Protein AF-0000000079915430 (afdb_homodimer)

Foldseek 3Di:
DKDFPDKFWFWDDADQLFDDDPPFDRKDKAWPDDCVRHVDTDIDIDGGLLPTWKKFFLCLQDVPTDALLRDDQLLFKAWEQEQEPLVDDFQAECDCVSRVVSLVVDAASYAYEYENVLLVQGPHPSLLRTYAYDQNNLVSSVVRHRQEYEYLGSANDRRDDPVRHDPSRNSSNVSSVSRGMYIYNTDPPVVPPDHGWIKGFRFDNDPPHRMHHGRIMTTDIDD/DKDFPDKFWFWDDADQLFDDDPPFDRKDKAWPDDCVRHVDTDIDIDGGLLPTWKKFFLCLQDVPTDALLRDDQLLFKAWEQEQEPLVDDFQAECDCVSRVVSLVVDAASYAYEYENVLLVQGPHPSLLRTYAYDQVNLVSSVVRHRQEYEYLGSANDRRDDPVRHDPSRNSSNVSSVSRGMYIYNTDPPVVPPDHGWIKGFRFDNDPPHRMHHGRIMTTDIDD

Secondary structure (DSSP, 8-state):
--EEEEEEE--PPBSTTS---TTSPPPEEEEEE-HHHHSS-EEEEEEETT-SSEEE-GGGT-TTSPPGGGS-GGGGEEEEEEEE-TT--TT-EE-HHHHHHHHTT--TTPEEEEE-SGGGGTTSGGGGG--EE-HHHHHHHHHTT--EEEESSS-SSPPP-SSS-----HHHHHHHHTT-EEEES---GGG--SSS-EEE--B--BTT-SEEEB--EEEEEE-/--EEEEEEE--PPBSTTS---TTSPPPEEEEEE-HHHHSS-EEEEEEETT-SSEEE-GGGT-TTSPPGGGS-GGGGEEEEEEEE-TT--TT-EE-HHHHHHHHTT--TTPEEEEE-SGGGGTTSGGGGG--EE-HHHHHHHHHTT--EEEESSS-SSPPP-SSS-----HHHHHHHHTT-EEEES---GGG--SSS-EEE--B--BTT-SEEEB--EEEEEE-

Solvent-accessible surface area (backbone atoms only — not comparable to full-atom values): 22643 Å² total; per-residue (Å²): 121,77,39,77,72,41,77,43,69,22,45,48,64,41,39,66,84,49,71,60,65,91,88,52,57,71,32,43,78,39,84,70,37,35,48,91,83,66,61,28,38,37,35,34,39,36,32,25,23,72,40,50,13,17,34,38,24,15,22,20,69,28,94,83,34,53,23,44,57,71,51,64,71,64,70,31,44,29,45,37,45,70,39,76,44,57,84,55,51,76,61,32,69,43,40,49,80,74,41,45,79,59,56,74,73,54,32,70,57,27,28,42,33,40,38,46,67,40,41,80,33,65,79,46,76,66,30,59,36,38,49,19,51,28,56,68,30,50,49,55,44,43,75,43,40,36,42,25,42,31,30,23,31,82,41,61,32,73,60,62,45,98,88,35,71,77,78,75,46,59,42,58,49,54,37,28,74,71,71,13,37,37,35,25,31,27,33,63,64,85,68,65,81,63,79,72,23,43,27,36,45,45,38,42,35,34,61,80,20,25,25,17,37,19,37,25,34,38,28,39,73,40,128,120,77,39,77,74,41,77,42,68,21,44,48,64,41,41,66,85,49,67,62,64,90,89,52,58,71,32,43,78,40,86,69,38,36,49,91,82,64,60,29,38,37,35,34,39,34,33,24,23,71,40,49,13,18,35,38,23,16,22,21,70,29,94,84,36,55,24,43,56,72,51,65,70,64,70,30,43,28,44,37,46,72,40,76,42,55,85,53,51,76,62,32,68,43,39,50,79,73,39,44,79,57,57,72,72,55,30,69,57,27,28,42,34,40,38,47,67,40,41,80,33,64,81,46,77,67,28,58,37,38,50,20,53,28,57,69,29,51,48,54,44,43,73,43,39,36,42,25,41,30,31,23,31,80,43,60,31,74,60,63,44,97,88,35,70,78,78,76,46,59,41,59,50,54,37,28,74,72,72,14,38,36,36,26,30,27,33,64,66,84,68,65,82,62,79,72,22,43,27,36,45,45,38,41,34,34,63,80,21,25,26,17,37,19,37,25,33,36,29,39,75,38,124

Radius of gyration: 21.58 Å; Cα contacts (8 Å, |Δi|>4): 1222; chains: 2; bounding box: 46×65×46 Å

Organism: NCBI:txid1990687

Sequence (446 aa):
MPHVRRIVDLSHTIGPGMPVYPGDPVPMLTPHRTIERDGYNVLGVRFGSQSGTHVDAPAHMDATGATVDALPPELFVGRGVLFDVRDLGARERITVDAIRAAAERVGPGDIALFHTGWSRYYGSDAYYMHPYLDPDACELLLDRGVRTFCVDAPSVDETPSDEQADNGYPVHHLIAAAGGVIGENLCHVDLIDFPDPLVSLLPISIEGSDGAPTRAVALDLGYMPHVRRIVDLSHTIGPGMPVYPGDPVPMLTPHRTIERDGYNVLGVRFGSQSGTHVDAPAHMDATGATVDALPPELFVGRGVLFDVRDLGARERITVDAIRAAAERVGPGDIALFHTGWSRYYGSDAYYMHPYLDPDACELLLDRGVRTFCVDAPSVDETPSDEQADNGYPVHHLIAAAGGVIGENLCHVDLIDFPDPLVSLLPISIEGSDGAPTRAVALDLGY

InterPro domains:
  IPR007325 Kynurenine formamidase/cyclase-like [PF04199] (8-157)
  IPR007325 Kynurenine formamidase/cyclase-like [PTHR31118] (5-218)
  IPR037175 Kynurenine formamidase superfamily [G3DSA:3.50.30.50] (2-219)
  IPR037175 Kynurenine formamidase superfamily [SSF102198] (5-219)

Nearest PDB structures (foldseek):
  8f9x-assembly2_D  TM=8.995E-01  e=5.144E-20  Ruegeria pomeroyi DSS-3
  5nna-assembly1_B  TM=8.817E-01  e=2.024E-18  Roseibium aggregatum
  4m8d-assembly2_C  TM=8.892E-01  e=4.485E-18  Roseibium aggregatum IAM 12614
  5nmp-assembly5_J  TM=8.846E-01  e=2.749E-18  Ralstonia pseudosolanacearum GMI1000
  4cog-assembly2_D  TM=8.696E-01  e=5.070E-18  Burkholderia cenocepacia J2315

pLDDT: mean 96.51, std 4.86, range [68.75, 98.94]

Structure (mmCIF, N/CA/C/O backbone):
data_AF-0000000079915430-model_v1
#
loop_
_entity.id
_entity.type
_entity.pdbx_description
1 polymer Cyclase
#
loop_
_atom_site.group_PDB
_atom_site.id
_atom_site.type_symbol
_atom_site.label_atom_id
_atom_site.label_alt_id
_atom_site.label_comp_id
_atom_site.label_asym_id
_atom_site.label_entity_id
_atom_site.label_seq_id
_atom_site.pdbx_PDB_ins_code
_atom_site.Cartn_x
_atom_site.Cartn_y
_atom_site.Cartn_z
_atom_site.occupancy
_atom_site.B_iso_or_equiv
_atom_site.auth_seq_id
_atom_site.auth_comp_id
_atom_site.auth_asym_id
_atom_site.auth_atom_id
_atom_site.pdbx_PDB_model_num
ATOM 1 N N . MET A 1 1 ? -23.906 -6.328 -5.809 1 70.56 1 MET A N 1
ATOM 2 C CA . MET A 1 1 ? -22.672 -6.309 -5.02 1 70.56 1 MET A CA 1
ATOM 3 C C . MET A 1 1 ? -21.906 -5.016 -5.254 1 70.56 1 MET A C 1
ATOM 5 O O . MET A 1 1 ? -21.891 -4.492 -6.367 1 70.56 1 MET A O 1
ATOM 9 N N . PRO A 1 2 ? -21.5 -4.441 -4.141 1 74.69 2 PRO A N 1
ATOM 10 C CA . PRO A 1 2 ? -20.734 -3.215 -4.367 1 74.69 2 PRO A CA 1
ATOM 11 C C . PRO A 1 2 ? -19.578 -3.42 -5.336 1 74.69 2 PRO A C 1
ATOM 13 O O . PRO A 1 2 ? -18.953 -4.492 -5.355 1 74.69 2 PRO A O 1
ATOM 16 N N . HIS A 1 3 ? -19.484 -2.508 -6.191 1 83.81 3 HIS A N 1
ATOM 17 C CA . HIS A 1 3 ? -18.375 -2.527 -7.121 1 83.81 3 HIS A CA 1
ATOM 18 C C . HIS A 1 3 ? -17.672 -1.17 -7.176 1 83.81 3 HIS A C 1
ATOM 20 O O . HIS A 1 3 ? -18.266 -0.152 -6.809 1 83.81 3 HIS A O 1
ATOM 26 N N . VAL A 1 4 ? -16.453 -1.208 -7.512 1 93 4 VAL A N 1
ATOM 27 C CA . VAL A 1 4 ? -15.688 0.024 -7.637 1 93 4 VAL A CA 1
ATOM 28 C C . VAL A 1 4 ? -15.984 0.687 -8.977 1 93 4 VAL A C 1
ATOM 30 O O . VAL A 1 4 ? -15.672 0.132 -10.031 1 93 4 VAL A O 1
ATOM 33 N N . ARG A 1 5 ? -16.547 1.818 -8.945 1 94.62 5 ARG A N 1
ATOM 34 C CA . ARG A 1 5 ? -16.875 2.545 -10.164 1 94.62 5 ARG A CA 1
ATOM 35 C C . ARG A 1 5 ? -15.695 3.359 -10.664 1 94.62 5 ARG A C 1
ATOM 37 O O . ARG A 1 5 ? -15.492 3.494 -11.875 1 94.62 5 ARG A O 1
ATOM 44 N N . ARG A 1 6 ? -15.023 3.846 -9.672 1 96.44 6 ARG A N 1
ATOM 45 C CA . ARG A 1 6 ? -13.898 4.711 -9.992 1 96.44 6 ARG A CA 1
ATOM 46 C C . ARG A 1 6 ? -12.844 4.672 -8.891 1 96.44 6 ARG A C 1
ATOM 48 O O . ARG A 1 6 ? -13.18 4.535 -7.711 1 96.44 6 ARG A O 1
ATOM 55 N N . ILE A 1 7 ? -11.633 4.738 -9.328 1 98.31 7 ILE A N 1
ATOM 56 C CA . ILE A 1 7 ? -10.523 4.836 -8.391 1 98.31 7 ILE A CA 1
ATOM 57 C C . ILE A 1 7 ? -9.688 6.078 -8.703 1 98.31 7 ILE A C 1
ATOM 59 O O . ILE A 1 7 ? -9.32 6.309 -9.852 1 98.31 7 ILE A O 1
ATOM 63 N N . VAL A 1 8 ? -9.453 6.918 -7.719 1 98.75 8 VAL A N 1
ATOM 64 C CA . VAL A 1 8 ? -8.539 8.047 -7.824 1 98.75 8 VAL A CA 1
ATOM 65 C C . VAL A 1 8 ? -7.246 7.734 -7.066 1 98.75 8 VAL A C 1
ATOM 67 O O . VAL A 1 8 ? -7.277 7.469 -5.863 1 98.75 8 VAL A O 1
ATOM 70 N N . ASP A 1 9 ? -6.168 7.703 -7.785 1 98.81 9 ASP A N 1
ATOM 71 C CA . ASP A 1 9 ? -4.855 7.516 -7.176 1 98.81 9 ASP A CA 1
ATOM 72 C C . ASP A 1 9 ? -4.375 8.797 -6.5 1 98.81 9 ASP A C 1
ATOM 74 O O . ASP A 1 9 ? -4.227 9.836 -7.152 1 98.81 9 ASP A O 1
ATOM 78 N N . LEU A 1 10 ? -4.062 8.703 -5.219 1 98.94 10 LEU A N 1
ATOM 79 C CA . LEU A 1 10 ? -3.732 9.875 -4.418 1 98.94 10 LEU A CA 1
ATOM 80 C C . LEU A 1 10 ? -2.254 9.883 -4.047 1 98.94 10 LEU A C 1
ATOM 82 O O . LEU A 1 10 ? -1.858 10.5 -3.059 1 98.94 10 LEU A O 1
ATOM 86 N N . SER A 1 11 ? -1.432 9.156 -4.793 1 98.81 11 SER A N 1
ATOM 87 C CA . SER A 1 11 ? -0.051 8.945 -4.371 1 98.81 11 SER A CA 1
ATOM 88 C C . SER A 1 11 ? 0.932 9.492 -5.398 1 98.81 11 SER A C 1
ATOM 90 O O . SER A 1 11 ? 0.651 9.477 -6.602 1 98.81 11 SER A O 1
ATOM 92 N N . HIS A 1 12 ? 1.987 9.953 -4.887 1 98.5 12 HIS A N 1
ATOM 93 C CA . HIS A 1 12 ? 3.152 10.25 -5.715 1 98.5 12 HIS A CA 1
ATOM 94 C C . HIS A 1 12 ? 4 9.008 -5.941 1 98.5 12 HIS A C 1
ATOM 96 O O . HIS A 1 12 ? 4.094 8.141 -5.062 1 98.5 12 HIS A O 1
ATOM 102 N N . THR A 1 13 ? 4.625 8.969 -7.086 1 98.44 13 THR A N 1
ATOM 103 C CA . THR A 1 13 ? 5.559 7.887 -7.383 1 98.44 13 THR A CA 1
ATOM 104 C C . THR A 1 13 ? 6.887 8.102 -6.664 1 98.44 13 THR A C 1
ATOM 106 O O . THR A 1 13 ? 7.387 9.227 -6.602 1 98.44 13 THR A O 1
ATOM 109 N N . ILE A 1 14 ? 7.445 7.012 -6.117 1 98.5 14 ILE A N 1
ATOM 110 C CA . ILE A 1 14 ? 8.719 7.055 -5.414 1 98.5 14 ILE A CA 1
ATOM 111 C C . ILE A 1 14 ? 9.859 6.77 -6.391 1 98.5 14 ILE A C 1
ATOM 113 O O . ILE A 1 14 ? 9.836 5.766 -7.109 1 98.5 14 ILE A O 1
ATOM 117 N N . GLY A 1 15 ? 10.781 7.605 -6.441 1 98.12 15 GLY A N 1
ATOM 118 C CA . GLY A 1 15 ? 11.969 7.445 -7.266 1 98.12 15 GLY A CA 1
ATOM 119 C C . GLY A 1 15 ? 13.039 8.477 -6.977 1 98.12 15 GLY A C 1
ATOM 120 O O . GLY A 1 15 ? 12.828 9.391 -6.176 1 98.12 15 GLY A O 1
ATOM 121 N N . PRO A 1 16 ? 14.219 8.312 -7.523 1 96.5 16 PRO A N 1
ATOM 122 C CA . PRO A 1 16 ? 15.375 9.148 -7.199 1 96.5 16 PRO A CA 1
ATOM 123 C C . PRO A 1 16 ? 15.117 10.633 -7.457 1 96.5 16 PRO A C 1
ATOM 125 O O . PRO A 1 16 ? 15.734 11.492 -6.82 1 96.5 16 PRO A O 1
ATOM 128 N N . GLY A 1 17 ? 14.273 11.031 -8.273 1 94.19 17 GLY A N 1
ATOM 129 C CA . GLY A 1 17 ? 14.055 12.43 -8.617 1 94.19 17 GLY A CA 1
ATOM 130 C C . GLY A 1 17 ? 12.961 13.086 -7.797 1 94.19 17 GLY A C 1
ATOM 131 O O . GLY A 1 17 ? 12.68 14.273 -7.965 1 94.19 17 GLY A O 1
ATOM 132 N N . MET A 1 18 ? 12.453 12.367 -6.82 1 96.19 18 MET A N 1
ATOM 133 C CA . MET A 1 18 ? 11.336 12.922 -6.051 1 96.19 18 MET A CA 1
ATOM 134 C C . MET A 1 18 ? 11.836 13.898 -4.988 1 96.19 18 MET A C 1
ATOM 136 O O . MET A 1 18 ? 12.992 13.82 -4.566 1 96.19 18 MET A O 1
ATOM 140 N N . PRO A 1 19 ? 10.977 14.844 -4.566 1 91.94 19 PRO A N 1
ATOM 141 C CA . PRO A 1 19 ? 11.344 15.68 -3.418 1 91.94 19 PRO A CA 1
ATOM 142 C C . PRO A 1 19 ? 11.445 14.883 -2.121 1 91.94 19 PRO A C 1
ATOM 144 O O . PRO A 1 19 ? 10.672 13.945 -1.904 1 91.94 19 PRO A O 1
ATOM 147 N N . VAL A 1 20 ? 12.453 15.203 -1.379 1 89.25 20 VAL A N 1
ATOM 148 C CA . VAL A 1 20 ? 12.586 14.656 -0.034 1 89.25 20 VAL A CA 1
ATOM 149 C C . VAL A 1 20 ? 12.789 15.781 0.971 1 89.25 20 VAL A C 1
ATOM 151 O O . VAL A 1 20 ? 13.344 16.828 0.631 1 89.25 20 VAL A O 1
ATOM 154 N N . TYR A 1 21 ? 12.156 15.641 2.139 1 82.75 21 TYR A N 1
ATOM 155 C CA . TYR A 1 21 ? 12.5 16.578 3.205 1 82.75 21 TYR A CA 1
ATOM 156 C C . TYR A 1 21 ? 14.008 16.641 3.396 1 82.75 21 TYR A C 1
ATOM 158 O O . TYR A 1 21 ? 14.695 15.625 3.359 1 82.75 21 TYR A O 1
ATOM 166 N N . PRO A 1 22 ? 14.484 17.844 3.574 1 78.94 22 PRO A N 1
ATOM 167 C CA . PRO A 1 22 ? 15.938 17.984 3.699 1 78.94 22 PRO A CA 1
ATOM 168 C C . PRO A 1 22 ? 16.531 17.062 4.77 1 78.94 22 PRO A C 1
ATOM 170 O O . PRO A 1 22 ? 16.062 17.062 5.91 1 78.94 22 PRO A O 1
ATOM 173 N N . GLY A 1 23 ? 17.531 16.25 4.375 1 85.81 23 GLY A N 1
ATOM 174 C CA . GLY A 1 23 ? 18.219 15.352 5.289 1 85.81 23 GLY A CA 1
ATOM 175 C C . GLY A 1 23 ? 17.641 13.938 5.262 1 85.81 23 GLY A C 1
ATOM 176 O O . GLY A 1 23 ? 18.266 13.008 5.773 1 85.81 23 GLY A O 1
ATOM 177 N N . ASP A 1 24 ? 16.516 13.781 4.738 1 92.06 24 ASP A N 1
ATOM 178 C CA . ASP A 1 24 ? 15.914 12.453 4.68 1 92.06 24 ASP A CA 1
ATOM 179 C C . ASP A 1 24 ? 16.578 11.586 3.619 1 92.06 24 ASP A C 1
ATOM 181 O O . ASP A 1 24 ? 17.25 12.102 2.715 1 92.06 24 ASP A O 1
ATOM 185 N N . PRO A 1 25 ? 16.453 10.273 3.758 1 95.19 25 PRO A N 1
ATOM 186 C CA . PRO A 1 25 ? 17.016 9.398 2.734 1 95.19 25 PRO A CA 1
ATOM 187 C C . PRO A 1 25 ? 16.453 9.664 1.343 1 95.19 25 PRO A C 1
ATOM 189 O O . PRO A 1 25 ? 15.234 9.797 1.182 1 95.19 25 PRO A O 1
ATOM 192 N N . VAL A 1 26 ? 17.328 9.781 0.385 1 96.12 26 VAL A N 1
ATOM 193 C CA . VAL A 1 26 ? 16.938 9.906 -1.013 1 96.12 26 VAL A CA 1
ATOM 194 C C . VAL A 1 26 ? 16.672 8.516 -1.601 1 96.12 26 VAL A C 1
ATOM 196 O O . VAL A 1 26 ? 17.5 7.617 -1.482 1 96.12 26 VAL A O 1
ATOM 199 N N . PRO A 1 27 ? 15.523 8.32 -2.221 1 98.25 27 PRO A N 1
ATOM 200 C CA . PRO A 1 27 ? 15.25 7.008 -2.814 1 98.25 27 PRO A CA 1
ATOM 201 C C . PRO A 1 27 ? 16.281 6.613 -3.877 1 98.25 27 PRO A C 1
ATOM 203 O O . PRO A 1 27 ? 16.719 7.461 -4.66 1 98.25 27 PRO A O 1
ATOM 206 N N . MET A 1 28 ? 16.656 5.398 -3.834 1 98.44 28 MET A N 1
ATOM 207 C CA . MET A 1 28 ? 17.578 4.809 -4.801 1 98.44 28 MET A CA 1
ATOM 208 C C . MET A 1 28 ? 17.047 3.479 -5.32 1 98.44 28 MET A C 1
ATOM 210 O O . MET A 1 28 ? 16.547 2.656 -4.547 1 98.44 28 MET A O 1
ATOM 214 N N . LEU A 1 29 ? 17.078 3.332 -6.598 1 98.56 29 LEU A N 1
ATOM 215 C CA . LEU A 1 29 ? 16.656 2.117 -7.285 1 98.56 29 LEU A CA 1
ATOM 216 C C . LEU A 1 29 ? 17.812 1.495 -8.062 1 98.56 29 LEU A C 1
ATOM 218 O O . LEU A 1 29 ? 18.469 2.168 -8.859 1 98.56 29 LEU A O 1
ATOM 222 N N . THR A 1 30 ? 18.062 0.248 -7.805 1 98.38 30 THR A N 1
ATOM 223 C CA . THR A 1 30 ? 19.188 -0.428 -8.445 1 98.38 30 THR A CA 1
ATOM 224 C C . THR A 1 30 ? 18.75 -1.771 -9.023 1 98.38 30 THR A C 1
ATOM 226 O O . THR A 1 30 ? 18.172 -2.604 -8.312 1 98.38 30 THR A O 1
ATOM 229 N N . PRO A 1 31 ? 19.078 -1.976 -10.359 1 98 31 PRO A N 1
ATOM 230 C CA . PRO A 1 31 ? 18.781 -3.309 -10.891 1 98 31 PRO A CA 1
ATOM 231 C C . PRO A 1 31 ? 19.5 -4.418 -10.141 1 98 31 PRO A C 1
ATOM 233 O O . PRO A 1 31 ? 20.719 -4.352 -9.961 1 98 31 PRO A O 1
ATOM 236 N N . HIS A 1 32 ? 18.766 -5.359 -9.656 1 98.25 32 HIS A N 1
ATOM 237 C CA . HIS A 1 32 ? 19.344 -6.527 -9 1 98.25 32 HIS A CA 1
ATOM 238 C C . HIS A 1 32 ? 19.391 -7.727 -9.945 1 98.25 32 HIS A C 1
ATOM 240 O O . HIS A 1 32 ? 20.391 -8.438 -10.008 1 98.25 32 HIS A O 1
ATOM 246 N N . ARG A 1 33 ? 18.281 -8.062 -10.609 1 97.25 33 ARG A N 1
ATOM 247 C CA . ARG A 1 33 ? 18.172 -9.008 -11.719 1 97.25 33 ARG A CA 1
ATOM 248 C C . ARG A 1 33 ? 17.625 -8.32 -12.969 1 97.25 33 ARG A C 1
ATOM 250 O O . ARG A 1 33 ? 16.859 -7.367 -12.875 1 97.25 33 ARG A O 1
ATOM 257 N N . THR A 1 34 ? 18.078 -8.812 -14.117 1 97.44 34 THR A N 1
ATOM 258 C CA . THR A 1 34 ? 17.578 -8.297 -15.383 1 97.44 34 THR A CA 1
ATOM 259 C C . THR A 1 34 ? 17.156 -9.445 -16.297 1 97.44 34 THR A C 1
ATOM 261 O O . THR A 1 34 ? 17.672 -10.562 -16.188 1 97.44 34 THR A O 1
ATOM 264 N N . ILE A 1 35 ? 16.266 -9.102 -17.156 1 96.31 35 ILE A N 1
ATOM 265 C CA . ILE A 1 35 ? 15.797 -10.094 -18.125 1 96.31 35 ILE A CA 1
ATOM 266 C C . ILE A 1 35 ? 16.984 -10.625 -18.922 1 96.31 35 ILE A C 1
ATOM 268 O O . ILE A 1 35 ? 17.109 -11.836 -19.125 1 96.31 35 ILE A O 1
ATOM 272 N N . GLU A 1 36 ? 17.828 -9.789 -19.438 1 96.12 36 GLU A N 1
ATOM 273 C CA . GLU A 1 36 ? 18.969 -10.18 -20.25 1 96.12 36 GLU A CA 1
ATOM 274 C C . GLU A 1 36 ? 19.875 -11.148 -19.5 1 96.12 36 GLU A C 1
ATOM 276 O O . GLU A 1 36 ? 20.312 -12.156 -20.062 1 96.12 36 GLU A O 1
ATOM 281 N N . ARG A 1 37 ? 20.109 -10.906 -18.266 1 95.38 37 ARG A N 1
ATOM 282 C CA . ARG A 1 37 ? 21.094 -11.664 -17.5 1 95.38 37 ARG A CA 1
ATOM 283 C C . ARG A 1 37 ? 20.453 -12.836 -16.781 1 95.38 37 ARG A C 1
ATOM 285 O O . ARG A 1 37 ? 21.031 -13.922 -16.688 1 95.38 37 ARG A O 1
ATOM 292 N N . ASP A 1 38 ? 19.188 -12.656 -16.297 1 93.19 38 ASP A N 1
ATOM 293 C CA . ASP A 1 38 ? 18.641 -13.594 -15.32 1 93.19 38 ASP A CA 1
ATOM 294 C C . ASP A 1 38 ? 17.312 -14.18 -15.805 1 93.19 38 ASP A C 1
ATOM 296 O O . ASP A 1 38 ? 16.828 -15.156 -15.234 1 93.19 38 ASP A O 1
ATOM 300 N N . GLY A 1 39 ? 16.719 -13.57 -16.781 1 93.75 39 GLY A N 1
ATOM 301 C CA . GLY A 1 39 ? 15.445 -14.039 -17.297 1 93.75 39 GLY A CA 1
ATOM 302 C C . GLY A 1 39 ? 14.258 -13.328 -16.672 1 93.75 39 GLY A C 1
ATOM 303 O O . GLY A 1 39 ? 13.117 -13.531 -17.094 1 93.75 39 GLY A O 1
ATOM 304 N N . TYR A 1 40 ? 14.477 -12.539 -15.656 1 95.81 40 TYR A N 1
ATOM 305 C CA . TYR A 1 40 ? 13.438 -11.734 -15.008 1 95.81 40 TYR A CA 1
ATOM 306 C C . TYR A 1 40 ? 14.047 -10.508 -14.336 1 95.81 40 TYR A C 1
ATOM 308 O O . TYR A 1 40 ? 15.25 -10.461 -14.086 1 95.81 40 TYR A O 1
ATOM 316 N N . ASN A 1 41 ? 13.227 -9.5 -14.109 1 97.75 41 ASN A N 1
ATOM 317 C CA . ASN A 1 41 ? 13.672 -8.273 -13.453 1 97.75 41 ASN A CA 1
ATOM 318 C C . ASN A 1 41 ? 13.375 -8.305 -11.953 1 97.75 41 ASN A C 1
ATOM 320 O O . ASN A 1 41 ? 12.312 -8.766 -11.531 1 97.75 41 ASN A O 1
ATOM 324 N N . VAL A 1 42 ? 14.289 -7.871 -11.172 1 98 42 VAL A N 1
ATOM 325 C CA . VAL A 1 42 ? 14.141 -7.535 -9.766 1 98 42 VAL A CA 1
ATOM 326 C C . VAL A 1 42 ? 14.922 -6.258 -9.445 1 98 42 VAL A C 1
ATOM 328 O O . VAL A 1 42 ? 16.062 -6.105 -9.875 1 98 42 VAL A O 1
ATOM 331 N N . LEU A 1 43 ? 14.344 -5.375 -8.727 1 98.25 43 LEU A N 1
ATOM 332 C CA . LEU A 1 43 ? 14.992 -4.129 -8.336 1 98.25 43 LEU A CA 1
ATOM 333 C C . LEU A 1 43 ? 15.375 -4.152 -6.859 1 98.25 43 LEU A C 1
ATOM 335 O O . LEU A 1 43 ? 14.617 -4.66 -6.027 1 98.25 43 LEU A O 1
ATOM 339 N N . GLY A 1 44 ? 16.547 -3.633 -6.527 1 98.44 44 GLY A N 1
ATOM 340 C CA . GLY A 1 44 ? 16.844 -3.16 -5.184 1 98.44 44 GLY A CA 1
ATOM 341 C C . GLY A 1 44 ? 16.312 -1.765 -4.918 1 98.44 44 GLY A C 1
ATOM 342 O O . GLY A 1 44 ? 16.5 -0.855 -5.727 1 98.44 44 GLY A O 1
ATOM 343 N N . VAL A 1 45 ? 15.633 -1.61 -3.793 1 98.69 45 VAL A N 1
ATOM 344 C CA . VAL A 1 45 ? 14.945 -0.36 -3.492 1 98.69 45 VAL A CA 1
ATOM 345 C C . VAL A 1 45 ? 15.398 0.167 -2.133 1 98.69 45 VAL A C 1
ATOM 347 O O . VAL A 1 45 ? 15.453 -0.583 -1.155 1 98.69 45 VAL A O 1
ATOM 350 N N . ARG A 1 46 ? 15.734 1.396 -2.045 1 98.44 46 ARG A N 1
ATOM 351 C CA . ARG A 1 46 ? 16.047 2.1 -0.807 1 98.44 46 ARG A CA 1
ATOM 352 C C . ARG A 1 46 ? 15.266 3.404 -0.705 1 98.44 46 ARG A C 1
ATOM 354 O O . ARG A 1 46 ? 15.117 4.125 -1.694 1 98.44 46 ARG A O 1
ATOM 361 N N . PHE A 1 47 ? 14.711 3.717 0.456 1 98.5 47 PHE A N 1
ATOM 362 C CA . PHE A 1 47 ? 14.047 4.988 0.712 1 98.5 47 PHE A CA 1
ATOM 363 C C . PHE A 1 47 ? 13.883 5.219 2.209 1 98.5 47 PHE A C 1
ATOM 365 O O . PHE A 1 47 ? 14.383 4.445 3.023 1 98.5 47 PHE A O 1
ATOM 372 N N . GLY A 1 48 ? 13.32 6.34 2.58 1 98.44 48 GLY A N 1
ATOM 373 C CA . GLY A 1 48 ? 12.953 6.613 3.961 1 98.44 48 GLY A CA 1
ATOM 374 C C . GLY A 1 48 ? 11.531 6.211 4.293 1 98.44 48 GLY A C 1
ATOM 375 O O . GLY A 1 48 ? 10.656 6.23 3.424 1 98.44 48 GLY A O 1
ATOM 376 N N . SER A 1 49 ? 11.289 5.926 5.57 1 98.38 49 SER A N 1
ATOM 377 C CA . SER A 1 49 ? 9.961 5.516 6.027 1 98.38 49 SER A CA 1
ATOM 378 C C . SER A 1 49 ? 8.922 6.598 5.754 1 98.38 49 SER A C 1
ATOM 380 O O . SER A 1 49 ? 7.723 6.316 5.715 1 98.38 49 SER A O 1
ATOM 382 N N . GLN A 1 50 ? 9.406 7.844 5.523 1 97.44 50 GLN A N 1
ATOM 383 C CA . GLN A 1 50 ? 8.516 8.977 5.301 1 97.44 50 GLN A CA 1
ATOM 384 C C . GLN A 1 50 ? 8.625 9.492 3.869 1 97.44 50 GLN A C 1
ATOM 386 O O . GLN A 1 50 ? 8.438 10.688 3.613 1 97.44 50 GLN A O 1
ATOM 391 N N . SER A 1 51 ? 9.016 8.656 2.93 1 97.44 51 SER A N 1
ATOM 392 C CA . SER A 1 51 ? 9.164 9.055 1.534 1 97.44 51 SER A CA 1
ATOM 393 C C . SER A 1 51 ? 7.824 9.055 0.811 1 97.44 51 SER A C 1
ATOM 395 O O . SER A 1 51 ? 7.027 8.125 0.973 1 97.44 51 SER A O 1
ATOM 397 N N . GLY A 1 52 ? 7.617 10.172 -0.03 1 97.25 52 GLY A N 1
ATOM 398 C CA . GLY A 1 52 ? 6.426 10.234 -0.861 1 97.25 52 GLY A CA 1
ATOM 399 C C . GLY A 1 52 ? 5.137 10.258 -0.058 1 97.25 52 GLY A C 1
ATOM 400 O O . GLY A 1 52 ? 5.098 10.812 1.044 1 97.25 52 GLY A O 1
ATOM 401 N N . THR A 1 53 ? 4.09 9.883 -0.709 1 98.69 53 THR A N 1
ATOM 402 C CA . THR A 1 53 ? 2.852 9.656 0.031 1 98.69 53 THR A CA 1
ATOM 403 C C . THR A 1 53 ? 3.035 8.562 1.076 1 98.69 53 THR A C 1
ATOM 405 O O . THR A 1 53 ? 3.449 7.449 0.748 1 98.69 53 THR A O 1
ATOM 408 N N . HIS A 1 54 ? 2.809 8.922 2.334 1 98.81 54 HIS A N 1
ATOM 409 C CA . HIS A 1 54 ? 3.098 7.992 3.42 1 98.81 54 HIS A CA 1
ATOM 410 C C . HIS A 1 54 ? 2.18 8.234 4.613 1 98.81 54 HIS A C 1
ATOM 412 O O . HIS A 1 54 ? 1.39 9.18 4.609 1 98.81 54 HIS A O 1
ATOM 418 N N . VAL A 1 55 ? 2.324 7.305 5.578 1 98.88 55 VAL A N 1
ATOM 419 C CA . VAL A 1 55 ? 1.603 7.484 6.832 1 98.88 55 VAL A CA 1
ATOM 420 C C . VAL A 1 55 ? 2.596 7.617 7.984 1 98.88 55 VAL A C 1
ATOM 422 O O . VAL A 1 55 ? 3.682 7.035 7.949 1 98.88 55 VAL A O 1
ATOM 425 N N . ASP A 1 56 ? 2.229 8.422 8.938 1 98.75 56 ASP A N 1
ATOM 426 C CA . ASP A 1 56 ? 2.91 8.484 10.227 1 98.75 56 ASP A CA 1
ATOM 427 C C . ASP A 1 56 ? 2.17 7.656 11.273 1 98.75 56 ASP A C 1
ATOM 429 O O . ASP A 1 56 ? 0.98 7.875 11.516 1 98.75 56 ASP A O 1
ATOM 433 N N . ALA A 1 57 ? 2.865 6.723 11.859 1 98.88 57 ALA A N 1
ATOM 434 C CA . ALA A 1 57 ? 2.369 6.066 13.062 1 98.88 57 ALA A CA 1
ATOM 435 C C . ALA A 1 57 ? 2.686 6.891 14.305 1 98.88 57 ALA A C 1
ATOM 437 O O . ALA A 1 57 ? 3.533 7.785 14.266 1 98.88 57 ALA A O 1
ATOM 438 N N . PRO A 1 58 ? 2.033 6.594 15.414 1 98.88 58 PRO A N 1
ATOM 439 C CA . PRO A 1 58 ? 2.355 7.301 16.656 1 98.88 58 PRO A CA 1
ATOM 440 C C . PRO A 1 58 ? 3.842 7.23 17 1 98.88 58 PRO A C 1
ATOM 442 O O . PRO A 1 58 ? 4.398 8.188 17.547 1 98.88 58 PRO A O 1
ATOM 445 N N . ALA A 1 59 ? 4.516 6.215 16.656 1 98.81 59 ALA A N 1
ATOM 446 C CA . ALA A 1 59 ? 5.934 6.016 16.953 1 98.81 59 ALA A CA 1
ATOM 447 C C . ALA A 1 59 ? 6.789 7.062 16.25 1 98.81 59 ALA A C 1
ATOM 449 O O . ALA A 1 59 ? 7.969 7.23 16.578 1 98.81 59 ALA A O 1
ATOM 450 N N . HIS A 1 60 ? 6.246 7.703 15.25 1 98.5 60 HIS A N 1
ATOM 451 C CA . HIS A 1 60 ? 6.957 8.781 14.578 1 98.5 60 HIS A CA 1
ATOM 452 C C . HIS A 1 60 ? 7.316 9.898 15.555 1 98.5 60 HIS A C 1
ATOM 454 O O . HIS A 1 60 ? 8.383 10.508 15.445 1 98.5 60 HIS A O 1
ATOM 460 N N . MET A 1 61 ? 6.434 10.148 16.578 1 97.56 61 MET A N 1
ATOM 461 C CA . MET A 1 61 ? 6.582 11.289 17.484 1 97.56 61 MET A CA 1
ATOM 462 C C . MET A 1 61 ? 6.746 10.836 18.922 1 97.56 61 MET A C 1
ATOM 464 O O . MET A 1 61 ? 7.098 11.633 19.797 1 97.56 61 MET A O 1
ATOM 468 N N . ASP A 1 62 ? 6.434 9.617 19.141 1 96.44 62 ASP A N 1
ATOM 469 C CA . ASP A 1 62 ? 6.367 9.078 20.5 1 96.44 62 ASP A CA 1
ATOM 4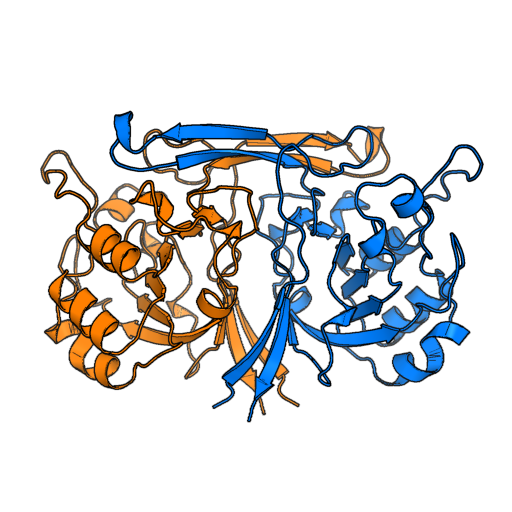70 C C . ASP A 1 62 ? 7.113 7.754 20.609 1 96.44 62 ASP A C 1
ATOM 472 O O . ASP A 1 62 ? 6.719 6.762 19.984 1 96.44 62 ASP A O 1
ATOM 476 N N . ALA A 1 63 ? 8.086 7.691 21.453 1 94.75 63 ALA A N 1
ATOM 477 C CA . ALA A 1 63 ? 8.93 6.512 21.578 1 94.75 63 ALA A CA 1
ATOM 478 C C . ALA A 1 63 ? 8.125 5.301 22.031 1 94.75 63 ALA A C 1
ATOM 480 O O . ALA A 1 63 ? 8.5 4.156 21.766 1 94.75 63 ALA A O 1
ATOM 481 N N . THR A 1 64 ? 7.051 5.543 22.656 1 96.56 64 THR A N 1
ATOM 482 C CA . THR A 1 64 ? 6.223 4.449 23.156 1 96.56 64 THR A CA 1
ATOM 483 C C . THR A 1 64 ? 5.008 4.234 22.266 1 96.56 64 THR A C 1
ATOM 485 O O . THR A 1 64 ? 4.152 3.4 22.562 1 96.56 64 THR A O 1
ATOM 488 N N . GLY A 1 65 ? 4.91 5.043 21.25 1 98.12 65 GLY A N 1
ATOM 489 C CA . GLY A 1 65 ? 3.771 4.945 20.359 1 98.12 65 GLY A CA 1
ATOM 490 C C . GLY A 1 65 ? 3.797 3.695 19.5 1 98.12 65 GLY A C 1
ATOM 491 O O . GLY A 1 65 ? 4.859 3.113 19.266 1 98.12 65 GLY A O 1
ATOM 492 N N . ALA A 1 66 ? 2.643 3.303 19 1 98.75 66 ALA A N 1
ATOM 493 C CA . ALA A 1 66 ? 2.52 2.129 18.141 1 98.75 66 ALA A CA 1
ATOM 494 C C . ALA A 1 66 ? 3.254 2.336 16.812 1 98.75 66 ALA A C 1
ATOM 496 O O . ALA A 1 66 ? 3.234 3.434 16.25 1 98.75 66 ALA A O 1
ATOM 497 N N . THR A 1 67 ? 3.922 1.297 16.344 1 98.75 67 THR A N 1
ATOM 498 C CA . THR A 1 67 ? 4.566 1.271 15.031 1 98.75 67 THR A CA 1
ATOM 499 C C . THR A 1 67 ? 3.582 0.822 13.953 1 98.75 67 THR A C 1
ATOM 501 O O . THR A 1 67 ? 2.502 0.315 14.266 1 98.75 67 THR A O 1
ATOM 504 N N . VAL A 1 68 ? 3.914 1.068 12.727 1 98.56 68 VAL A N 1
ATOM 505 C CA . VAL A 1 68 ? 2.982 0.87 11.617 1 98.56 68 VAL A CA 1
ATOM 506 C C . VAL A 1 68 ? 2.52 -0.584 11.586 1 98.56 68 VAL A C 1
ATOM 508 O O . VAL A 1 68 ? 1.351 -0.865 11.312 1 98.56 68 VAL A O 1
ATOM 511 N N . ASP A 1 69 ? 3.428 -1.544 11.852 1 98.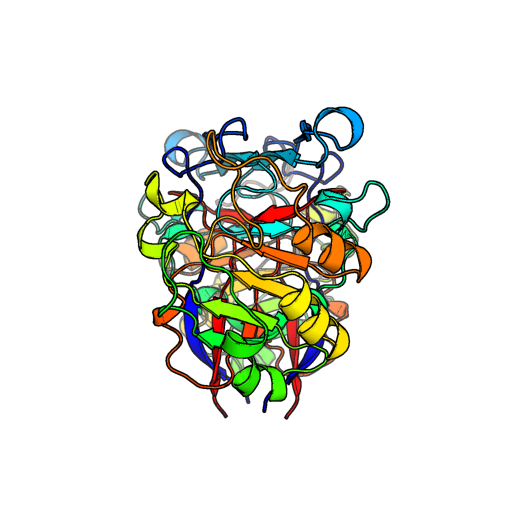31 69 ASP A N 1
ATOM 512 C CA . ASP A 1 69 ? 3.107 -2.965 11.758 1 98.31 69 ASP A CA 1
ATOM 513 C C . ASP A 1 69 ? 2.195 -3.4 12.898 1 98.31 69 ASP A C 1
ATOM 515 O O . ASP A 1 69 ? 1.586 -4.473 12.844 1 98.31 69 ASP A O 1
ATOM 519 N N . ALA A 1 70 ? 2.041 -2.578 13.914 1 98.38 70 ALA A N 1
ATOM 520 C CA . ALA A 1 70 ? 1.229 -2.926 15.078 1 98.38 70 ALA A CA 1
ATOM 521 C C . ALA A 1 70 ? -0.146 -2.27 15.008 1 98.38 70 ALA A C 1
ATOM 523 O O . ALA A 1 70 ? -1.033 -2.578 15.805 1 98.38 70 ALA A O 1
ATOM 524 N N . LEU A 1 71 ? -0.343 -1.374 14.109 1 98.62 71 LEU A N 1
ATOM 525 C CA . LEU A 1 71 ? -1.597 -0.635 14 1 98.62 71 LEU A CA 1
ATOM 526 C C . LEU A 1 71 ? -2.652 -1.458 13.273 1 98.62 71 LEU A C 1
ATOM 528 O O . LEU A 1 71 ? -2.344 -2.139 12.289 1 98.62 71 LEU A O 1
ATOM 532 N N . PRO A 1 72 ? -3.855 -1.42 13.719 1 97.75 72 PRO A N 1
ATOM 533 C CA . PRO A 1 72 ? -4.914 -2.135 13 1 97.75 72 PRO A CA 1
ATOM 534 C C . PRO A 1 72 ? -5.219 -1.522 11.633 1 97.75 72 PRO A C 1
ATOM 536 O O . PRO A 1 72 ? -5.227 -0.297 11.492 1 97.75 72 PRO A O 1
ATOM 539 N N . PRO A 1 73 ? -5.473 -2.377 10.648 1 98 73 PRO A N 1
ATOM 540 C CA . PRO A 1 73 ? -5.703 -1.865 9.297 1 98 73 PRO A CA 1
ATOM 541 C C . PRO A 1 73 ? -6.934 -0.969 9.211 1 98 73 PRO A C 1
ATOM 543 O O . PRO A 1 73 ? -7.07 -0.192 8.258 1 98 73 PRO A O 1
ATOM 546 N N . GLU A 1 74 ? -7.828 -0.992 10.164 1 97.62 74 GLU A N 1
ATOM 547 C CA . GLU A 1 74 ? -9.055 -0.196 10.172 1 97.62 74 GLU A CA 1
ATOM 548 C C . GLU A 1 74 ? -8.742 1.296 10.25 1 97.62 74 GLU A C 1
ATOM 550 O O . GLU A 1 74 ? -9.578 2.129 9.883 1 97.62 74 GLU A O 1
ATOM 555 N N . LEU A 1 75 ? -7.59 1.617 10.711 1 98.5 75 LEU A N 1
ATOM 556 C CA . LEU A 1 75 ? -7.195 3.021 10.773 1 98.5 75 LEU A CA 1
ATOM 557 C C . LEU A 1 75 ? -6.961 3.586 9.383 1 98.5 75 LEU A C 1
ATOM 559 O O . LEU A 1 75 ? -6.938 4.805 9.195 1 98.5 75 LEU A O 1
ATOM 563 N N . PHE A 1 76 ? -6.797 2.658 8.398 1 98.75 76 PHE A N 1
ATOM 564 C CA . PHE A 1 76 ? -6.258 3.119 7.125 1 98.75 76 PHE A CA 1
ATOM 565 C C . PHE A 1 76 ? -7.309 3.02 6.027 1 98.75 76 PHE A C 1
ATOM 567 O O . PHE A 1 76 ? -7.023 3.312 4.863 1 98.75 76 PHE A O 1
ATOM 574 N N . VAL A 1 77 ? -8.453 2.555 6.363 1 98.5 77 VAL A N 1
ATOM 575 C CA . VAL A 1 77 ? -9.531 2.451 5.391 1 98.5 77 VAL A CA 1
ATOM 576 C C . VAL A 1 77 ? -10.828 2.975 6 1 98.5 77 VAL A C 1
ATOM 578 O O . VAL A 1 77 ? -11.242 2.537 7.078 1 98.5 77 VAL A O 1
ATOM 581 N N . GLY A 1 78 ? -11.492 3.887 5.328 1 97.31 78 GLY A N 1
ATOM 582 C CA . GLY A 1 78 ? -12.75 4.438 5.816 1 97.31 78 GLY A CA 1
ATOM 583 C C . GLY A 1 78 ? -13.32 5.508 4.91 1 97.31 78 GLY A C 1
ATOM 584 O O . GLY A 1 78 ? -12.734 5.836 3.879 1 97.31 78 GLY A O 1
ATOM 585 N N . ARG A 1 79 ? -14.508 5.992 5.328 1 97.12 79 ARG A N 1
ATOM 586 C CA . ARG A 1 79 ? -15.133 7.082 4.582 1 97.12 79 ARG A CA 1
ATOM 587 C C . ARG A 1 79 ? -14.281 8.352 4.66 1 97.12 79 ARG A C 1
ATOM 589 O O . ARG A 1 79 ? -13.93 8.797 5.754 1 97.12 79 ARG A O 1
ATOM 596 N N . GLY A 1 80 ? -13.953 8.859 3.445 1 97.88 80 GLY A N 1
ATOM 597 C CA . GLY A 1 80 ? -13.258 10.141 3.4 1 97.88 80 GLY A CA 1
ATOM 598 C C . GLY A 1 80 ? -14.195 11.328 3.529 1 97.88 80 GLY A C 1
ATOM 599 O O . GLY A 1 80 ? -15.188 11.422 2.809 1 97.88 80 GLY A O 1
ATOM 600 N N . VAL A 1 81 ? -13.93 12.148 4.473 1 98.31 81 VAL A N 1
ATOM 601 C CA . VAL A 1 81 ? -14.609 13.438 4.562 1 98.31 81 VAL A CA 1
ATOM 602 C C . VAL A 1 81 ? -13.656 14.555 4.113 1 98.31 81 VAL A C 1
ATOM 604 O O . VAL A 1 81 ? -12.625 14.781 4.746 1 98.31 81 VAL A O 1
ATOM 607 N N . LEU A 1 82 ? -14.047 15.195 3.043 1 98.25 82 LEU A N 1
ATOM 608 C CA . LEU A 1 82 ? -13.188 16.219 2.447 1 98.25 82 LEU A CA 1
ATOM 609 C C . LEU A 1 82 ? -13.398 17.562 3.125 1 98.25 82 LEU A C 1
ATOM 611 O O . LEU A 1 82 ? -14.531 18.031 3.258 1 98.25 82 LEU A O 1
ATOM 615 N N . PHE A 1 83 ? -12.344 18.125 3.627 1 98.75 83 PHE A N 1
ATOM 616 C CA . PHE A 1 83 ? -12.297 19.516 4.082 1 98.75 83 PHE A CA 1
ATOM 617 C C . PHE A 1 83 ? -11.633 20.406 3.041 1 98.75 83 PHE A C 1
ATOM 619 O O . PHE A 1 83 ? -10.406 20.484 2.973 1 98.75 83 PHE A O 1
ATOM 626 N N . ASP A 1 84 ? -12.516 21.031 2.268 1 98.38 84 ASP A N 1
ATOM 627 C CA . ASP A 1 84 ? -12.008 21.906 1.214 1 98.38 84 ASP A CA 1
ATOM 628 C C . ASP A 1 84 ? -11.523 23.234 1.79 1 98.38 84 ASP A C 1
ATOM 630 O O . ASP A 1 84 ? -12.336 24.078 2.182 1 98.38 84 ASP A O 1
ATOM 634 N N . VAL A 1 85 ? -10.211 23.406 1.846 1 98.75 85 VAL A N 1
ATOM 635 C CA . VAL A 1 85 ? -9.648 24.625 2.424 1 98.75 85 VAL A CA 1
ATOM 636 C C . VAL A 1 85 ? -8.742 25.312 1.402 1 98.75 85 VAL A C 1
ATOM 638 O O . VAL A 1 85 ? -7.766 25.969 1.771 1 98.75 85 VAL A O 1
ATOM 641 N N . ARG A 1 86 ? -9 25.266 0.139 1 98.56 86 ARG A N 1
ATOM 642 C CA . ARG A 1 86 ? -8.195 25.797 -0.966 1 98.56 86 ARG A CA 1
ATOM 643 C C . ARG A 1 86 ? -8.219 27.312 -0.986 1 98.56 86 ARG A C 1
ATOM 645 O O . ARG A 1 86 ? -7.406 27.953 -1.666 1 98.56 86 ARG A O 1
ATOM 652 N N . ASP A 1 87 ? -9.109 27.812 -0.237 1 98.31 87 ASP A N 1
ATOM 653 C CA . ASP A 1 87 ? -9.188 29.266 -0.174 1 98.31 87 ASP A CA 1
ATOM 654 C C . ASP A 1 87 ? -8.094 29.828 0.72 1 98.31 87 ASP A C 1
ATOM 656 O O . ASP A 1 87 ? -7.844 31.047 0.712 1 98.31 87 ASP A O 1
ATOM 660 N N . LEU A 1 88 ? -7.488 29 1.495 1 98.69 88 LEU A N 1
ATOM 661 C CA . LEU A 1 88 ? -6.422 29.453 2.379 1 98.69 88 LEU A CA 1
ATOM 662 C C . LEU A 1 88 ? -5.129 29.672 1.602 1 98.69 88 LEU A C 1
ATOM 664 O O . LEU A 1 88 ? -4.824 28.922 0.669 1 98.69 88 LEU A O 1
ATOM 668 N N . GLY A 1 89 ? -4.379 30.688 2.07 1 98.19 89 GLY A N 1
ATOM 669 C CA . GLY A 1 89 ? -3.1 31 1.451 1 98.19 89 GLY A CA 1
ATOM 670 C C . GLY A 1 89 ? -1.924 30.344 2.154 1 98.19 89 GLY A C 1
ATOM 671 O O . GLY A 1 89 ? -2.109 29.484 3.012 1 98.19 89 GLY A O 1
ATOM 672 N N . ALA A 1 90 ? -0.73 30.781 1.7 1 97.88 90 ALA A N 1
ATOM 673 C CA . ALA A 1 90 ? 0.516 30.25 2.244 1 97.88 90 ALA A CA 1
ATOM 674 C C . ALA A 1 90 ? 0.587 30.453 3.754 1 97.88 90 ALA A C 1
ATOM 676 O O . ALA A 1 90 ? 0.344 31.547 4.25 1 97.88 90 ALA A O 1
ATOM 677 N N . ARG A 1 91 ? 0.799 29.297 4.488 1 97.25 91 ARG A N 1
ATOM 678 C CA . ARG A 1 91 ? 1.097 29.25 5.914 1 97.25 91 ARG A CA 1
ATOM 679 C C . ARG A 1 91 ? -0.106 29.703 6.742 1 97.25 91 ARG A C 1
ATOM 681 O O . ARG A 1 91 ? 0.035 30.047 7.914 1 97.25 91 ARG A O 1
ATOM 688 N N . GLU A 1 92 ? -1.226 29.75 6.133 1 98.31 92 GLU A N 1
ATOM 689 C CA . GLU A 1 92 ? -2.424 30.062 6.898 1 98.31 92 GLU A CA 1
ATOM 690 C C . GLU A 1 92 ? -2.918 28.859 7.688 1 98.31 92 GLU A C 1
ATOM 692 O O . GLU A 1 92 ? -2.816 27.719 7.223 1 98.31 92 GLU A O 1
ATOM 697 N N . ARG A 1 93 ? -3.527 29.141 8.789 1 98.44 93 ARG A N 1
ATOM 698 C CA . ARG A 1 93 ? -4.023 28.094 9.672 1 98.44 93 ARG A CA 1
ATOM 699 C C . ARG A 1 93 ? -5.395 27.609 9.227 1 98.44 93 ARG A C 1
ATOM 701 O O . ARG A 1 93 ? -6.25 28.406 8.836 1 98.44 93 ARG A O 1
ATOM 708 N N . ILE A 1 94 ? -5.59 26.312 9.172 1 98.88 94 ILE A N 1
ATOM 709 C CA . ILE A 1 94 ? -6.91 25.703 9.047 1 98.88 94 ILE A CA 1
ATOM 710 C C . ILE A 1 94 ? -7.609 25.703 10.406 1 98.88 94 ILE A C 1
ATOM 712 O O . ILE A 1 94 ? -7.375 24.828 11.234 1 98.88 94 ILE A O 1
ATOM 716 N N . THR A 1 95 ? -8.477 26.641 10.641 1 98.81 95 THR A N 1
ATOM 717 C CA . THR A 1 95 ? -9.094 26.891 11.945 1 98.81 95 THR A CA 1
ATOM 718 C C . THR A 1 95 ? -10.391 26.094 12.086 1 98.81 95 THR A C 1
ATOM 720 O O . THR A 1 95 ? -10.867 25.5 11.125 1 98.81 95 THR A O 1
ATOM 723 N N . VAL A 1 96 ? -10.914 26.109 13.297 1 98.75 96 VAL A N 1
ATOM 724 C CA . VAL A 1 96 ? -12.203 25.484 13.578 1 98.75 96 VAL A CA 1
ATOM 725 C C . VAL A 1 96 ? -13.266 26.062 12.648 1 98.75 96 VAL A C 1
ATOM 727 O O . VAL A 1 96 ? -14.086 25.328 12.102 1 98.75 96 VAL A O 1
ATOM 730 N N . ASP A 1 97 ? -13.234 27.375 12.438 1 98.38 97 ASP A N 1
ATOM 731 C CA . ASP A 1 97 ? -14.227 28.047 11.602 1 98.38 97 ASP A CA 1
ATOM 732 C C . ASP A 1 97 ? -14.141 27.547 10.156 1 98.38 97 ASP A C 1
ATOM 734 O O . ASP A 1 97 ? -15.164 27.359 9.492 1 98.38 97 ASP A O 1
ATOM 738 N N . ALA A 1 98 ? -12.945 27.312 9.703 1 98.12 98 ALA A N 1
ATOM 739 C CA . ALA A 1 98 ? -12.727 26.906 8.32 1 98.12 98 ALA A CA 1
ATOM 740 C C . ALA A 1 98 ? -13.297 25.516 8.062 1 98.12 98 ALA A C 1
ATOM 742 O O . ALA A 1 98 ? -13.625 25.172 6.926 1 98.12 98 ALA A O 1
ATOM 743 N N . ILE A 1 99 ? -13.438 24.688 9.148 1 98.31 99 ILE A N 1
ATOM 744 C CA . ILE A 1 99 ? -13.797 23.297 8.898 1 98.31 99 ILE A CA 1
ATOM 745 C C . ILE A 1 99 ? -15.148 22.984 9.547 1 98.31 99 ILE A C 1
ATOM 747 O O . ILE A 1 99 ? -15.633 21.844 9.469 1 98.31 99 ILE A O 1
ATOM 751 N N . ARG A 1 100 ? -15.781 23.875 10.156 1 96.88 100 ARG A N 1
ATOM 752 C CA . ARG A 1 100 ? -16.938 23.672 11.023 1 96.88 100 ARG A CA 1
ATOM 753 C C . ARG A 1 100 ? -18.047 22.922 10.289 1 96.88 100 ARG A C 1
ATOM 755 O O . ARG A 1 100 ? -18.578 21.938 10.805 1 96.88 100 ARG A O 1
ATOM 762 N N . ALA A 1 101 ? -18.422 23.359 9.141 1 96.06 101 ALA A N 1
ATOM 763 C CA . ALA A 1 101 ? -19.531 22.766 8.406 1 96.06 101 ALA A CA 1
ATOM 764 C C . ALA A 1 101 ? -19.281 21.281 8.141 1 96.06 101 ALA A C 1
ATOM 766 O O . ALA A 1 101 ? -20.141 20.438 8.453 1 96.06 101 ALA A O 1
ATOM 767 N N . ALA A 1 102 ? -18.156 20.953 7.641 1 96.62 102 ALA A N 1
ATOM 768 C CA . ALA A 1 102 ? -17.844 19.562 7.328 1 96.62 102 ALA A CA 1
ATOM 769 C C . ALA A 1 102 ? -17.578 18.766 8.602 1 96.62 102 ALA A C 1
ATOM 771 O O . ALA A 1 102 ? -17.812 17.547 8.633 1 96.62 102 ALA A O 1
ATOM 772 N N . ALA A 1 103 ? -17.109 19.422 9.609 1 98 103 ALA A N 1
ATOM 773 C CA . ALA A 1 103 ? -16.797 18.75 10.867 1 98 103 ALA A CA 1
ATOM 774 C C . ALA A 1 103 ? -18.047 18.125 11.484 1 98 103 ALA A C 1
ATOM 776 O O . ALA A 1 103 ? -17.953 17.156 12.227 1 98 103 ALA A O 1
ATOM 777 N N . GLU A 1 104 ? -19.141 18.625 11.141 1 96.69 104 GLU A N 1
ATOM 778 C CA . GLU A 1 104 ? -20.391 18.109 11.672 1 96.69 104 GLU A CA 1
ATOM 779 C C . GLU A 1 104 ? -20.703 16.719 11.094 1 96.69 104 GLU A C 1
ATOM 781 O O . GLU A 1 104 ? -21.516 15.977 11.656 1 96.69 104 GLU A O 1
ATOM 786 N N . ARG A 1 105 ? -20 16.391 10.078 1 95 105 ARG A N 1
ATOM 787 C CA . ARG A 1 105 ? -20.344 15.18 9.352 1 95 105 ARG A CA 1
ATOM 788 C C . ARG A 1 105 ? -19.359 14.055 9.672 1 95 105 ARG A C 1
ATOM 790 O O . ARG A 1 105 ? -19.484 12.945 9.148 1 95 105 ARG A O 1
ATOM 797 N N . VAL A 1 106 ? -18.422 14.305 10.516 1 97.44 106 VAL A N 1
ATOM 798 C CA . VAL A 1 106 ? -17.422 13.266 10.758 1 97.44 106 VAL A CA 1
ATOM 799 C C . VAL A 1 106 ? -17.797 12.477 12.016 1 97.44 106 VAL A C 1
ATOM 801 O O . VAL A 1 106 ? -18.531 12.977 12.875 1 97.44 106 VAL A O 1
ATOM 804 N N . GLY A 1 107 ? -17.297 11.289 12.07 1 96.94 107 GLY A N 1
ATOM 805 C CA . GLY A 1 107 ? -17.391 10.398 13.219 1 96.94 107 GLY A CA 1
ATOM 806 C C . GLY A 1 107 ? -16.328 9.32 13.227 1 96.94 107 GLY A C 1
ATOM 807 O O . GLY A 1 107 ? -15.414 9.344 12.406 1 96.94 107 GLY A O 1
ATOM 808 N N . PRO A 1 108 ? -16.516 8.406 14.227 1 97.12 108 PRO A N 1
ATOM 809 C CA . PRO A 1 108 ? -15.531 7.32 14.305 1 97.12 108 PRO A CA 1
ATOM 810 C C . PRO A 1 108 ? -15.398 6.547 13 1 97.12 108 PRO A C 1
ATOM 812 O O . PRO A 1 108 ? -16.406 6.215 12.367 1 97.12 108 PRO A O 1
ATOM 815 N N . GLY A 1 109 ? -14.156 6.34 12.617 1 96.38 109 GLY A N 1
ATOM 816 C CA . GLY A 1 109 ? -13.898 5.555 11.422 1 96.38 109 GLY A CA 1
ATOM 817 C C . GLY A 1 109 ? -13.711 6.406 10.18 1 96.38 109 GLY A C 1
ATOM 818 O O . GLY A 1 109 ? -13.211 5.926 9.164 1 96.38 109 GLY A O 1
ATOM 819 N N . ASP A 1 110 ? -14.117 7.684 10.25 1 97.94 110 ASP A N 1
ATOM 820 C CA . ASP A 1 110 ? -13.938 8.586 9.117 1 97.94 110 ASP A CA 1
ATOM 821 C C . ASP A 1 110 ? -12.477 9.016 8.992 1 97.94 110 ASP A C 1
ATOM 823 O O . ASP A 1 110 ? -11.75 9.078 9.984 1 97.94 110 ASP A O 1
ATOM 827 N N . ILE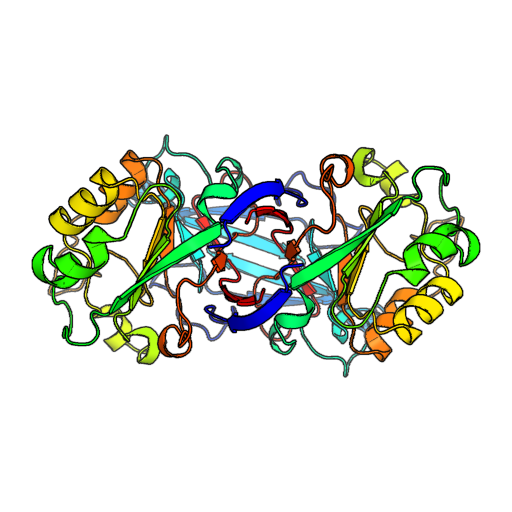 A 1 111 ? -12.078 9.234 7.789 1 98.62 111 ILE A N 1
ATOM 828 C CA . ILE A 1 111 ? -10.773 9.797 7.469 1 98.62 111 ILE A CA 1
ATOM 829 C C . ILE A 1 111 ? -10.93 11.266 7.082 1 98.62 111 ILE A C 1
ATOM 831 O O . ILE A 1 111 ? -11.664 11.594 6.145 1 98.62 111 ILE A O 1
ATOM 835 N N . ALA A 1 112 ? -10.312 12.133 7.852 1 98.88 112 ALA A N 1
ATOM 836 C CA . ALA A 1 112 ? -10.305 13.555 7.52 1 98.88 112 ALA A CA 1
ATOM 837 C C . ALA A 1 112 ? -9.305 13.859 6.41 1 98.88 112 ALA A C 1
ATOM 839 O O . ALA A 1 112 ? -8.094 13.664 6.59 1 98.88 112 ALA A O 1
ATOM 840 N N . LEU A 1 113 ? -9.789 14.328 5.336 1 98.81 113 LEU A N 1
ATOM 841 C CA . LEU A 1 113 ? -8.953 14.641 4.184 1 98.81 113 LEU A CA 1
ATOM 842 C C . LEU A 1 113 ? -8.945 16.141 3.914 1 98.81 113 LEU A C 1
ATOM 844 O O . LEU A 1 113 ? -9.922 16.688 3.408 1 98.81 113 LEU A O 1
ATOM 848 N N . PHE A 1 114 ? -7.844 16.797 4.246 1 98.94 114 PHE A N 1
ATOM 849 C CA . PHE A 1 114 ? -7.715 18.234 4.02 1 98.94 114 PHE A CA 1
ATOM 850 C C . PHE A 1 114 ? -7.207 18.516 2.607 1 98.94 114 PHE A C 1
ATOM 852 O O . PHE A 1 114 ? -6.082 18.156 2.264 1 98.94 114 PHE A O 1
ATOM 859 N N . HIS A 1 115 ? -8.055 19.125 1.875 1 98.81 115 HIS A N 1
ATOM 860 C CA . HIS A 1 115 ? -7.711 19.547 0.52 1 98.81 115 HIS A CA 1
ATOM 861 C C . HIS A 1 115 ? -7.242 21 0.489 1 98.81 115 HIS A C 1
ATOM 863 O O . HIS A 1 115 ? -8.055 21.906 0.366 1 98.81 115 HIS A O 1
ATOM 869 N N . THR A 1 116 ? -5.949 21.141 0.552 1 98.81 116 THR A N 1
ATOM 870 C CA . THR A 1 116 ? -5.355 22.484 0.558 1 98.81 116 THR A CA 1
ATOM 871 C C . THR A 1 116 ? -5.098 22.969 -0.866 1 98.81 116 THR A C 1
ATOM 873 O O . THR A 1 116 ? -4.977 24.172 -1.107 1 98.81 116 THR A O 1
ATOM 876 N N . GLY A 1 117 ? -4.961 22.031 -1.771 1 98.75 117 GLY A N 1
ATOM 877 C CA . GLY A 1 117 ? -4.551 22.328 -3.133 1 98.75 117 GLY A CA 1
ATOM 878 C C . GLY A 1 117 ? -3.051 22.5 -3.279 1 98.75 117 GLY A C 1
ATOM 879 O O . GLY A 1 117 ? -2.562 22.844 -4.359 1 98.75 117 GLY A O 1
ATOM 880 N N . TRP A 1 118 ? -2.363 22.25 -2.328 1 98.69 118 TRP A N 1
ATOM 881 C CA . TRP A 1 118 ? -0.951 22.609 -2.307 1 98.69 118 TRP A CA 1
ATOM 882 C C . TRP A 1 118 ? -0.11 21.578 -3.043 1 98.69 118 TRP A C 1
ATOM 884 O O . TRP A 1 118 ? 1.055 21.828 -3.363 1 98.69 118 TRP A O 1
ATOM 894 N N . SER A 1 119 ? -0.705 20.375 -3.307 1 98.56 119 SER A N 1
ATOM 895 C CA . SER A 1 119 ? 0.041 19.328 -4.012 1 98.56 119 SER A CA 1
ATOM 896 C C . SER A 1 119 ? 0.5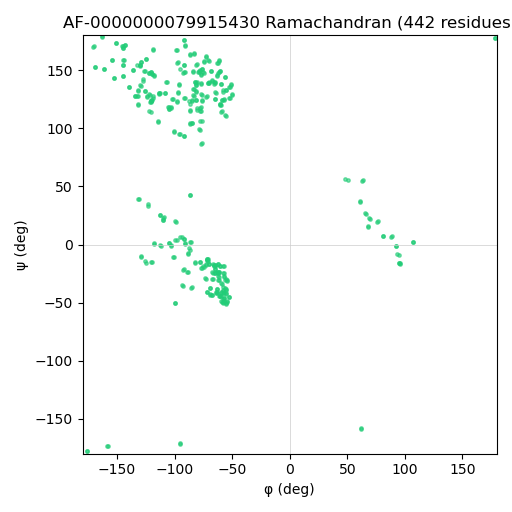28 19.828 -5.371 1 98.56 119 SER A C 1
ATOM 898 O O . SER A 1 119 ? 1.474 19.281 -5.938 1 98.56 119 SER A O 1
ATOM 900 N N . ARG A 1 120 ? -0.065 20.906 -5.883 1 98.19 120 ARG A N 1
ATOM 901 C CA . ARG A 1 120 ? 0.346 21.469 -7.164 1 98.19 120 ARG A CA 1
ATOM 902 C C . ARG A 1 120 ? 1.761 22.031 -7.086 1 98.19 120 ARG A C 1
ATOM 904 O O . ARG A 1 120 ? 2.396 22.266 -8.117 1 98.19 120 ARG A O 1
ATOM 911 N N . TYR A 1 121 ? 2.262 22.281 -5.941 1 98.06 121 TYR A N 1
ATOM 912 C CA . TYR A 1 121 ? 3.588 22.859 -5.754 1 98.06 121 TYR A CA 1
ATOM 913 C C . TYR A 1 121 ? 4.617 21.766 -5.445 1 98.06 121 TYR A C 1
ATOM 915 O O . TYR A 1 121 ? 5.773 22.078 -5.145 1 98.06 121 TYR A O 1
ATOM 923 N N . TYR A 1 122 ? 4.234 20.516 -5.461 1 97.81 122 TYR A N 1
ATOM 924 C CA . TYR A 1 122 ? 5.137 19.391 -5.191 1 97.81 122 TYR A CA 1
ATOM 925 C C . TYR A 1 122 ? 6.398 19.5 -6.039 1 97.81 122 TYR A C 1
ATOM 927 O O . TYR A 1 122 ? 6.324 19.688 -7.254 1 97.81 122 TYR A O 1
ATOM 935 N N . GLY A 1 123 ? 7.555 19.391 -5.309 1 95.81 123 GLY A N 1
ATOM 936 C CA . GLY A 1 123 ? 8.836 19.469 -5.992 1 95.81 123 GLY A CA 1
ATOM 937 C C . GLY A 1 123 ? 9.414 20.875 -6.043 1 95.81 123 GLY A C 1
ATOM 938 O O . GLY A 1 123 ? 10.508 21.078 -6.57 1 95.81 123 GLY A O 1
ATOM 939 N N . SER A 1 124 ? 8.68 21.859 -5.496 1 96.19 124 SER A N 1
ATOM 940 C CA . SER A 1 124 ? 9.164 23.234 -5.414 1 96.19 124 SER A CA 1
ATOM 941 C C . SER A 1 124 ? 9.266 23.703 -3.965 1 96.19 124 SER A C 1
ATOM 943 O O . SER A 1 124 ? 8.734 23.062 -3.062 1 96.19 124 SER A O 1
ATOM 945 N N . ASP A 1 125 ? 9.914 24.812 -3.764 1 94 125 ASP A N 1
ATOM 946 C CA . ASP A 1 125 ? 10.055 25.391 -2.428 1 94 125 ASP A CA 1
ATOM 947 C C . ASP A 1 125 ? 8.703 25.859 -1.885 1 94 125 ASP A C 1
ATOM 949 O O . ASP A 1 125 ? 8.477 25.828 -0.673 1 94 125 ASP A O 1
ATOM 953 N N . ALA A 1 126 ? 7.859 26.234 -2.756 1 96.62 126 ALA A N 1
ATOM 954 C CA . ALA A 1 126 ? 6.543 26.719 -2.355 1 96.62 126 ALA A CA 1
ATOM 955 C C . ALA A 1 126 ? 5.75 25.625 -1.645 1 96.62 126 ALA A C 1
ATOM 957 O O . ALA A 1 126 ? 4.82 25.922 -0.886 1 96.62 126 ALA A O 1
ATOM 958 N N . TYR A 1 127 ? 6.082 24.391 -1.925 1 96.81 127 TYR A N 1
ATOM 959 C CA . TYR A 1 127 ? 5.395 23.25 -1.32 1 96.81 127 TYR A CA 1
ATOM 960 C C . TYR A 1 127 ? 5.465 23.312 0.2 1 96.81 127 TYR A C 1
ATOM 962 O O . TYR A 1 127 ? 4.535 22.891 0.89 1 96.81 127 TYR A O 1
ATOM 970 N N . TYR A 1 128 ? 6.492 23.953 0.757 1 95.19 128 TYR A N 1
ATOM 971 C CA . TYR A 1 128 ? 6.734 23.969 2.195 1 95.19 128 TYR A CA 1
ATOM 972 C C . TYR A 1 128 ? 6.059 25.156 2.852 1 95.19 128 TYR A C 1
ATOM 974 O O . TYR A 1 128 ? 6.152 25.344 4.066 1 95.19 128 TYR A O 1
ATOM 982 N N . MET A 1 129 ? 5.363 25.984 2.098 1 96.5 129 MET A N 1
ATOM 983 C CA . MET A 1 129 ? 4.641 27.141 2.605 1 96.5 129 MET A CA 1
ATOM 984 C C . MET A 1 129 ? 3.154 26.828 2.77 1 96.5 129 MET A C 1
ATOM 986 O O . MET A 1 129 ? 2.334 27.75 2.871 1 96.5 129 MET A O 1
ATOM 990 N N . HIS A 1 130 ? 2.834 25.625 2.836 1 97.62 130 HIS A N 1
ATOM 991 C CA . HIS A 1 130 ? 1.467 25.109 2.82 1 97.62 130 HIS A CA 1
ATOM 992 C C . HIS A 1 130 ? 0.682 25.609 4.031 1 97.62 130 HIS A C 1
ATOM 994 O O . HIS A 1 130 ? 1.271 25.969 5.051 1 97.62 130 HIS A O 1
ATOM 1000 N N . PRO A 1 131 ? -0.708 25.641 3.877 1 98.56 131 PRO A N 1
ATOM 1001 C CA . PRO A 1 131 ? -1.558 25.766 5.062 1 98.56 131 PRO A CA 1
ATOM 1002 C C . PRO A 1 131 ? -1.395 24.594 6.035 1 98.56 131 PRO A C 1
ATOM 1004 O O . PRO A 1 131 ? -0.9 23.531 5.648 1 98.56 131 PRO A O 1
ATOM 1007 N N . TYR A 1 132 ? -1.746 24.828 7.262 1 98.38 132 TYR A N 1
ATOM 1008 C CA . TYR A 1 132 ? -1.532 23.781 8.258 1 98.38 132 TYR A CA 1
ATOM 1009 C C . TYR A 1 132 ? -2.654 23.781 9.281 1 98.38 132 TYR A C 1
ATOM 1011 O O . TYR A 1 132 ? -3.346 24.781 9.469 1 98.38 132 TYR A O 1
ATOM 1019 N N . LEU A 1 133 ? -2.85 22.672 9.844 1 98.88 133 LEU A N 1
ATOM 1020 C CA . LEU A 1 133 ? -3.984 22.438 10.734 1 98.88 133 LEU A CA 1
ATOM 1021 C C . LEU A 1 133 ? -3.75 23.078 12.102 1 98.88 133 LEU A C 1
ATOM 1023 O O . LEU A 1 133 ? -2.711 22.859 12.719 1 98.88 133 LEU A O 1
ATOM 1027 N N . ASP A 1 134 ? -4.727 23.844 12.539 1 98.62 134 ASP A N 1
ATOM 1028 C CA . ASP A 1 134 ? -4.719 24.406 13.883 1 98.62 134 ASP A CA 1
ATOM 1029 C C . ASP A 1 134 ? -4.957 23.312 14.93 1 98.62 134 ASP A C 1
ATOM 1031 O O . ASP A 1 134 ? -5.816 22.453 14.75 1 98.62 134 ASP A O 1
ATOM 1035 N N . PRO A 1 135 ? -4.207 23.375 16.062 1 98.75 135 PRO A N 1
ATOM 1036 C CA . PRO A 1 135 ? -4.422 22.375 17.125 1 98.75 135 PRO A CA 1
ATOM 1037 C C . PRO A 1 135 ? -5.875 22.312 17.594 1 98.75 135 PRO A C 1
ATOM 1039 O O . PRO A 1 135 ? -6.398 21.234 17.844 1 98.75 135 PRO A O 1
ATOM 1042 N N . ASP A 1 136 ? -6.516 23.469 17.688 1 98.81 136 ASP A N 1
ATOM 1043 C CA . ASP A 1 136 ? -7.906 23.484 18.125 1 98.81 136 ASP A CA 1
ATOM 1044 C C . ASP A 1 136 ? -8.805 22.734 17.141 1 98.81 136 ASP A C 1
ATOM 1046 O O . ASP A 1 136 ? -9.734 22.047 17.531 1 98.81 136 ASP A O 1
ATOM 1050 N N . ALA A 1 137 ? -8.562 22.938 15.867 1 98.88 137 ALA A N 1
ATOM 1051 C CA . ALA A 1 137 ? -9.32 22.234 14.836 1 98.88 137 ALA A CA 1
ATOM 1052 C C . ALA A 1 137 ? -9.062 20.734 14.898 1 98.88 137 ALA A C 1
ATOM 1054 O O . ALA A 1 137 ? -9.984 19.922 14.742 1 98.88 137 ALA A O 1
ATOM 1055 N N . CYS A 1 138 ? -7.836 20.391 15.117 1 98.88 138 CYS A N 1
ATOM 1056 C CA . CYS A 1 138 ? -7.492 18.984 15.281 1 98.88 138 CYS A CA 1
ATOM 1057 C C . CYS A 1 138 ? -8.242 18.375 16.469 1 98.88 138 CYS A C 1
ATOM 1059 O O . CYS A 1 138 ? -8.836 17.297 16.344 1 98.88 138 CYS A O 1
ATOM 1061 N N . GLU A 1 139 ? -8.195 19.062 17.578 1 98.88 139 GLU A N 1
ATOM 1062 C CA . GLU A 1 139 ? -8.852 18.562 18.797 1 98.88 139 GLU A CA 1
ATOM 1063 C C . GLU A 1 139 ? -10.352 18.375 18.562 1 98.88 139 GLU A C 1
ATOM 1065 O O . GLU A 1 139 ? -10.945 17.406 19.047 1 98.88 139 GLU A O 1
ATOM 1070 N N . LEU A 1 140 ? -10.945 19.312 17.891 1 98.88 140 LEU A N 1
ATOM 1071 C CA . LEU A 1 140 ? -12.359 19.203 17.562 1 98.88 140 LEU A CA 1
ATOM 1072 C C . LEU A 1 140 ? -12.641 17.875 16.828 1 98.88 140 LEU A C 1
ATOM 1074 O O . LEU A 1 140 ? -13.57 17.156 17.188 1 98.88 140 LEU A O 1
ATOM 1078 N N . LEU A 1 141 ? -11.852 17.562 15.82 1 98.88 141 LEU A N 1
ATOM 1079 C CA . LEU A 1 141 ? -12.062 16.344 15.039 1 98.88 141 LEU A CA 1
ATOM 1080 C C . LEU A 1 141 ? -11.75 15.102 15.859 1 98.88 141 LEU A C 1
ATOM 1082 O O . LEU A 1 141 ? -12.438 14.086 15.742 1 98.88 141 LEU A O 1
ATOM 1086 N N . LEU A 1 142 ? -10.703 15.156 16.719 1 98.88 142 LEU A N 1
ATOM 1087 C CA . LEU A 1 142 ? -10.398 14.047 17.609 1 98.88 142 LEU A CA 1
ATOM 1088 C C . LEU A 1 142 ? -11.57 13.781 18.547 1 98.88 142 LEU A C 1
ATOM 1090 O O . LEU A 1 142 ? -11.922 12.617 18.797 1 98.88 142 LEU A O 1
ATOM 1094 N N . ASP A 1 143 ? -12.102 14.844 19.062 1 98.62 143 ASP A N 1
ATOM 1095 C CA . ASP A 1 143 ? -13.234 14.719 19.969 1 98.62 143 ASP A CA 1
ATOM 1096 C C . ASP A 1 143 ? -14.438 14.086 19.281 1 98.62 143 ASP A C 1
ATOM 1098 O O . ASP A 1 143 ? -15.25 13.414 19.922 1 98.62 143 ASP A O 1
ATOM 1102 N N . ARG A 1 144 ? -14.516 14.25 18.016 1 98.56 144 ARG A N 1
ATOM 1103 C CA . ARG A 1 144 ? -15.625 13.695 17.25 1 98.56 144 ARG A CA 1
ATOM 1104 C C . ARG A 1 144 ? -15.328 12.258 16.812 1 98.56 144 ARG A C 1
ATOM 1106 O O . ARG A 1 144 ? -16.141 11.617 16.156 1 98.56 144 ARG A O 1
ATOM 1113 N N . GLY A 1 145 ? -14.148 11.805 17.125 1 98.38 145 GLY A N 1
ATOM 1114 C CA . GLY A 1 145 ? -13.852 10.391 16.969 1 98.38 145 GLY A CA 1
ATOM 1115 C C . GLY A 1 145 ? -12.93 10.109 15.789 1 98.38 145 GLY A C 1
ATOM 1116 O O . GLY A 1 145 ? -12.586 8.953 15.523 1 98.38 145 GLY A O 1
ATOM 1117 N N . VAL A 1 146 ? -12.469 11.109 15.07 1 98.75 146 VAL A N 1
ATOM 1118 C CA . VAL A 1 146 ? -11.539 10.93 13.961 1 98.75 146 VAL A CA 1
ATOM 1119 C C . VAL A 1 146 ? -10.172 10.516 14.492 1 98.75 146 VAL A C 1
ATOM 1121 O O . VAL A 1 146 ? -9.695 11.055 15.492 1 98.75 146 VAL A O 1
ATOM 1124 N N . ARG A 1 147 ? -9.523 9.562 13.766 1 98.88 147 ARG A N 1
ATOM 1125 C CA . ARG A 1 147 ? -8.195 9.125 14.188 1 98.88 147 ARG A CA 1
ATOM 1126 C C . ARG A 1 147 ? -7.215 9.172 13.023 1 98.88 147 ARG A C 1
ATOM 1128 O O . ARG A 1 147 ? -6.012 8.984 13.211 1 98.88 147 ARG A O 1
ATOM 1135 N N . THR A 1 148 ? -7.699 9.375 11.859 1 98.94 148 THR A N 1
ATOM 1136 C CA . THR A 1 148 ? -6.836 9.438 10.68 1 98.94 148 THR A CA 1
ATOM 1137 C C . THR A 1 148 ? -6.973 10.789 9.984 1 98.94 148 THR A C 1
ATOM 1139 O O . THR A 1 148 ? -8.078 11.195 9.617 1 98.94 148 THR A O 1
ATOM 1142 N N . PHE A 1 149 ? -5.863 11.477 9.828 1 98.94 149 PHE A N 1
ATOM 1143 C CA . PHE A 1 149 ? -5.781 12.805 9.242 1 98.94 149 PHE A CA 1
ATOM 1144 C C . PHE A 1 149 ? -4.875 12.805 8.016 1 98.94 149 PHE A C 1
ATOM 1146 O O . PHE A 1 149 ? -3.713 12.406 8.094 1 98.94 149 PHE A O 1
ATOM 1153 N N . CYS A 1 150 ? -5.43 13.234 6.891 1 98.94 150 CYS A N 1
ATOM 1154 C CA . CYS A 1 150 ? -4.66 13.25 5.652 1 98.94 150 CYS A CA 1
ATOM 1155 C C . CYS A 1 150 ? -4.605 14.656 5.066 1 98.94 150 CYS A C 1
ATOM 1157 O O . CYS A 1 150 ? -5.574 15.414 5.164 1 98.94 150 CYS A O 1
ATOM 1159 N N . VAL A 1 151 ? -3.488 14.93 4.426 1 98.94 151 VAL A N 1
ATOM 1160 C CA . VAL A 1 151 ? -3.346 16.25 3.812 1 98.94 151 VAL A CA 1
ATOM 1161 C C . VAL A 1 151 ? -2.547 16.125 2.516 1 98.94 151 VAL A C 1
ATOM 1163 O O . VAL A 1 151 ? -1.644 15.297 2.41 1 98.94 151 VAL A O 1
ATOM 1166 N N . ASP A 1 152 ? -2.883 16.938 1.521 1 98.88 152 ASP A N 1
ATOM 1167 C CA . ASP A 1 152 ? -2.15 16.984 0.26 1 98.88 152 ASP A CA 1
ATOM 1168 C C . ASP A 1 152 ? -0.976 17.953 0.346 1 98.88 152 ASP A C 1
ATOM 1170 O O . ASP A 1 152 ? -0.744 18.734 -0.576 1 98.88 152 ASP A O 1
ATOM 1174 N N . ALA A 1 153 ? -0.27 17.938 1.419 1 97.88 153 ALA A N 1
ATOM 1175 C CA . ALA A 1 153 ? 0.888 18.75 1.772 1 97.88 153 ALA A CA 1
ATOM 1176 C C . ALA A 1 153 ? 1.913 17.938 2.559 1 97.88 153 ALA A C 1
ATOM 1178 O O . ALA A 1 153 ? 1.641 16.812 2.959 1 97.88 153 ALA A O 1
ATOM 1179 N N . PRO A 1 154 ? 3.146 18.5 2.822 1 96.56 154 PRO A N 1
ATOM 1180 C CA . PRO A 1 154 ? 4.207 17.688 3.434 1 96.56 154 PRO A CA 1
ATOM 1181 C C . PRO A 1 154 ? 3.949 17.406 4.91 1 96.56 154 PRO A C 1
ATOM 1183 O O . PRO A 1 154 ? 4.547 16.484 5.473 1 96.56 154 PRO A O 1
ATOM 1186 N N . SER A 1 155 ? 3.051 18.172 5.512 1 96.69 155 SER A N 1
ATOM 1187 C CA . SER A 1 155 ? 2.826 18.016 6.945 1 96.69 155 SER A CA 1
ATOM 1188 C C . SER A 1 155 ? 1.487 18.625 7.359 1 96.69 155 SER A C 1
ATOM 1190 O O . SER A 1 155 ? 1.024 19.594 6.758 1 96.69 155 SER A O 1
ATOM 1192 N N . VAL A 1 156 ? 0.909 18.062 8.398 1 98.25 156 VAL A N 1
ATOM 1193 C CA . VAL A 1 156 ? -0.284 18.656 9 1 98.25 156 VAL A CA 1
ATOM 1194 C C . VAL A 1 156 ? 0.106 19.859 9.844 1 98.25 156 VAL A C 1
ATOM 1196 O O . VAL A 1 156 ? -0.738 20.703 10.164 1 98.25 156 VAL A O 1
ATOM 1199 N N . ASP A 1 157 ? 1.368 19.938 10.234 1 97.81 157 ASP A N 1
ATOM 1200 C CA . ASP A 1 157 ? 1.896 21.062 10.992 1 97.81 157 ASP A CA 1
ATOM 1201 C C . ASP A 1 157 ? 2.611 22.062 10.07 1 97.81 157 ASP A C 1
ATOM 1203 O O . ASP A 1 157 ? 2.879 21.75 8.906 1 97.81 157 ASP A O 1
ATOM 1207 N N . GLU A 1 158 ? 2.865 23.203 10.641 1 95.88 158 GLU A N 1
ATOM 1208 C CA . GLU A 1 158 ? 3.656 24.188 9.922 1 95.88 158 GLU A CA 1
ATOM 1209 C C . GLU A 1 158 ? 5.078 23.703 9.688 1 95.88 158 GLU A C 1
ATOM 1211 O O . GLU A 1 158 ? 5.703 23.125 10.586 1 95.88 158 GLU A O 1
ATOM 1216 N N . THR A 1 159 ? 5.543 23.828 8.414 1 93.12 159 THR A N 1
ATOM 1217 C CA . THR A 1 159 ? 6.934 23.5 8.125 1 93.12 159 THR A CA 1
ATOM 1218 C C . THR A 1 159 ? 7.871 24.562 8.695 1 93.12 159 THR A C 1
ATOM 1220 O O . THR A 1 159 ? 7.699 25.75 8.43 1 93.12 159 THR A O 1
ATOM 1223 N N . PRO A 1 160 ? 8.836 24.141 9.445 1 90.25 160 PRO A N 1
ATOM 1224 C CA . PRO A 1 160 ? 9.797 25.125 9.953 1 90.25 160 PRO A CA 1
ATOM 1225 C C . PRO A 1 160 ? 10.57 25.828 8.836 1 90.25 160 PRO A C 1
ATOM 1227 O O . PRO A 1 160 ? 10.758 25.25 7.762 1 90.25 160 PRO A O 1
ATOM 1230 N N . SER A 1 161 ? 10.898 27.031 9.062 1 85.5 161 SER A N 1
ATOM 1231 C CA . SER A 1 161 ? 11.734 27.844 8.18 1 85.5 161 SER A CA 1
ATOM 1232 C C . SER A 1 161 ? 12.625 28.797 8.984 1 85.5 161 SER A C 1
ATOM 1234 O O . SER A 1 161 ? 12.547 28.844 10.211 1 85.5 161 SER A O 1
ATOM 1236 N N . ASP A 1 162 ? 13.539 29.406 8.242 1 83.75 162 ASP A N 1
ATOM 1237 C CA . ASP A 1 162 ? 14.391 30.391 8.898 1 83.75 162 ASP A CA 1
ATOM 1238 C C . ASP A 1 162 ? 13.555 31.469 9.586 1 83.75 162 ASP A C 1
ATOM 1240 O O . ASP A 1 162 ? 13.945 31.984 10.633 1 83.75 162 ASP A O 1
ATOM 1244 N N . GLU A 1 163 ? 12.445 31.75 9.094 1 81.06 163 GLU A N 1
ATOM 1245 C CA . GLU A 1 163 ? 11.57 32.781 9.609 1 81.06 163 GLU A CA 1
ATOM 1246 C C . GLU A 1 163 ? 10.57 32.25 10.617 1 81.06 163 GLU A C 1
ATOM 1248 O O . GLU A 1 163 ? 9.984 33 11.406 1 81.06 163 GLU A O 1
ATOM 1253 N N . GLN A 1 164 ? 10.406 31.016 10.508 1 77.69 164 GLN A N 1
ATOM 1254 C CA . GLN A 1 164 ? 9.438 30.359 11.367 1 77.69 164 GLN A CA 1
ATOM 1255 C C . GLN A 1 164 ? 10.094 29.25 12.188 1 77.69 164 GLN A C 1
ATOM 1257 O O . GLN A 1 164 ? 10.57 28.25 11.633 1 77.69 164 GLN A O 1
ATOM 1262 N N . ALA A 1 165 ? 10.086 29.469 13.422 1 77 165 ALA A N 1
ATOM 1263 C CA . ALA A 1 165 ? 10.75 28.547 14.344 1 77 165 ALA A CA 1
ATOM 1264 C C . ALA A 1 165 ? 10.016 27.203 14.391 1 77 165 ALA A C 1
ATOM 1266 O O . ALA A 1 165 ? 8.82 27.141 14.094 1 77 165 ALA A O 1
ATOM 1267 N N . ASP A 1 166 ? 10.727 26.219 14.617 1 81.94 166 ASP A N 1
ATOM 1268 C CA . ASP A 1 166 ? 10.164 24.906 14.938 1 81.94 166 ASP A CA 1
ATOM 1269 C C . ASP A 1 166 ? 9.234 25 16.141 1 81.94 166 ASP A C 1
ATOM 1271 O O . ASP A 1 166 ? 9.672 25.312 17.25 1 81.94 166 ASP A O 1
ATOM 1275 N N . ASN A 1 167 ? 7.934 24.812 15.922 1 86.94 167 ASN A N 1
ATOM 1276 C CA . ASN A 1 167 ? 6.93 24.938 16.969 1 86.94 167 ASN A CA 1
ATOM 1277 C C . ASN A 1 167 ? 6.656 23.594 17.641 1 86.94 167 ASN A C 1
ATOM 1279 O O . ASN A 1 167 ? 5.664 23.453 18.359 1 86.94 167 ASN A O 1
ATOM 1283 N N . GLY A 1 168 ? 7.387 22.594 17.266 1 91.12 168 GLY A N 1
ATOM 1284 C CA . GLY A 1 168 ? 7.355 21.312 17.953 1 91.12 168 GLY A CA 1
ATOM 1285 C C . GLY A 1 168 ? 6.285 20.375 17.422 1 91.12 168 GLY A C 1
ATOM 1286 O O . GLY A 1 168 ? 5.867 19.453 18.125 1 91.12 168 GLY A O 1
ATOM 1287 N N . TYR A 1 169 ? 5.605 20.672 16.391 1 95.88 169 TYR A N 1
ATOM 1288 C CA . TYR A 1 169 ? 4.672 19.812 15.672 1 95.88 169 TYR A CA 1
ATOM 1289 C C . TYR A 1 169 ? 3.49 19.438 16.562 1 95.88 169 TYR A C 1
ATOM 1291 O O . TYR A 1 169 ? 3.213 18.25 16.781 1 95.88 169 TYR A O 1
ATOM 1299 N N . PRO A 1 170 ? 2.797 20.406 17.109 1 97.81 170 PRO A N 1
ATOM 1300 C CA . PRO A 1 170 ? 1.743 20.156 18.078 1 97.81 170 PRO A CA 1
ATOM 1301 C C . PRO A 1 170 ? 0.655 19.219 17.547 1 97.81 170 PRO A C 1
ATOM 1303 O O . PRO A 1 170 ? 0.132 18.391 18.281 1 97.81 170 PRO A O 1
ATOM 1306 N N . VAL A 1 171 ? 0.297 19.312 16.297 1 98.69 171 VAL A N 1
ATOM 1307 C CA . VAL A 1 171 ? -0.785 18.5 15.75 1 98.69 171 VAL A CA 1
ATOM 1308 C C . VAL A 1 171 ? -0.333 17.047 15.633 1 98.69 171 VAL A C 1
ATOM 1310 O O . VAL A 1 171 ? -1.092 16.125 15.953 1 98.69 171 VAL A O 1
ATOM 1313 N N . HIS A 1 172 ? 0.912 16.828 15.203 1 98.5 172 HIS A N 1
ATOM 1314 C CA . HIS A 1 172 ? 1.452 15.469 15.227 1 98.5 172 HIS A CA 1
ATOM 1315 C C . HIS A 1 172 ? 1.309 14.844 16.609 1 98.5 172 HIS A C 1
ATOM 1317 O O . HIS A 1 172 ? 0.881 13.688 16.734 1 98.5 172 HIS A O 1
ATOM 1323 N N . HIS A 1 173 ? 1.64 15.602 17.578 1 98.38 173 HIS A N 1
ATOM 1324 C CA . HIS A 1 173 ? 1.61 15.078 18.938 1 98.38 173 HIS A CA 1
ATOM 1325 C C . HIS A 1 173 ? 0.181 14.789 19.375 1 98.38 173 HIS A C 1
ATOM 1327 O O . HIS A 1 173 ? -0.077 13.773 20.031 1 98.38 173 HIS A O 1
ATOM 1333 N N . LEU A 1 174 ? -0.74 15.672 19.094 1 98.75 174 LEU A N 1
ATOM 1334 C CA . LEU A 1 174 ? -2.139 15.453 19.453 1 98.75 174 LEU A CA 1
ATOM 1335 C C . LEU A 1 174 ? -2.662 14.164 18.844 1 98.75 174 LEU A C 1
ATOM 1337 O O . LEU A 1 174 ? -3.283 13.352 19.531 1 98.75 174 LEU A O 1
ATOM 1341 N N . ILE A 1 175 ? -2.379 13.969 17.578 1 98.81 175 ILE A N 1
ATOM 1342 C CA . ILE A 1 175 ? -2.889 12.805 16.859 1 98.81 175 ILE A CA 1
ATOM 1343 C C . ILE A 1 175 ? -2.225 11.539 17.375 1 98.81 175 ILE A C 1
ATOM 1345 O O . ILE A 1 175 ? -2.898 10.539 17.625 1 98.81 175 ILE A O 1
ATOM 1349 N N . ALA A 1 176 ? -0.924 11.594 17.594 1 98.62 176 ALA A N 1
ATOM 1350 C CA . ALA A 1 176 ? -0.203 10.438 18.125 1 98.62 176 ALA A CA 1
ATOM 1351 C C . ALA A 1 176 ? -0.731 10.055 19.5 1 98.62 176 ALA A C 1
ATOM 1353 O O . ALA A 1 176 ? -0.927 8.867 19.781 1 98.62 176 ALA A O 1
ATOM 1354 N N . ALA A 1 177 ? -0.94 11.039 20.312 1 98.19 177 ALA A N 1
ATOM 1355 C CA . ALA A 1 177 ? -1.414 10.789 21.672 1 98.19 177 ALA A CA 1
ATOM 1356 C C . ALA A 1 177 ? -2.787 10.125 21.656 1 98.19 177 ALA A C 1
ATOM 1358 O O . ALA A 1 177 ? -3.111 9.344 22.562 1 98.19 177 ALA A O 1
ATOM 1359 N N . ALA A 1 178 ? -3.57 10.398 20.672 1 98.38 178 ALA A N 1
ATOM 1360 C CA . ALA A 1 178 ? -4.91 9.828 20.547 1 98.38 178 ALA A CA 1
ATOM 1361 C C . ALA A 1 178 ? -4.871 8.469 19.859 1 98.38 178 ALA A C 1
ATOM 1363 O O . ALA A 1 178 ? -5.914 7.859 19.625 1 98.38 178 ALA A O 1
ATOM 1364 N N . GLY A 1 179 ? -3.627 7.996 19.516 1 98 179 GLY A N 1
ATOM 1365 C CA . GLY A 1 179 ? -3.496 6.73 18.812 1 98 179 GLY A CA 1
ATOM 1366 C C . GLY A 1 179 ? -3.854 6.816 17.344 1 98 179 GLY A C 1
ATOM 1367 O O . GLY A 1 179 ? -4.203 5.812 16.719 1 98 179 GLY A O 1
ATOM 1368 N N . GLY A 1 180 ? -3.832 8.062 16.812 1 98.69 180 GLY A N 1
ATOM 1369 C CA . GLY A 1 180 ? -4.191 8.281 15.422 1 98.69 180 GLY A CA 1
ATOM 1370 C C . GLY A 1 180 ? -3.004 8.227 14.477 1 98.69 180 GLY A C 1
ATOM 1371 O O . GLY A 1 180 ? -1.868 8.031 14.914 1 98.69 180 GLY A O 1
ATOM 1372 N N . VAL A 1 181 ? -3.326 8.344 13.188 1 98.88 181 VAL A N 1
ATOM 1373 C CA . VAL A 1 181 ? -2.301 8.289 12.148 1 98.88 181 VAL A CA 1
ATOM 1374 C C . VAL A 1 181 ? -2.455 9.484 11.203 1 98.88 181 VAL A C 1
ATOM 1376 O O . VAL A 1 181 ? -3.512 10.117 11.164 1 98.88 181 VAL A O 1
ATOM 1379 N N . ILE A 1 182 ? -1.35 9.789 10.562 1 98.94 182 ILE A N 1
ATOM 1380 C CA . ILE A 1 182 ? -1.317 10.93 9.656 1 98.94 182 ILE A CA 1
ATOM 1381 C C . ILE A 1 182 ? -0.911 10.461 8.258 1 98.94 182 ILE A C 1
ATOM 1383 O O . ILE A 1 182 ? 0.033 9.688 8.109 1 98.94 182 ILE A O 1
ATOM 1387 N N . GLY A 1 183 ? -1.664 10.836 7.273 1 98.88 183 GLY A N 1
ATOM 1388 C CA . GLY A 1 183 ? -1.268 10.688 5.883 1 98.88 183 GLY A CA 1
ATOM 1389 C C . GLY A 1 183 ? -0.784 11.984 5.262 1 98.88 183 GLY A C 1
ATOM 1390 O O . GLY A 1 183 ? -1.495 12.992 5.285 1 98.88 183 GLY A O 1
ATOM 1391 N N . GLU A 1 184 ? 0.42 11.969 4.707 1 98.62 184 GLU A N 1
ATOM 1392 C CA . GLU A 1 184 ? 1.012 13.188 4.152 1 98.62 184 GLU A CA 1
ATOM 1393 C C . GLU A 1 184 ? 1.421 12.984 2.697 1 98.62 184 GLU A C 1
ATOM 1395 O O . GLU A 1 184 ? 1.581 11.852 2.242 1 98.62 184 GLU A O 1
ATOM 1400 N N . ASN A 1 185 ? 1.573 14.125 1.991 1 98.38 185 ASN A N 1
ATOM 1401 C CA . ASN A 1 185 ? 1.973 14.164 0.588 1 98.38 185 ASN A CA 1
ATOM 1402 C C . ASN A 1 185 ? 0.964 13.445 -0.303 1 98.38 185 ASN A C 1
ATOM 1404 O O . ASN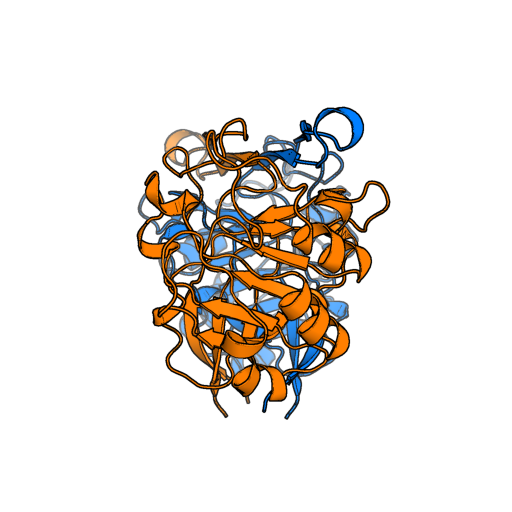 A 1 185 ? 1.349 12.734 -1.232 1 98.38 185 ASN A O 1
ATOM 1408 N N . LEU A 1 186 ? -0.297 13.57 0.017 1 98.88 186 LEU A N 1
ATOM 1409 C CA . LEU A 1 186 ? -1.291 13.102 -0.946 1 98.88 186 LEU A CA 1
ATOM 1410 C C . LEU A 1 186 ? -1.37 14.055 -2.139 1 98.88 186 LEU A C 1
ATOM 1412 O O . LEU A 1 186 ? -0.907 15.195 -2.064 1 98.88 186 LEU A O 1
ATOM 1416 N N . CYS A 1 187 ? -1.937 13.562 -3.211 1 98.81 187 CYS A N 1
ATOM 1417 C CA . CYS A 1 187 ? -2.154 14.375 -4.398 1 98.81 187 CYS A CA 1
ATOM 1418 C C . CYS A 1 187 ? -3.453 13.984 -5.098 1 98.81 187 CYS A C 1
ATOM 1420 O O . CYS A 1 187 ? -4.156 13.086 -4.648 1 98.81 187 CYS A O 1
ATOM 1422 N N . HIS A 1 188 ? -3.861 14.773 -6.027 1 98.81 188 HIS A N 1
ATOM 1423 C CA . HIS A 1 188 ? -4.996 14.523 -6.906 1 98.81 188 HIS A CA 1
ATOM 1424 C C . HIS A 1 188 ? -6.309 14.508 -6.129 1 98.81 188 HIS A C 1
ATOM 1426 O O . HIS A 1 188 ? -7.266 13.844 -6.527 1 98.81 188 HIS A O 1
ATOM 1432 N N . VAL A 1 189 ? -6.324 15.219 -5.02 1 98.81 189 VAL A N 1
ATOM 1433 C CA . VAL A 1 189 ? -7.539 15.273 -4.215 1 98.81 189 VAL A CA 1
ATOM 1434 C C . VAL A 1 189 ? -8.648 15.969 -5 1 98.81 189 VAL A C 1
ATOM 1436 O O . VAL A 1 189 ? -9.828 15.672 -4.809 1 98.81 189 VAL A O 1
ATOM 1439 N N . ASP A 1 190 ? -8.281 16.797 -5.941 1 98.5 190 ASP A N 1
ATOM 1440 C CA . ASP A 1 190 ? -9.227 17.531 -6.781 1 98.5 190 ASP A CA 1
ATOM 1441 C C . ASP A 1 190 ? -10 16.578 -7.688 1 98.5 190 ASP A C 1
ATOM 1443 O O . ASP A 1 190 ? -11.055 16.953 -8.227 1 98.5 190 ASP A O 1
ATOM 1447 N N . LEU A 1 191 ? -9.508 15.398 -7.844 1 98.62 191 LEU A N 1
ATOM 1448 C CA . LEU A 1 191 ? -10.156 14.453 -8.75 1 98.62 191 LEU A CA 1
ATOM 1449 C C . LEU A 1 191 ? -11.234 13.656 -8.023 1 98.62 191 LEU A C 1
ATOM 1451 O O . LEU A 1 191 ? -11.992 12.914 -8.648 1 98.62 191 LEU A O 1
ATOM 1455 N N . ILE A 1 192 ? -11.32 13.82 -6.715 1 98.38 192 ILE A N 1
ATOM 1456 C CA . ILE A 1 192 ? -12.414 13.195 -5.973 1 98.38 192 ILE A CA 1
ATOM 1457 C C . ILE A 1 192 ? -13.703 14 -6.18 1 98.38 192 ILE A C 1
ATOM 1459 O O . ILE A 1 192 ? -14.031 14.875 -5.375 1 98.38 192 ILE A O 1
ATOM 1463 N N . ASP A 1 193 ? -14.422 13.719 -7.199 1 97.44 193 ASP A N 1
ATOM 1464 C CA . ASP A 1 193 ? -15.625 14.469 -7.562 1 97.44 193 ASP A CA 1
ATOM 1465 C C . ASP A 1 193 ? -16.875 13.641 -7.316 1 97.44 193 ASP A C 1
ATOM 1467 O O . ASP A 1 193 ? -17.906 13.844 -7.984 1 97.44 193 ASP A O 1
ATOM 1471 N N . PHE A 1 194 ? -16.859 12.664 -6.449 1 96.31 194 PHE A N 1
ATOM 1472 C CA . PHE A 1 194 ? -17.969 11.828 -6.016 1 96.31 194 PHE A CA 1
ATOM 1473 C C . PHE A 1 194 ? -18.094 11.836 -4.5 1 96.31 194 PHE A C 1
ATOM 1475 O O . PHE A 1 194 ? -17.109 12.047 -3.789 1 96.31 194 PHE A O 1
ATOM 1482 N N . PRO A 1 195 ? -19.328 11.688 -4 1 93.75 195 PRO A N 1
ATOM 1483 C CA . PRO A 1 195 ? -19.562 11.82 -2.559 1 93.75 195 PRO A CA 1
ATOM 1484 C C . PRO A 1 195 ? -19.094 10.594 -1.777 1 93.75 195 PRO A C 1
ATOM 1486 O O . PRO A 1 195 ? -19.047 9.492 -2.326 1 93.75 195 PRO A O 1
ATOM 1489 N N . ASP A 1 196 ? -18.719 10.805 -0.586 1 94.06 196 ASP A N 1
ATOM 1490 C CA . ASP A 1 196 ? -18.453 9.789 0.426 1 94.06 196 ASP A CA 1
ATOM 1491 C C . ASP A 1 196 ? -17.516 8.711 -0.118 1 94.06 196 ASP A C 1
ATOM 1493 O O . ASP A 1 196 ? -17.828 7.52 -0.036 1 94.06 196 ASP A O 1
ATOM 1497 N N . PRO A 1 197 ? -16.344 9.125 -0.609 1 96.94 197 PRO A N 1
ATOM 1498 C CA . PRO A 1 197 ? -15.414 8.109 -1.098 1 96.94 197 PRO A CA 1
ATOM 1499 C C . PRO A 1 197 ? -14.945 7.164 0.003 1 96.94 197 PRO A C 1
ATOM 1501 O O . PRO A 1 197 ? -14.82 7.57 1.161 1 96.94 197 PRO A O 1
ATOM 1504 N N . LEU A 1 198 ? -14.727 5.895 -0.354 1 97.38 198 LEU A N 1
ATOM 1505 C CA . LEU A 1 198 ? -13.898 5.039 0.489 1 97.38 198 LEU A CA 1
ATOM 1506 C C . LEU A 1 198 ? -12.422 5.34 0.279 1 97.38 198 LEU A C 1
ATOM 1508 O O . LEU A 1 198 ? -11.891 5.145 -0.818 1 97.38 198 LEU A O 1
ATOM 1512 N N . VAL A 1 199 ? -11.812 5.828 1.292 1 98.5 199 VAL A N 1
ATOM 1513 C CA . VAL A 1 199 ? -10.391 6.137 1.215 1 98.5 199 VAL A CA 1
ATOM 1514 C C . VAL A 1 199 ? -9.578 4.988 1.804 1 98.5 199 VAL A C 1
ATOM 1516 O O . VAL A 1 199 ? -9.93 4.441 2.852 1 98.5 199 VAL A O 1
ATOM 1519 N N . SER A 1 200 ? -8.562 4.559 1.04 1 98.69 200 SER A N 1
ATOM 1520 C CA . SER A 1 200 ? -7.598 3.564 1.494 1 98.69 200 SER A CA 1
ATOM 1521 C C . SER A 1 200 ? -6.18 4.125 1.473 1 98.69 200 SER A C 1
ATOM 1523 O O . SER A 1 200 ? -5.715 4.613 0.441 1 98.69 200 SER A O 1
ATOM 1525 N N . LEU A 1 201 ? -5.484 4.113 2.541 1 98.38 201 LEU A N 1
ATOM 1526 C CA . LEU A 1 201 ? -4.09 4.531 2.625 1 98.38 201 LEU A CA 1
ATOM 1527 C C . LEU A 1 201 ? -3.252 3.488 3.355 1 98.38 201 LEU A C 1
ATOM 1529 O O . LEU A 1 201 ? -2.4 3.834 4.18 1 98.38 201 LEU A O 1
ATOM 1533 N N . LEU A 1 202 ? -3.482 2.248 3.154 1 98.81 202 LEU A N 1
ATOM 1534 C CA . LEU A 1 202 ? -2.801 1.122 3.781 1 98.81 202 LEU A CA 1
ATOM 1535 C C . LEU A 1 202 ? -1.304 1.163 3.486 1 98.81 202 LEU A C 1
ATOM 1537 O O . LEU A 1 202 ? -0.89 1.033 2.332 1 98.81 202 LEU A O 1
ATOM 1541 N N . PRO A 1 203 ? -0.516 1.348 4.496 1 98.88 203 PRO A N 1
ATOM 1542 C CA . PRO A 1 203 ? 0.936 1.346 4.297 1 98.88 203 PRO A CA 1
ATOM 1543 C C . PRO A 1 203 ? 1.514 -0.064 4.191 1 98.88 203 PRO A C 1
ATOM 1545 O O . PRO A 1 203 ? 0.962 -1.007 4.766 1 98.88 203 PRO A O 1
ATOM 1548 N N . ILE A 1 204 ? 2.562 -0.176 3.42 1 98.75 204 ILE A N 1
ATOM 1549 C CA . ILE A 1 204 ? 3.273 -1.444 3.543 1 98.75 204 ILE A CA 1
ATOM 1550 C C . ILE A 1 204 ? 3.674 -1.671 5 1 98.75 204 ILE A C 1
ATOM 1552 O O . ILE A 1 204 ? 3.973 -0.718 5.723 1 98.75 204 ILE A O 1
ATOM 1556 N N . SER A 1 205 ? 3.627 -2.922 5.395 1 98.44 205 SER A N 1
ATOM 1557 C CA . SER A 1 205 ? 3.938 -3.27 6.777 1 98.44 205 SER A CA 1
ATOM 1558 C C . SER A 1 205 ? 5.438 -3.443 6.977 1 98.44 205 SER A C 1
ATOM 1560 O O . SER A 1 205 ? 6.016 -4.441 6.547 1 98.44 205 SER A O 1
ATOM 1562 N N . ILE A 1 206 ? 6.07 -2.465 7.594 1 98.75 206 ILE A N 1
ATOM 1563 C CA . ILE A 1 206 ? 7.5 -2.5 7.895 1 98.75 206 ILE A CA 1
ATOM 1564 C C . ILE A 1 206 ? 7.707 -2.693 9.398 1 98.75 206 ILE A C 1
ATOM 1566 O O . ILE A 1 206 ? 7.137 -1.961 10.203 1 98.75 206 ILE A O 1
ATOM 1570 N N . GLU A 1 207 ? 8.5 -3.6 9.734 1 98.62 207 GLU A N 1
ATOM 1571 C CA . GLU A 1 207 ? 8.727 -3.992 11.117 1 98.62 207 GLU A CA 1
ATOM 1572 C C . GLU A 1 207 ? 9.258 -2.826 11.945 1 98.62 207 GLU A C 1
ATOM 1574 O O . GLU A 1 207 ? 10.273 -2.225 11.594 1 98.62 207 GLU A O 1
ATOM 1579 N N . GLY A 1 208 ? 8.484 -2.477 12.984 1 98.38 208 GLY A N 1
ATOM 1580 C CA . GLY A 1 208 ? 8.961 -1.499 13.953 1 98.38 208 GLY A CA 1
ATOM 1581 C C . GLY A 1 208 ? 9.07 -0.098 13.383 1 98.38 208 GLY A C 1
ATOM 1582 O O . GLY A 1 208 ? 9.797 0.742 13.914 1 98.38 208 GLY A O 1
ATOM 1583 N N . SER A 1 209 ? 8.391 0.205 12.391 1 98.75 209 SER A N 1
ATOM 1584 C CA . SER A 1 209 ? 8.625 1.45 11.664 1 98.75 209 SER A CA 1
ATOM 1585 C C . SER A 1 209 ? 7.734 2.572 12.188 1 98.75 209 SER A C 1
ATOM 1587 O O . SER A 1 209 ? 6.578 2.34 12.547 1 98.75 209 SER A O 1
ATOM 1589 N N . ASP A 1 210 ? 8.227 3.76 12.141 1 98.81 210 ASP A N 1
ATOM 1590 C CA . ASP A 1 210 ? 7.539 4.977 12.555 1 98.81 210 ASP A CA 1
ATOM 1591 C C . ASP A 1 210 ? 6.48 5.387 11.539 1 98.81 210 ASP A C 1
ATOM 1593 O O . ASP A 1 210 ? 5.613 6.215 11.828 1 98.81 210 ASP A O 1
ATOM 1597 N N . GLY A 1 211 ? 6.543 4.941 10.414 1 98.62 211 GLY A N 1
ATOM 1598 C CA . GLY A 1 211 ? 5.715 5.195 9.242 1 98.62 211 GLY A CA 1
ATOM 1599 C C . GLY A 1 211 ? 6.09 4.344 8.047 1 98.62 211 GLY A C 1
ATOM 1600 O O . GLY A 1 211 ? 6.922 3.439 8.164 1 98.62 211 GLY A O 1
ATOM 1601 N N . ALA A 1 212 ? 5.422 4.562 6.949 1 98.88 212 ALA A N 1
ATOM 1602 C CA . ALA A 1 212 ? 5.734 3.83 5.723 1 98.88 212 ALA A CA 1
ATOM 1603 C C . ALA A 1 212 ? 5.02 4.441 4.523 1 98.88 212 ALA A C 1
ATOM 1605 O O . ALA A 1 212 ? 3.947 5.035 4.664 1 98.88 212 ALA A O 1
ATOM 1606 N N . PRO A 1 213 ? 5.613 4.262 3.355 1 98.75 213 PRO A N 1
ATOM 1607 C CA . PRO A 1 213 ? 4.906 4.629 2.127 1 98.75 213 PRO A CA 1
ATOM 1608 C C . PRO A 1 213 ? 3.605 3.85 1.94 1 98.75 213 PRO A C 1
ATOM 1610 O O . PRO A 1 213 ? 3.475 2.73 2.445 1 98.75 213 PRO A O 1
ATOM 1613 N N . THR A 1 214 ? 2.707 4.48 1.322 1 98.75 214 THR A N 1
ATOM 1614 C CA . THR A 1 214 ? 1.418 3.877 1.004 1 98.75 214 THR A CA 1
ATOM 1615 C C . THR A 1 214 ? 1.01 4.199 -0.431 1 98.75 214 THR A C 1
ATOM 1617 O O . THR A 1 214 ? 1.491 5.172 -1.016 1 98.75 214 THR A O 1
ATOM 1620 N N . ARG A 1 215 ? 0.267 3.324 -1.04 1 98.81 215 ARG A N 1
ATOM 1621 C CA . ARG A 1 215 ? -0.517 3.691 -2.215 1 98.81 215 ARG A CA 1
ATOM 1622 C C . ARG A 1 215 ? -1.924 4.125 -1.821 1 98.81 215 ARG A C 1
ATOM 1624 O O . ARG A 1 215 ? -2.84 3.303 -1.761 1 98.81 215 ARG A O 1
ATOM 1631 N N . ALA A 1 216 ? -2.104 5.371 -1.645 1 98.88 216 ALA A N 1
ATOM 1632 C CA . ALA A 1 216 ? -3.385 5.922 -1.207 1 98.88 216 ALA A CA 1
ATOM 1633 C C . ALA A 1 216 ? -4.344 6.078 -2.381 1 98.88 216 ALA A C 1
ATOM 1635 O O . ALA A 1 216 ? -3.943 6.496 -3.469 1 98.88 216 ALA A O 1
ATOM 1636 N N . VAL A 1 217 ? -5.629 5.758 -2.156 1 98.94 217 VAL A N 1
ATOM 1637 C CA . VAL A 1 217 ? -6.629 5.918 -3.205 1 98.94 217 VAL A CA 1
ATOM 1638 C C . VAL A 1 217 ? -7.957 6.355 -2.59 1 98.94 217 VAL A C 1
ATOM 1640 O O . VAL A 1 217 ? -8.18 6.188 -1.388 1 98.94 217 VAL A O 1
ATOM 1643 N N . ALA A 1 218 ? -8.781 6.922 -3.344 1 98.75 218 ALA A N 1
ATOM 1644 C CA . ALA A 1 218 ? -10.203 7.121 -3.088 1 98.75 218 ALA A CA 1
ATOM 1645 C C . ALA A 1 218 ? -11.055 6.305 -4.059 1 98.75 218 ALA A C 1
ATOM 1647 O O . ALA A 1 218 ? -10.82 6.332 -5.27 1 98.75 218 ALA A O 1
ATOM 1648 N N . LEU A 1 219 ? -11.977 5.602 -3.545 1 97.94 219 LEU A N 1
ATOM 1649 C CA . LEU A 1 219 ? -12.82 4.719 -4.344 1 97.94 219 LEU A CA 1
ATOM 1650 C C . LEU A 1 219 ? -14.266 5.207 -4.348 1 97.94 219 LEU A C 1
ATOM 1652 O O . LEU A 1 219 ? -14.82 5.527 -3.295 1 97.94 219 LEU A O 1
ATOM 1656 N N . ASP A 1 220 ? -14.82 5.305 -5.535 1 96.75 220 ASP A N 1
ATOM 1657 C CA . ASP A 1 220 ? -16.266 5.43 -5.695 1 96.75 220 ASP A CA 1
ATOM 1658 C C . ASP A 1 220 ? -16.938 4.059 -5.734 1 96.75 220 ASP A C 1
ATOM 1660 O O . ASP A 1 220 ? -16.828 3.342 -6.73 1 96.75 220 ASP A O 1
ATOM 1664 N N . LEU A 1 221 ? -17.562 3.727 -4.602 1 92.44 221 LEU A N 1
ATOM 1665 C CA . LEU A 1 221 ? -18.234 2.432 -4.555 1 92.44 221 LEU A CA 1
ATOM 1666 C C . LEU A 1 221 ? -19.656 2.535 -5.102 1 92.44 221 LEU A C 1
ATOM 1668 O O . LEU A 1 221 ? -20.391 3.461 -4.758 1 92.44 221 LEU A O 1
ATOM 1672 N N . GLY A 1 222 ? -19.953 1.753 -6.176 1 80.81 222 GLY A N 1
ATOM 1673 C CA . GLY A 1 222 ? -21.281 1.722 -6.762 1 80.81 222 GLY A CA 1
ATOM 1674 C C . GLY A 1 222 ? -22.172 0.645 -6.164 1 80.81 222 GLY A C 1
ATOM 1675 O O . GLY A 1 222 ? -21.672 -0.344 -5.621 1 80.81 222 GLY A O 1
ATOM 1676 N N . TYR A 1 223 ? -23.547 0.936 -6.121 1 68.75 223 TYR A N 1
ATOM 1677 C CA . TYR A 1 223 ? -24.547 -0.065 -5.742 1 68.75 223 TYR A CA 1
ATOM 1678 C C . TYR A 1 223 ? -25.547 -0.301 -6.871 1 68.75 223 TYR A C 1
ATOM 1680 O O . TYR A 1 223 ? -25.797 0.595 -7.68 1 68.75 223 TYR A O 1
ATOM 1688 N N . MET B 1 1 ? -24.703 4.18 3.49 1 71.44 1 MET B N 1
ATOM 1689 C CA . MET B 1 1 ? -23.422 4.258 2.789 1 71.44 1 MET B CA 1
ATOM 1690 C C . MET B 1 1 ? -22.578 3.029 3.078 1 71.44 1 MET B C 1
ATOM 1692 O O . MET B 1 1 ? -22.594 2.5 4.191 1 71.44 1 MET B O 1
ATOM 1696 N N . PRO B 1 2 ? -22.047 2.496 2.002 1 75.12 2 PRO B N 1
ATOM 1697 C CA . PRO B 1 2 ? -21.203 1.333 2.281 1 75.12 2 PRO B CA 1
ATOM 1698 C C . PRO B 1 2 ? -20.141 1.614 3.344 1 75.12 2 PRO B C 1
ATOM 1700 O O . PRO B 1 2 ? -19.609 2.729 3.422 1 75.12 2 PRO B O 1
ATOM 1703 N N . HIS B 1 3 ? -20.047 0.683 4.188 1 84.06 3 HIS B N 1
ATOM 1704 C CA . HIS B 1 3 ? -19 0.777 5.211 1 84.06 3 HIS B CA 1
ATOM 1705 C C . HIS B 1 3 ? -18.234 -0.529 5.332 1 84.06 3 HIS B C 1
ATOM 1707 O O . HIS B 1 3 ? -18.703 -1.583 4.906 1 84.06 3 HIS B O 1
ATOM 1713 N N . VAL B 1 4 ? -17.047 -0.406 5.785 1 93 4 VAL B N 1
ATOM 1714 C CA . VAL B 1 4 ? -16.219 -1.582 5.98 1 93 4 VAL B CA 1
ATOM 1715 C C . VAL B 1 4 ? -16.594 -2.27 7.293 1 93 4 VAL B C 1
ATOM 1717 O O . VAL B 1 4 ? -16.422 -1.697 8.375 1 93 4 VAL B O 1
ATOM 1720 N N . ARG B 1 5 ? -17.047 -3.438 7.207 1 94.62 5 ARG B N 1
ATOM 1721 C CA . ARG B 1 5 ? -17.438 -4.195 8.391 1 94.62 5 ARG B CA 1
ATOM 1722 C C . ARG B 1 5 ? -16.234 -4.922 9 1 94.62 5 ARG B C 1
ATOM 1724 O O . ARG B 1 5 ? -16.141 -5.047 10.219 1 94.62 5 ARG B O 1
ATOM 1731 N N . ARG B 1 6 ? -15.453 -5.355 8.062 1 96.44 6 ARG B N 1
ATOM 1732 C CA . ARG B 1 6 ? -14.297 -6.141 8.484 1 96.44 6 ARG B CA 1
ATOM 1733 C C . ARG B 1 6 ? -13.156 -6.02 7.477 1 96.44 6 ARG B C 1
ATOM 1735 O O . ARG B 1 6 ? -13.391 -5.902 6.273 1 96.44 6 ARG B O 1
ATOM 1742 N N . ILE B 1 7 ? -11.984 -6.004 8.023 1 98.38 7 ILE B N 1
ATOM 1743 C CA . ILE B 1 7 ? -10.797 -6.016 7.188 1 98.38 7 ILE B CA 1
ATOM 1744 C C . ILE B 1 7 ? -9.898 -7.191 7.574 1 98.38 7 ILE B C 1
ATOM 1746 O O . ILE B 1 7 ? -9.617 -7.398 8.758 1 98.38 7 ILE B O 1
ATOM 1750 N N . VAL B 1 8 ? -9.508 -7.996 6.621 1 98.75 8 VAL B N 1
ATOM 1751 C CA . VAL B 1 8 ? -8.516 -9.055 6.809 1 98.75 8 VAL B CA 1
ATOM 1752 C C . VAL B 1 8 ? -7.195 -8.641 6.168 1 98.75 8 VAL B C 1
ATOM 1754 O O . VAL B 1 8 ? -7.141 -8.375 4.965 1 98.75 8 VAL B O 1
ATOM 1757 N N . ASP B 1 9 ? -6.195 -8.539 6.977 1 98.81 9 ASP B N 1
ATOM 1758 C CA . ASP B 1 9 ? -4.855 -8.25 6.48 1 98.81 9 ASP B CA 1
ATOM 1759 C C . ASP B 1 9 ? -4.223 -9.484 5.848 1 98.81 9 ASP B C 1
ATOM 1761 O O . ASP B 1 9 ? -4.055 -10.516 6.512 1 98.81 9 ASP B O 1
ATOM 1765 N N . LEU B 1 10 ? -3.805 -9.352 4.602 1 98.94 10 LEU B N 1
ATOM 1766 C CA . LEU B 1 10 ? -3.316 -10.492 3.836 1 98.94 10 LEU B CA 1
ATOM 1767 C C . LEU B 1 10 ? -1.814 -10.383 3.6 1 98.94 10 LEU B C 1
ATOM 1769 O O . LEU B 1 10 ? -1.288 -10.969 2.65 1 98.94 10 LEU B O 1
ATOM 1773 N N . SER B 1 11 ? -1.122 -9.602 4.41 1 98.81 11 SER B N 1
ATOM 1774 C CA . SER B 1 11 ? 0.27 -9.289 4.105 1 98.81 11 SER B CA 1
ATOM 1775 C C . SER B 1 11 ? 1.198 -9.766 5.219 1 98.81 11 SER B C 1
ATOM 1777 O O . SER B 1 11 ? 0.817 -9.773 6.391 1 98.81 11 SER B O 1
ATOM 1779 N N . HIS B 1 12 ? 2.332 -10.141 4.801 1 98.5 12 HIS B N 1
ATOM 1780 C CA . HIS B 1 12 ? 3.441 -10.352 5.727 1 98.5 12 HIS B CA 1
ATOM 1781 C C . HIS B 1 12 ? 4.164 -9.039 6.023 1 98.5 12 HIS B C 1
ATOM 1783 O O . HIS B 1 12 ? 4.254 -8.164 5.156 1 98.5 12 HIS B O 1
ATOM 1789 N N . THR B 1 13 ? 4.688 -8.961 7.215 1 98.44 13 THR B N 1
ATOM 1790 C CA . THR B 1 13 ? 5.504 -7.812 7.586 1 98.44 13 THR B CA 1
ATOM 1791 C C . THR B 1 13 ? 6.898 -7.926 6.984 1 98.44 13 THR B C 1
ATOM 1793 O O . THR B 1 13 ? 7.488 -9.008 6.965 1 98.44 13 THR B O 1
ATOM 1796 N N . ILE B 1 14 ? 7.422 -6.789 6.488 1 98.56 14 ILE B N 1
ATOM 1797 C CA . ILE B 1 14 ? 8.758 -6.738 5.895 1 98.56 14 ILE B CA 1
ATOM 1798 C C . ILE B 1 14 ? 9.781 -6.363 6.961 1 98.56 14 ILE B C 1
ATOM 1800 O O . ILE B 1 14 ? 9.617 -5.363 7.664 1 98.56 14 ILE B O 1
ATOM 1804 N N . GLY B 1 15 ? 10.758 -7.125 7.094 1 98.12 15 GLY B N 1
ATOM 1805 C CA . GLY B 1 15 ? 11.859 -6.871 8.008 1 98.12 15 GLY B CA 1
ATOM 1806 C C . GLY B 1 15 ? 13.023 -7.82 7.82 1 98.12 15 GLY B C 1
ATOM 1807 O O . GLY B 1 15 ? 12.953 -8.75 7.016 1 98.12 15 GLY B O 1
ATOM 1808 N N . PRO B 1 16 ? 14.156 -7.586 8.445 1 96.38 16 PRO B N 1
ATOM 1809 C CA . PRO B 1 16 ? 15.391 -8.344 8.234 1 96.38 16 PRO B CA 1
ATOM 1810 C C . PRO B 1 16 ? 15.219 -9.836 8.477 1 96.38 16 PRO B C 1
ATOM 1812 O O . PRO B 1 16 ? 15.93 -10.648 7.883 1 96.38 16 PRO B O 1
ATOM 1815 N N . GLY B 1 17 ? 14.344 -10.305 9.203 1 93.94 17 GLY B N 1
ATOM 1816 C CA . GLY B 1 17 ? 14.203 -11.719 9.531 1 93.94 17 GLY B CA 1
ATOM 1817 C C . GLY B 1 17 ? 13.227 -12.445 8.633 1 93.94 17 GLY B C 1
ATOM 1818 O O . GLY B 1 17 ? 13.023 -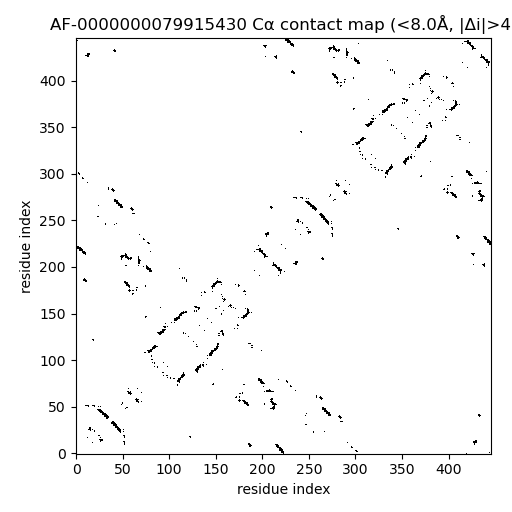13.648 8.766 1 93.94 17 GLY B O 1
ATOM 1819 N N . MET B 1 18 ? 12.75 -11.766 7.609 1 96.19 18 MET B N 1
ATOM 1820 C CA . MET B 1 18 ? 11.742 -12.383 6.758 1 96.19 18 MET B CA 1
ATOM 1821 C C . MET B 1 18 ? 12.391 -13.312 5.738 1 96.19 18 MET B C 1
ATOM 1823 O O . MET B 1 18 ? 13.562 -13.148 5.402 1 96.19 18 MET B O 1
ATOM 1827 N N . PRO B 1 19 ? 11.641 -14.328 5.242 1 91.94 19 PRO B N 1
ATOM 1828 C CA . PRO B 1 19 ? 12.148 -15.117 4.125 1 91.94 19 PRO B CA 1
ATOM 1829 C C . PRO B 1 19 ? 12.297 -14.305 2.842 1 91.94 19 PRO B C 1
ATOM 1831 O O . PRO B 1 19 ? 11.477 -13.422 2.57 1 91.94 19 PRO B O 1
ATOM 1834 N N . VAL B 1 20 ? 13.367 -14.562 2.184 1 89.5 20 VAL B N 1
ATOM 1835 C CA . VAL B 1 20 ? 13.555 -14 0.851 1 89.5 20 VAL B CA 1
ATOM 1836 C C . VAL B 1 20 ? 13.906 -15.109 -0.135 1 89.5 20 VAL B C 1
ATOM 1838 O O . VAL B 1 20 ? 14.492 -16.125 0.248 1 89.5 20 VAL B O 1
ATOM 1841 N N . TYR B 1 21 ? 13.383 -14.992 -1.352 1 82.81 21 TYR B N 1
ATOM 1842 C CA . TYR B 1 21 ? 13.867 -15.891 -2.385 1 82.81 21 TYR B CA 1
ATOM 1843 C C . TYR B 1 21 ? 15.391 -15.875 -2.451 1 82.81 21 TYR B C 1
ATOM 1845 O O . TYR B 1 21 ? 16.016 -14.812 -2.352 1 82.81 21 TYR B O 1
ATOM 1853 N N . PRO B 1 22 ? 15.961 -17.047 -2.588 1 78.69 22 PRO B N 1
ATOM 1854 C CA . PRO B 1 22 ? 17.422 -17.094 -2.592 1 78.69 22 PRO B CA 1
ATOM 1855 C C . PRO B 1 22 ? 18.047 -16.125 -3.602 1 78.69 22 PRO B C 1
ATOM 1857 O O . PRO B 1 22 ? 17.672 -16.141 -4.777 1 78.69 22 PRO B O 1
ATOM 1860 N N . GLY B 1 23 ? 18.969 -15.266 -3.117 1 85.75 23 GLY B N 1
ATOM 1861 C CA . GLY B 1 23 ? 19.656 -14.305 -3.965 1 85.75 23 GLY B CA 1
ATOM 1862 C C . GLY B 1 23 ? 19 -12.938 -3.982 1 85.75 23 GLY B C 1
ATOM 1863 O O . GLY B 1 23 ? 19.609 -11.961 -4.438 1 85.75 23 GLY B O 1
ATOM 1864 N N . ASP B 1 24 ? 17.828 -12.844 -3.555 1 92.19 24 ASP B N 1
ATOM 1865 C CA . ASP B 1 24 ? 17.125 -11.562 -3.551 1 92.19 24 ASP B CA 1
ATOM 1866 C C . ASP B 1 24 ? 17.641 -10.656 -2.436 1 92.19 24 ASP B C 1
ATOM 1868 O O . ASP B 1 24 ? 18.25 -11.133 -1.476 1 92.19 24 ASP B O 1
ATOM 1872 N N . PRO B 1 25 ? 17.453 -9.359 -2.592 1 95.25 25 PRO B N 1
ATOM 1873 C CA . PRO B 1 25 ? 17.875 -8.445 -1.524 1 95.25 25 PRO B CA 1
ATOM 1874 C C . PRO B 1 25 ? 17.203 -8.758 -0.186 1 95.25 25 PRO B C 1
ATOM 1876 O O . PRO B 1 25 ? 15.992 -8.977 -0.133 1 95.25 25 PRO B O 1
ATOM 1879 N N . VAL B 1 26 ? 17.984 -8.805 0.853 1 96.12 26 VAL B N 1
ATOM 1880 C CA . VAL B 1 26 ? 17.484 -8.969 2.211 1 96.12 26 VAL B CA 1
ATOM 1881 C C . VAL B 1 26 ? 17.062 -7.605 2.77 1 96.12 26 VAL B C 1
ATOM 1883 O O . VAL B 1 26 ? 17.844 -6.645 2.723 1 96.12 26 VAL B O 1
ATOM 1886 N N . PRO B 1 27 ? 15.875 -7.492 3.287 1 98.25 27 PRO B N 1
ATOM 1887 C CA . PRO B 1 27 ? 15.453 -6.207 3.852 1 98.25 27 PRO B CA 1
ATOM 1888 C C . PRO B 1 27 ? 16.344 -5.742 4.996 1 98.25 27 PRO B C 1
ATOM 1890 O O . PRO B 1 27 ? 16.781 -6.559 5.812 1 98.25 27 PRO B O 1
ATOM 1893 N N . MET B 1 28 ? 16.641 -4.496 4.984 1 98.44 28 MET B N 1
ATOM 1894 C CA . MET B 1 28 ? 17.422 -3.844 6.023 1 98.44 28 MET B CA 1
ATOM 1895 C C . MET B 1 28 ? 16.766 -2.557 6.492 1 98.44 28 MET B C 1
ATOM 1897 O O . MET B 1 28 ? 16.266 -1.775 5.676 1 98.44 28 MET B O 1
ATOM 1901 N N . LEU B 1 29 ? 16.688 -2.41 7.766 1 98.56 29 LEU B N 1
ATOM 1902 C CA . LEU B 1 29 ? 16.109 -1.231 8.406 1 98.56 29 LEU B CA 1
ATOM 1903 C C . LEU B 1 29 ? 17.156 -0.526 9.273 1 98.56 29 LEU B C 1
ATOM 1905 O O . LEU B 1 29 ? 17.781 -1.152 10.125 1 98.56 29 LEU B O 1
ATOM 1909 N N . THR B 1 30 ? 17.312 0.736 9.047 1 98.31 30 THR B N 1
ATOM 1910 C CA . THR B 1 30 ? 18.328 1.492 9.781 1 98.31 30 THR B CA 1
ATOM 1911 C C . THR B 1 30 ? 17.75 2.795 10.32 1 98.31 30 THR B C 1
ATOM 1913 O O . THR B 1 30 ? 17.172 3.584 9.562 1 98.31 30 THR B O 1
ATOM 1916 N N . PRO B 1 31 ? 17.938 3.018 11.672 1 98 31 PRO B N 1
ATOM 1917 C CA . PRO B 1 31 ? 17.5 4.32 12.172 1 98 31 PRO B CA 1
ATOM 1918 C C . PRO B 1 31 ? 18.203 5.488 11.484 1 98 31 PRO B C 1
ATOM 1920 O O . PRO B 1 31 ? 19.438 5.516 11.422 1 98 31 PRO B O 1
ATOM 1923 N N . HIS B 1 32 ? 17.438 6.371 10.938 1 98.19 32 HIS B N 1
ATOM 1924 C CA . HIS B 1 32 ? 17.969 7.582 10.328 1 98.19 32 HIS B CA 1
ATOM 1925 C C . HIS B 1 32 ? 17.844 8.773 11.266 1 98.19 32 HIS B C 1
ATOM 1927 O O . HIS B 1 32 ? 18.781 9.562 11.406 1 98.19 32 HIS B O 1
ATOM 1933 N N . ARG B 1 33 ? 16.656 9.023 11.836 1 97.19 33 ARG B N 1
ATOM 1934 C CA . ARG B 1 33 ? 16.391 9.961 12.922 1 97.19 33 ARG B CA 1
ATOM 1935 C C . ARG B 1 33 ? 15.797 9.234 14.133 1 97.19 33 ARG B C 1
ATOM 1937 O O . ARG B 1 33 ? 15.109 8.227 13.984 1 97.19 33 ARG B O 1
ATOM 1944 N N . THR B 1 34 ? 16.125 9.766 15.312 1 97.38 34 THR B N 1
ATOM 1945 C CA . THR B 1 34 ? 15.562 9.211 16.547 1 97.38 34 THR B CA 1
ATOM 1946 C C . THR B 1 34 ? 14.969 10.312 17.406 1 97.38 34 THR B C 1
ATOM 1948 O O . THR B 1 34 ? 15.391 11.469 17.344 1 97.38 34 THR B O 1
ATOM 1951 N N . ILE B 1 35 ? 14.047 9.891 18.188 1 96.25 35 ILE B N 1
ATOM 1952 C CA . ILE B 1 35 ? 13.414 10.836 19.109 1 96.25 35 ILE B CA 1
ATOM 1953 C C . ILE B 1 35 ? 14.477 11.461 20.016 1 96.25 35 ILE B C 1
ATOM 1955 O O . ILE B 1 35 ? 14.492 12.672 20.219 1 96.25 35 ILE B O 1
ATOM 1959 N N . GLU B 1 36 ? 15.336 10.703 20.578 1 96 36 GLU B N 1
ATOM 1960 C CA . GLU B 1 36 ? 16.375 11.172 21.5 1 96 36 GLU B CA 1
ATOM 1961 C C . GLU B 1 36 ? 17.266 12.211 20.828 1 96 36 GLU B C 1
ATOM 1963 O O . GLU B 1 36 ? 17.578 13.25 21.406 1 96 36 GLU B O 1
ATOM 1968 N N . ARG B 1 37 ? 17.625 11.992 19.609 1 95.25 37 ARG B N 1
ATOM 1969 C CA . ARG B 1 37 ? 18.609 12.82 18.938 1 95.25 37 ARG B CA 1
ATOM 1970 C C . ARG B 1 37 ? 17.938 13.945 18.156 1 95.25 37 ARG B C 1
ATOM 1972 O O . ARG B 1 37 ? 18.438 15.07 18.109 1 95.25 37 ARG B O 1
ATOM 1979 N N . ASP B 1 38 ? 16.734 13.664 17.578 1 93.12 38 ASP B N 1
ATOM 1980 C CA . ASP B 1 38 ? 16.203 14.562 16.547 1 93.12 38 ASP B CA 1
ATOM 1981 C C . ASP B 1 38 ? 14.789 15.031 16.906 1 93.12 38 ASP B C 1
ATOM 1983 O O . ASP B 1 38 ? 14.273 15.977 16.312 1 93.12 38 ASP B O 1
ATOM 1987 N N . GLY B 1 39 ? 14.18 14.383 17.844 1 93.69 39 GLY B N 1
ATOM 1988 C CA . GLY B 1 39 ? 12.828 14.75 18.25 1 93.69 39 GLY B CA 1
ATOM 1989 C C . GLY B 1 39 ? 11.758 13.961 17.531 1 93.69 39 GLY B C 1
ATOM 1990 O O . GLY B 1 39 ? 10.57 14.062 17.859 1 93.69 39 GLY B O 1
ATOM 1991 N N . TYR B 1 40 ? 12.117 13.18 16.531 1 95.69 40 TYR B N 1
ATOM 1992 C CA . TYR B 1 40 ? 11.211 12.305 15.805 1 95.69 40 TYR B CA 1
ATOM 1993 C C . TYR B 1 40 ? 11.961 11.125 15.188 1 95.69 40 TYR B C 1
ATOM 1995 O O . TYR B 1 40 ? 13.18 11.172 15.031 1 95.69 40 TYR B O 1
ATOM 2003 N N . ASN B 1 41 ? 11.227 10.062 14.891 1 97.69 41 ASN B N 1
ATOM 2004 C CA . ASN B 1 41 ? 11.82 8.883 14.273 1 97.69 41 ASN B CA 1
ATOM 2005 C C . ASN B 1 41 ? 11.648 8.898 12.758 1 97.69 41 ASN B C 1
ATOM 2007 O O . ASN B 1 41 ? 10.594 9.281 12.25 1 97.69 41 ASN B O 1
ATOM 2011 N N . VAL B 1 42 ? 12.664 8.531 12.062 1 97.94 42 VAL B N 1
ATOM 2012 C CA . VAL B 1 42 ? 12.656 8.195 10.641 1 97.94 42 VAL B CA 1
ATOM 2013 C C . VAL B 1 42 ? 13.555 6.98 10.398 1 97.94 42 VAL B C 1
ATOM 2015 O O . VAL B 1 42 ? 14.672 6.914 10.922 1 97.94 42 VAL B O 1
ATOM 2018 N N . LEU B 1 43 ? 13.109 6.07 9.633 1 98.25 43 LEU B N 1
ATOM 2019 C CA . LEU B 1 43 ? 13.883 4.875 9.297 1 98.25 43 LEU B CA 1
ATOM 2020 C C . LEU B 1 43 ? 14.383 4.934 7.859 1 98.25 43 LEU B C 1
ATOM 2022 O O . LEU B 1 43 ? 13.664 5.383 6.965 1 98.25 43 LEU B O 1
ATOM 2026 N N . GLY B 1 44 ? 15.625 4.5 7.637 1 98.44 44 GLY B N 1
ATOM 2027 C CA . GLY B 1 44 ? 16.062 4.055 6.324 1 98.44 44 GLY B CA 1
ATOM 2028 C C . GLY B 1 44 ? 15.656 2.627 6.012 1 98.44 44 GLY B C 1
ATOM 2029 O O . GLY B 1 44 ? 15.844 1.731 6.84 1 98.44 44 GLY B O 1
ATOM 2030 N N . VAL B 1 45 ? 15.102 2.424 4.832 1 98.69 45 VAL B N 1
ATOM 2031 C CA . VAL B 1 45 ? 14.539 1.127 4.473 1 98.69 45 VAL B CA 1
ATOM 2032 C C . VAL B 1 45 ? 15.148 0.64 3.162 1 98.69 45 VAL B C 1
ATOM 2034 O O . VAL B 1 45 ? 15.234 1.396 2.191 1 98.69 45 VAL B O 1
ATOM 2037 N N . ARG B 1 46 ? 15.578 -0.555 3.117 1 98.44 46 ARG B N 1
ATOM 2038 C CA . ARG B 1 46 ? 16.047 -1.229 1.913 1 98.44 46 ARG B CA 1
ATOM 2039 C C . ARG B 1 46 ? 15.391 -2.592 1.749 1 98.44 46 ARG B C 1
ATOM 2041 O O . ARG B 1 46 ? 15.211 -3.326 2.725 1 98.44 46 ARG B O 1
ATOM 2048 N N . PHE B 1 47 ? 14.969 -2.943 0.547 1 98.5 47 PHE B N 1
ATOM 2049 C CA . PHE B 1 47 ? 14.43 -4.266 0.238 1 98.5 47 PHE B CA 1
ATOM 2050 C C . PHE B 1 47 ? 14.414 -4.5 -1.268 1 98.5 47 PHE B C 1
ATOM 2052 O O . PHE B 1 47 ? 14.93 -3.688 -2.035 1 98.5 47 PHE B O 1
ATOM 2059 N N . GLY B 1 48 ? 13.969 -5.656 -1.68 1 98.44 48 GLY B N 1
ATOM 2060 C CA . GLY B 1 48 ? 13.742 -5.949 -3.086 1 98.44 48 GLY B CA 1
ATOM 2061 C C . GLY B 1 48 ? 12.328 -5.648 -3.539 1 98.44 48 GLY B C 1
ATOM 2062 O O . GLY B 1 48 ? 11.383 -5.738 -2.748 1 98.44 48 GLY B O 1
ATOM 2063 N N . SER B 1 49 ? 12.172 -5.383 -4.832 1 98.44 49 SER B N 1
ATOM 2064 C CA . SER B 1 49 ? 10.867 -5.074 -5.402 1 98.44 49 SER B CA 1
ATOM 2065 C C . SER B 1 49 ? 9.891 -6.23 -5.215 1 98.44 49 SER B C 1
ATOM 2067 O O . SER B 1 49 ? 8.672 -6.039 -5.285 1 98.44 49 SER B O 1
ATOM 2069 N N . GLN B 1 50 ? 10.445 -7.434 -4.938 1 97.56 50 GLN B N 1
ATOM 2070 C CA . GLN B 1 50 ? 9.625 -8.633 -4.793 1 97.56 50 GLN B CA 1
ATOM 2071 C C . GLN B 1 50 ? 9.641 -9.141 -3.354 1 97.56 50 GLN B C 1
ATOM 2073 O O . GLN B 1 50 ? 9.516 -10.344 -3.111 1 97.56 50 GLN B O 1
ATOM 2078 N N . SER B 1 51 ? 9.891 -8.281 -2.389 1 97.5 51 SER B N 1
ATOM 2079 C CA . SER B 1 51 ? 9.953 -8.672 -0.984 1 97.5 51 SER B CA 1
ATOM 2080 C C . SER B 1 51 ? 8.555 -8.766 -0.376 1 97.5 51 SER B C 1
ATOM 2082 O O . SER B 1 51 ? 7.707 -7.902 -0.615 1 97.5 51 SER B O 1
ATOM 2084 N N . GLY B 1 52 ? 8.359 -9.898 0.454 1 97.31 52 GLY B N 1
ATOM 2085 C CA . GLY B 1 52 ? 7.113 -10.055 1.18 1 97.31 52 GLY B CA 1
ATOM 2086 C C . GLY B 1 52 ? 5.906 -10.18 0.268 1 97.31 52 GLY B C 1
ATOM 2087 O O . GLY B 1 52 ? 6.008 -10.719 -0.834 1 97.31 52 GLY B O 1
ATOM 2088 N N . THR B 1 53 ? 4.773 -9.883 0.822 1 98.75 53 THR B N 1
ATOM 2089 C CA . THR B 1 53 ? 3.594 -9.758 -0.027 1 98.75 53 THR B CA 1
ATOM 2090 C C . THR B 1 53 ? 3.783 -8.648 -1.057 1 98.75 53 THR B C 1
ATOM 2092 O O . THR B 1 53 ? 4.082 -7.508 -0.699 1 98.75 53 THR B O 1
ATOM 2095 N N . HIS B 1 54 ? 3.697 -9.023 -2.33 1 98.81 54 HIS B N 1
ATOM 2096 C CA . HIS B 1 54 ? 4.008 -8.07 -3.391 1 98.81 54 HIS B CA 1
ATOM 2097 C C . HIS B 1 54 ? 3.217 -8.375 -4.656 1 98.81 54 HIS B C 1
ATOM 2099 O O . HIS B 1 54 ? 2.504 -9.383 -4.719 1 98.81 54 HIS B O 1
ATOM 2105 N N . VAL B 1 55 ? 3.371 -7.434 -5.602 1 98.88 55 VAL B N 1
ATOM 2106 C CA . VAL B 1 55 ? 2.775 -7.66 -6.914 1 98.88 55 VAL B CA 1
ATOM 2107 C C . VAL B 1 55 ? 3.869 -7.711 -7.977 1 98.88 55 VAL B C 1
ATOM 2109 O O . VAL B 1 55 ? 4.895 -7.039 -7.855 1 98.88 55 VAL B O 1
ATOM 2112 N N . ASP B 1 56 ? 3.65 -8.539 -8.953 1 98.75 56 ASP B N 1
ATOM 2113 C CA . ASP B 1 56 ? 4.445 -8.547 -10.18 1 98.75 56 ASP B CA 1
ATOM 2114 C C . ASP B 1 56 ? 3.734 -7.781 -11.297 1 98.75 56 ASP B C 1
ATOM 2116 O O . ASP B 1 56 ? 2.592 -8.086 -11.641 1 98.75 56 ASP B O 1
ATOM 2120 N N . ALA B 1 57 ? 4.398 -6.797 -11.82 1 98.88 57 ALA B N 1
ATOM 2121 C CA . ALA B 1 57 ? 3.955 -6.176 -13.062 1 98.88 57 ALA B CA 1
ATOM 2122 C C . ALA B 1 57 ? 4.441 -6.969 -14.273 1 98.88 57 ALA B C 1
ATOM 2124 O O . ALA B 1 57 ? 5.344 -7.801 -14.156 1 98.88 57 ALA B O 1
ATOM 2125 N N . PRO B 1 58 ? 3.869 -6.715 -15.43 1 98.88 58 PRO B N 1
ATOM 2126 C CA . PRO B 1 58 ? 4.352 -7.391 -16.641 1 98.88 58 PRO B CA 1
ATOM 2127 C C . PRO B 1 58 ? 5.852 -7.211 -16.859 1 98.88 58 PRO B C 1
ATOM 2129 O O . PRO B 1 58 ? 6.527 -8.125 -17.344 1 98.88 58 PRO B O 1
ATOM 2132 N N . ALA B 1 59 ? 6.414 -6.145 -16.469 1 98.81 59 ALA B N 1
ATOM 2133 C CA . ALA B 1 59 ? 7.832 -5.84 -16.641 1 98.81 59 ALA B CA 1
ATOM 2134 C C . ALA B 1 59 ? 8.703 -6.82 -15.852 1 98.81 59 ALA B C 1
ATOM 2136 O O . ALA B 1 59 ? 9.914 -6.895 -16.078 1 98.81 59 ALA B O 1
ATOM 2137 N N . HIS B 1 60 ? 8.125 -7.508 -14.906 1 98.5 60 HIS B N 1
ATOM 2138 C CA . HIS B 1 60 ? 8.852 -8.531 -14.164 1 98.5 60 HIS B CA 1
ATOM 2139 C C . HIS B 1 60 ? 9.375 -9.617 -15.102 1 98.5 60 HIS B C 1
ATOM 2141 O O . HIS B 1 60 ? 10.469 -10.148 -14.898 1 98.5 60 HIS B O 1
ATOM 2147 N N . MET B 1 61 ? 8.609 -9.922 -16.203 1 97.62 61 MET B N 1
ATOM 2148 C CA . MET B 1 61 ? 8.922 -11.055 -17.078 1 97.62 61 MET B CA 1
ATOM 2149 C C . MET B 1 61 ? 9.164 -10.586 -18.5 1 97.62 61 MET B C 1
ATOM 2151 O O . MET B 1 61 ? 9.641 -11.352 -19.344 1 97.62 61 MET B O 1
ATOM 2155 N N . ASP B 1 62 ? 8.781 -9.398 -18.766 1 96.5 62 ASP B N 1
ATOM 2156 C CA . ASP B 1 62 ? 8.781 -8.867 -20.125 1 96.5 62 ASP B CA 1
ATOM 2157 C C . ASP B 1 62 ? 9.43 -7.484 -20.172 1 96.5 62 ASP B C 1
ATOM 2159 O O . ASP B 1 62 ? 8.914 -6.527 -19.594 1 96.5 62 ASP B O 1
ATOM 2163 N N . ALA B 1 63 ? 10.469 -7.355 -20.922 1 94.88 63 ALA B N 1
ATOM 2164 C CA . ALA B 1 63 ? 11.234 -6.113 -20.984 1 94.88 63 ALA B CA 1
ATOM 2165 C C . ALA B 1 63 ? 10.375 -4.965 -21.516 1 94.88 63 ALA B C 1
ATOM 2167 O O . ALA B 1 63 ? 10.648 -3.797 -21.219 1 94.88 63 ALA B O 1
ATOM 2168 N N . THR B 1 64 ? 9.383 -5.285 -22.219 1 96.69 64 THR B N 1
ATOM 2169 C CA . THR B 1 64 ? 8.523 -4.258 -22.797 1 96.69 64 THR B CA 1
ATOM 2170 C C . THR B 1 64 ? 7.227 -4.133 -22.016 1 96.69 64 THR B C 1
ATOM 2172 O O . THR B 1 64 ? 6.344 -3.357 -22.375 1 96.69 64 THR B O 1
ATOM 2175 N N . GLY B 1 65 ? 7.098 -4.945 -21.016 1 98.12 65 GLY B N 1
ATOM 2176 C CA . GLY B 1 65 ? 5.883 -4.934 -20.219 1 98.12 65 GLY B CA 1
ATOM 2177 C C . GLY B 1 65 ? 5.746 -3.688 -19.359 1 98.12 65 GLY B C 1
ATOM 2178 O O . GLY B 1 65 ? 6.738 -3.027 -19.047 1 98.12 65 GLY B O 1
ATOM 2179 N N . ALA B 1 66 ? 4.535 -3.381 -18.969 1 98.75 66 ALA B N 1
ATOM 2180 C CA . ALA B 1 66 ? 4.25 -2.223 -18.125 1 98.75 66 ALA B CA 1
ATOM 2181 C C . ALA B 1 66 ? 4.883 -2.381 -16.734 1 98.75 66 ALA B C 1
ATOM 2183 O O . ALA B 1 66 ? 4.895 -3.479 -16.172 1 98.75 66 ALA B O 1
ATOM 2184 N N . THR B 1 67 ? 5.422 -1.295 -16.219 1 98.81 67 THR B N 1
ATOM 2185 C CA . THR B 1 67 ? 5.941 -1.224 -14.852 1 98.81 67 THR B CA 1
ATOM 2186 C C . THR B 1 67 ? 4.836 -0.858 -13.867 1 98.81 67 THR B C 1
ATOM 2188 O O . THR B 1 67 ? 3.752 -0.434 -14.273 1 98.81 67 THR B O 1
ATOM 2191 N N . VAL B 1 68 ? 5.082 -1.083 -12.609 1 98.56 68 VAL B N 1
ATOM 2192 C CA . VAL B 1 68 ? 4.043 -0.956 -11.586 1 98.56 68 VAL B CA 1
ATOM 2193 C C . VAL B 1 68 ? 3.473 0.46 -11.602 1 98.56 68 VAL B C 1
ATOM 2195 O O . VAL B 1 68 ? 2.266 0.652 -11.438 1 98.56 68 VAL B O 1
ATOM 2198 N N . ASP B 1 69 ? 4.328 1.493 -11.789 1 98.38 69 ASP B N 1
ATOM 2199 C CA . ASP B 1 69 ? 3.895 2.887 -11.727 1 98.38 69 ASP B CA 1
ATOM 2200 C C . ASP B 1 69 ? 3.057 3.256 -12.945 1 98.38 69 ASP B C 1
ATOM 2202 O O . ASP B 1 69 ? 2.369 4.277 -12.945 1 98.38 69 ASP B O 1
ATOM 2206 N N . ALA B 1 70 ? 3.051 2.422 -13.969 1 98.38 70 ALA B N 1
ATOM 2207 C CA . ALA B 1 70 ? 2.32 2.711 -15.203 1 98.38 70 ALA B CA 1
ATOM 2208 C C . ALA B 1 70 ? 0.998 1.949 -15.25 1 98.38 70 ALA B C 1
ATOM 2210 O O . ALA B 1 70 ? 0.166 2.188 -16.125 1 98.38 70 ALA B O 1
ATOM 2211 N N . LEU B 1 71 ? 0.79 1.039 -14.367 1 98.62 71 LEU B N 1
ATOM 2212 C CA . LEU B 1 71 ? -0.408 0.207 -14.367 1 98.62 71 LEU B CA 1
ATOM 2213 C C . LEU B 1 71 ? -1.582 0.944 -13.727 1 98.62 71 LEU B C 1
ATOM 2215 O O . LEU B 1 71 ? -1.411 1.639 -12.727 1 98.62 71 LEU B O 1
ATOM 2219 N N . PRO B 1 72 ? -2.734 0.822 -14.281 1 97.75 72 PRO B N 1
ATOM 2220 C CA . PRO B 1 72 ? -3.9 1.452 -13.664 1 97.75 72 PRO B CA 1
ATOM 2221 C C . PRO B 1 72 ? -4.277 0.813 -12.328 1 97.75 72 PRO B C 1
ATOM 2223 O O . PRO B 1 72 ? -4.199 -0.41 -12.18 1 97.75 72 PRO B O 1
ATOM 2226 N N . PRO B 1 73 ? -4.676 1.645 -11.367 1 98 73 PRO B N 1
ATOM 2227 C CA . PRO B 1 73 ? -4.984 1.107 -10.039 1 98 73 PRO B CA 1
ATOM 2228 C C . PRO B 1 73 ? -6.145 0.119 -10.062 1 98 73 PRO B C 1
ATOM 2230 O O . PRO B 1 73 ? -6.305 -0.671 -9.125 1 98 73 PRO B O 1
ATOM 2233 N N . GLU B 1 74 ? -6.953 0.08 -11.086 1 97.69 74 GLU B N 1
ATOM 2234 C CA . GLU B 1 74 ? -8.109 -0.807 -11.203 1 97.69 74 GLU B CA 1
ATOM 2235 C C . GLU B 1 74 ? -7.676 -2.27 -11.25 1 97.69 74 GLU B C 1
ATOM 2237 O O . GLU B 1 74 ? -8.469 -3.166 -10.961 1 97.69 74 GLU B O 1
ATOM 2242 N N . LEU B 1 75 ? -6.469 -2.502 -11.602 1 98.5 75 LEU B N 1
ATOM 2243 C CA . LEU B 1 75 ? -5.965 -3.871 -11.633 1 98.5 75 LEU B CA 1
ATOM 2244 C C . LEU B 1 75 ? -5.805 -4.422 -10.219 1 98.5 75 LEU B C 1
ATOM 2246 O O . LEU B 1 75 ? -5.703 -5.633 -10.031 1 98.5 75 LEU B O 1
ATOM 2250 N N . PHE B 1 76 ? -5.797 -3.479 -9.234 1 98.75 76 PHE B N 1
ATOM 2251 C CA . PHE B 1 76 ? -5.336 -3.902 -7.914 1 98.75 76 PHE B CA 1
ATOM 2252 C C . PHE B 1 76 ? -6.48 -3.895 -6.91 1 98.75 76 PHE B C 1
ATOM 2254 O O . PHE B 1 76 ? -6.281 -4.176 -5.727 1 98.75 76 PHE B O 1
ATOM 2261 N N . VAL B 1 77 ? -7.621 -3.51 -7.348 1 98.5 77 VAL B N 1
ATOM 2262 C CA . VAL B 1 77 ? -8.781 -3.492 -6.469 1 98.5 77 VAL B CA 1
ATOM 2263 C C . VAL B 1 77 ? -9.984 -4.109 -7.188 1 98.5 77 VAL B C 1
ATOM 2265 O O . VAL B 1 77 ? -10.328 -3.697 -8.297 1 98.5 77 VAL B O 1
ATOM 2268 N N . GLY B 1 78 ? -10.633 -5.07 -6.566 1 97.31 78 GLY B N 1
ATOM 2269 C CA . GLY B 1 78 ? -11.797 -5.711 -7.16 1 97.31 78 GLY B CA 1
ATOM 2270 C C . GLY B 1 78 ? -12.367 -6.828 -6.305 1 97.31 78 GLY B C 1
ATOM 2271 O O . GLY B 1 78 ? -11.844 -7.117 -5.227 1 97.31 78 GLY B O 1
ATOM 2272 N N . ARG B 1 79 ? -13.477 -7.398 -6.82 1 97.12 79 ARG B N 1
ATOM 2273 C CA . ARG B 1 79 ? -14.078 -8.531 -6.125 1 97.12 79 ARG B CA 1
ATOM 2274 C C . ARG B 1 79 ? -13.133 -9.734 -6.125 1 97.12 79 ARG B C 1
ATOM 2276 O O . ARG B 1 79 ? -12.656 -10.156 -7.18 1 97.12 79 ARG B O 1
ATOM 2283 N N . GLY B 1 80 ? -12.867 -10.219 -4.887 1 97.88 80 GLY B N 1
ATOM 2284 C CA . GLY B 1 80 ? -12.086 -11.438 -4.773 1 97.88 80 GLY B CA 1
ATOM 2285 C C . GLY B 1 80 ? -12.906 -12.695 -4.977 1 97.88 80 GLY B C 1
ATOM 2286 O O . GLY B 1 80 ? -13.953 -12.875 -4.34 1 97.88 80 GLY B O 1
ATOM 2287 N N . VAL B 1 81 ? -12.508 -13.5 -5.891 1 98.31 81 VAL B N 1
ATOM 2288 C CA . VAL B 1 81 ? -13.07 -14.836 -6.031 1 98.31 81 VAL B CA 1
ATOM 2289 C C . VAL B 1 81 ? -12.078 -15.875 -5.5 1 98.31 81 VAL B C 1
ATOM 2291 O O . VAL B 1 81 ? -10.977 -16.016 -6.039 1 98.31 81 VAL B O 1
ATOM 2294 N N . LEU B 1 82 ? -12.508 -16.547 -4.465 1 98.25 82 LEU B N 1
ATOM 2295 C CA . LEU B 1 82 ? -11.625 -17.5 -3.795 1 98.25 82 LEU B CA 1
ATOM 2296 C C . LEU B 1 82 ? -11.672 -18.859 -4.484 1 98.25 82 LEU B C 1
ATOM 2298 O O . LEU B 1 82 ? -12.758 -19.406 -4.715 1 98.25 82 LEU B O 1
ATOM 2302 N N . PHE B 1 83 ? -10.547 -19.344 -4.887 1 98.75 83 PHE B N 1
ATOM 2303 C CA . PHE B 1 83 ? -10.359 -20.719 -5.328 1 98.75 83 PHE B CA 1
ATOM 2304 C C . PHE B 1 83 ? -9.727 -21.562 -4.23 1 98.75 83 PHE B C 1
ATOM 2306 O O . PHE B 1 83 ? -8.5 -21.547 -4.051 1 98.75 83 PHE B O 1
ATOM 2313 N N . ASP B 1 84 ? -10.617 -22.266 -3.535 1 98.38 84 ASP B N 1
ATOM 2314 C CA . ASP B 1 84 ? -10.133 -23.094 -2.438 1 98.38 84 ASP B CA 1
ATOM 2315 C C . ASP B 1 84 ? -9.508 -24.391 -2.963 1 98.38 84 ASP B C 1
ATOM 2317 O O . ASP B 1 84 ? -10.211 -25.297 -3.418 1 98.38 84 ASP B O 1
ATOM 2321 N N . VAL B 1 85 ? -8.188 -24.453 -2.91 1 98.75 85 VAL B N 1
ATOM 2322 C CA . VAL B 1 85 ? -7.484 -25.625 -3.432 1 98.75 85 VAL B CA 1
ATOM 2323 C C . VAL B 1 85 ? -6.621 -26.234 -2.332 1 98.75 85 VAL B C 1
ATOM 2325 O O . VAL B 1 85 ? -5.566 -26.812 -2.611 1 98.75 85 VAL B O 1
ATOM 2328 N N . ARG B 1 86 ? -6.984 -26.234 -1.094 1 98.56 86 ARG B N 1
ATOM 2329 C CA . ARG B 1 86 ? -6.246 -26.688 0.079 1 98.56 86 ARG B CA 1
ATOM 2330 C C . ARG B 1 86 ? -6.152 -28.219 0.103 1 98.56 86 ARG B C 1
ATOM 2332 O O . ARG B 1 86 ? -5.355 -28.781 0.853 1 98.56 86 ARG B O 1
ATOM 2339 N N . ASP B 1 87 ? -6.945 -28.766 -0.726 1 98.31 87 ASP B N 1
ATOM 2340 C CA . ASP B 1 87 ? -6.906 -30.219 -0.788 1 98.31 87 ASP B CA 1
ATOM 2341 C C . ASP B 1 87 ? -5.695 -30.703 -1.581 1 98.31 87 ASP B C 1
ATOM 2343 O O . ASP B 1 87 ? -5.359 -31.891 -1.547 1 98.31 87 ASP B O 1
ATOM 2347 N N . LEU B 1 88 ? -5.082 -29.828 -2.305 1 98.69 88 LEU B N 1
ATOM 2348 C CA . LEU B 1 88 ? -3.91 -30.203 -3.092 1 98.69 88 LEU B CA 1
ATOM 2349 C C . LEU B 1 88 ? -2.678 -30.328 -2.203 1 98.69 88 LEU B C 1
ATOM 2351 O O . LEU B 1 88 ? -2.516 -29.562 -1.246 1 98.69 88 LEU B O 1
ATOM 2355 N N . GLY B 1 89 ? -1.812 -31.281 -2.596 1 98.19 89 GLY B N 1
ATOM 2356 C CA . GLY B 1 89 ? -0.572 -31.484 -1.865 1 98.19 89 GLY B CA 1
ATOM 2357 C C . GLY B 1 89 ? 0.608 -30.75 -2.465 1 98.19 89 GLY B C 1
ATOM 2358 O O . GLY B 1 89 ? 0.433 -29.891 -3.338 1 98.19 89 GLY B O 1
ATOM 2359 N N . ALA B 1 90 ? 1.784 -31.094 -1.903 1 97.88 90 ALA B N 1
ATOM 2360 C CA . ALA B 1 90 ? 3.027 -30.453 -2.338 1 97.88 90 ALA B CA 1
ATOM 2361 C C . ALA B 1 90 ? 3.246 -30.641 -3.836 1 97.88 90 ALA B C 1
ATOM 2363 O O . ALA B 1 90 ? 3.129 -31.766 -4.348 1 97.88 90 ALA B O 1
ATOM 2364 N N . ARG B 1 91 ? 3.432 -29.5 -4.562 1 97.31 91 ARG B N 1
ATOM 2365 C CA . ARG B 1 91 ? 3.846 -29.422 -5.957 1 97.31 91 ARG B CA 1
ATOM 2366 C C . ARG B 1 91 ? 2.756 -29.953 -6.883 1 97.31 91 ARG B C 1
ATOM 2368 O O . ARG B 1 91 ? 3.021 -30.297 -8.039 1 97.31 91 ARG B O 1
ATOM 2375 N N . GLU B 1 92 ? 1.592 -30.078 -6.367 1 98.31 92 GLU B N 1
ATOM 2376 C CA . GLU B 1 92 ? 0.491 -30.5 -7.23 1 98.31 92 GLU B CA 1
ATOM 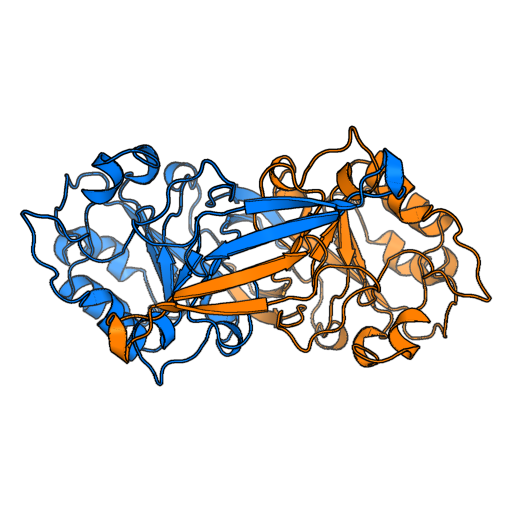2377 C C . GLU B 1 92 ? -0.025 -29.328 -8.062 1 98.31 92 GLU B C 1
ATOM 2379 O O . GLU B 1 92 ? -0.057 -28.188 -7.594 1 98.31 92 GLU B O 1
ATOM 2384 N N . ARG B 1 93 ? -0.505 -29.656 -9.227 1 98.44 93 ARG B N 1
ATOM 2385 C CA . ARG B 1 93 ? -1 -28.641 -10.148 1 98.44 93 ARG B CA 1
ATOM 2386 C C . ARG B 1 93 ? -2.441 -28.25 -9.82 1 98.44 93 ARG B C 1
ATOM 2388 O O . ARG B 1 93 ? -3.26 -29.125 -9.508 1 98.44 93 ARG B O 1
ATOM 2395 N N . ILE B 1 94 ? -2.74 -26.984 -9.789 1 98.88 94 ILE B N 1
ATOM 2396 C CA . ILE B 1 94 ? -4.109 -26.469 -9.781 1 98.88 94 ILE B CA 1
ATOM 2397 C C . ILE B 1 94 ? -4.684 -26.531 -11.195 1 98.88 94 ILE B C 1
ATOM 2399 O O . ILE B 1 94 ? -4.445 -25.641 -12.008 1 98.88 94 ILE B O 1
ATOM 2403 N N . THR B 1 95 ? -5.453 -27.531 -11.508 1 98.81 95 THR B N 1
ATOM 2404 C CA . THR B 1 95 ? -5.93 -27.812 -12.852 1 98.81 95 THR B CA 1
ATOM 2405 C C . THR B 1 95 ? -7.266 -27.125 -13.117 1 98.81 95 THR B C 1
ATOM 2407 O O . THR B 1 95 ? -7.871 -26.562 -12.195 1 98.81 95 THR B O 1
ATOM 2410 N N . VAL B 1 96 ? -7.688 -27.172 -14.352 1 98.75 96 VAL B N 1
ATOM 2411 C CA . VAL B 1 96 ? -8.992 -26.656 -14.75 1 98.75 96 VAL B CA 1
ATOM 2412 C C . VAL B 1 96 ? -10.086 -27.312 -13.914 1 98.75 96 VAL B C 1
ATOM 2414 O O . VAL B 1 96 ? -11 -26.641 -13.445 1 98.75 96 VAL B O 1
ATOM 2417 N N . ASP B 1 97 ? -9.969 -28.625 -13.703 1 98.38 97 ASP B N 1
ATOM 2418 C CA . ASP B 1 97 ? -10.977 -29.359 -12.953 1 98.38 97 ASP B CA 1
ATOM 2419 C C . ASP B 1 97 ? -11.055 -28.859 -11.508 1 98.38 97 ASP B C 1
ATOM 2421 O O . ASP B 1 97 ? -12.141 -28.75 -10.938 1 98.38 97 ASP B O 1
ATOM 2425 N N . ALA B 1 98 ? -9.93 -28.547 -10.953 1 98.12 98 ALA B N 1
ATOM 2426 C CA . ALA B 1 98 ? -9.859 -28.125 -9.555 1 98.12 98 ALA B CA 1
ATOM 2427 C C . ALA B 1 98 ? -10.555 -26.781 -9.359 1 98.12 98 ALA B C 1
ATOM 2429 O O . ALA B 1 98 ? -11 -26.453 -8.25 1 98.12 98 ALA B O 1
ATOM 2430 N N . ILE B 1 99 ? -10.664 -25.953 -10.445 1 98.31 99 ILE B N 1
ATOM 2431 C CA . ILE B 1 99 ? -11.141 -24.594 -10.234 1 98.31 99 ILE B CA 1
ATOM 2432 C C . ILE B 1 99 ? -12.453 -24.391 -11 1 98.31 99 ILE B C 1
ATOM 2434 O O . ILE B 1 99 ? -13.023 -23.297 -10.969 1 98.31 99 ILE B O 1
ATOM 2438 N N . ARG B 1 100 ? -12.961 -25.328 -11.664 1 96.88 100 ARG B N 1
ATOM 2439 C CA . ARG B 1 100 ? -14.047 -25.203 -12.633 1 96.88 10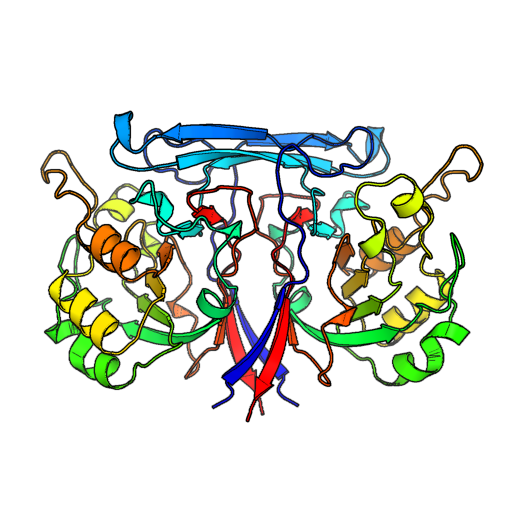0 ARG B CA 1
ATOM 2440 C C . ARG B 1 100 ? -15.266 -24.547 -12 1 96.88 100 ARG B C 1
ATOM 2442 O O . ARG B 1 100 ? -15.828 -23.594 -12.562 1 96.88 100 ARG B O 1
ATOM 2449 N N . ALA B 1 101 ? -15.703 -25.016 -10.875 1 96.06 101 ALA B N 1
ATOM 2450 C CA . ALA B 1 101 ? -16.922 -24.5 -10.242 1 96.06 101 ALA B CA 1
ATOM 2451 C C . ALA B 1 101 ? -16.812 -23 -9.969 1 96.06 101 ALA B C 1
ATOM 2453 O O . ALA B 1 101 ? -17.688 -22.234 -10.352 1 96.06 101 ALA B O 1
ATOM 2454 N N . ALA B 1 102 ? -15.766 -22.594 -9.367 1 96.56 102 ALA B N 1
ATOM 2455 C CA . ALA B 1 102 ? -15.578 -21.188 -9.031 1 96.56 102 ALA B CA 1
ATOM 2456 C C . ALA B 1 102 ? -15.273 -20.359 -10.281 1 96.56 102 ALA B C 1
ATOM 2458 O O . ALA B 1 102 ? -15.586 -19.172 -10.336 1 96.56 102 ALA B O 1
ATOM 2459 N N . ALA B 1 103 ? -14.656 -20.984 -11.25 1 97.94 103 ALA B N 1
ATOM 2460 C CA . ALA B 1 103 ? -14.289 -20.297 -12.484 1 97.94 103 ALA B CA 1
ATOM 2461 C C . ALA B 1 103 ? -15.531 -19.766 -13.203 1 97.94 103 ALA B C 1
ATOM 2463 O O . ALA B 1 103 ? -15.453 -18.781 -13.945 1 97.94 103 ALA B O 1
ATOM 2464 N N . GLU B 1 104 ? -16.609 -20.328 -12.953 1 96.69 104 GLU B N 1
ATOM 2465 C CA . GLU B 1 104 ? -17.844 -19.906 -13.594 1 96.69 104 GLU B CA 1
ATOM 2466 C C . GLU B 1 104 ? -18.312 -18.562 -13.047 1 96.69 104 GLU B C 1
ATOM 2468 O O . GLU B 1 104 ? -19.125 -17.875 -13.68 1 96.69 104 GLU B O 1
ATOM 2473 N N . ARG B 1 105 ? -17.719 -18.172 -11.984 1 95.06 105 ARG B N 1
ATOM 2474 C CA . ARG B 1 105 ? -18.219 -16.984 -11.289 1 95.06 105 ARG B CA 1
ATOM 2475 C C . ARG B 1 105 ? -17.297 -15.789 -11.531 1 95.06 105 ARG B C 1
ATOM 2477 O O . ARG B 1 105 ? -17.562 -14.695 -11.031 1 95.06 105 ARG B O 1
ATOM 2484 N N . VAL B 1 106 ? -16.281 -15.969 -12.289 1 97.44 106 VAL B N 1
ATOM 2485 C CA . VAL B 1 106 ? -15.344 -14.859 -12.445 1 97.44 106 VAL B CA 1
ATOM 2486 C C . VAL B 1 106 ? -15.656 -14.102 -13.727 1 97.44 106 VAL B C 1
ATOM 2488 O O . VAL B 1 106 ? -16.266 -14.648 -14.648 1 97.44 106 VAL B O 1
ATOM 2491 N N . GLY B 1 107 ? -15.258 -12.875 -13.758 1 96.94 107 GLY B N 1
ATOM 2492 C CA . GLY B 1 107 ? -15.32 -12 -14.906 1 96.94 107 GLY B CA 1
ATOM 2493 C C . GLY B 1 107 ? -14.344 -10.844 -14.836 1 96.94 107 GLY B C 1
ATOM 2494 O O . GLY B 1 107 ? -13.5 -10.789 -13.938 1 96.94 107 GLY B O 1
ATOM 2495 N N . PRO B 1 108 ? -14.508 -9.938 -15.852 1 97.12 108 PRO B N 1
ATOM 2496 C CA . PRO B 1 108 ? -13.602 -8.789 -15.852 1 97.12 108 PRO B CA 1
ATOM 2497 C C . PRO B 1 108 ? -13.641 -8.008 -14.539 1 97.12 108 PRO B C 1
ATOM 2499 O O . PRO B 1 108 ? -14.719 -7.746 -14 1 97.12 108 PRO B O 1
ATOM 2502 N N . GLY B 1 109 ? -12.461 -7.715 -14.062 1 96.38 109 GLY B N 1
ATOM 2503 C CA . GLY B 1 109 ? -12.367 -6.914 -12.852 1 96.38 109 GLY B CA 1
ATOM 2504 C C . GLY B 1 109 ? -12.219 -7.746 -11.594 1 96.38 109 GLY B C 1
ATOM 2505 O O . GLY B 1 109 ? -11.852 -7.23 -10.539 1 96.38 109 GLY B O 1
ATOM 2506 N N . ASP B 1 110 ? -12.531 -9.047 -11.688 1 97.94 110 ASP B N 1
ATOM 2507 C CA . ASP B 1 110 ? -12.375 -9.93 -10.539 1 97.94 110 ASP B CA 1
ATOM 2508 C C . ASP B 1 110 ? -10.906 -10.258 -10.281 1 97.94 110 ASP B C 1
ATOM 2510 O O . ASP B 1 110 ? -10.094 -10.273 -11.219 1 97.94 110 ASP B O 1
ATOM 2514 N N . ILE B 1 111 ? -10.594 -10.438 -9.055 1 98.62 111 ILE B N 1
ATOM 2515 C CA . ILE B 1 111 ? -9.281 -10.906 -8.617 1 98.62 111 ILE B CA 1
ATOM 2516 C C . ILE B 1 111 ? -9.359 -12.383 -8.234 1 98.62 111 ILE B C 1
ATOM 2518 O O . ILE B 1 111 ? -10.141 -12.766 -7.363 1 98.62 111 ILE B O 1
ATOM 2522 N N . ALA B 1 112 ? -8.617 -13.195 -8.953 1 98.88 112 ALA B N 1
ATOM 2523 C CA . ALA B 1 112 ? -8.531 -14.617 -8.609 1 98.88 112 ALA B CA 1
ATOM 2524 C C . ALA B 1 112 ? -7.609 -14.844 -7.418 1 98.88 112 ALA B C 1
ATOM 2526 O O . ALA B 1 112 ? -6.41 -14.555 -7.488 1 98.88 112 ALA B O 1
ATOM 2527 N N . LEU B 1 113 ? -8.148 -15.359 -6.387 1 98.81 113 LEU B N 1
ATOM 2528 C CA . LEU B 1 113 ? -7.391 -15.609 -5.164 1 98.81 113 LEU B CA 1
ATOM 2529 C C . LEU B 1 113 ? -7.293 -17.109 -4.887 1 98.81 113 LEU B C 1
ATOM 2531 O O . LEU B 1 113 ? -8.273 -17.734 -4.461 1 98.81 113 LEU B O 1
ATOM 2535 N N . PHE B 1 114 ? -6.125 -17.672 -5.109 1 98.94 114 PHE B N 1
ATOM 2536 C CA . PHE B 1 114 ? -5.91 -19.094 -4.867 1 98.94 114 PHE B CA 1
ATOM 2537 C C . PHE B 1 114 ? -5.508 -19.344 -3.418 1 98.94 114 PHE B C 1
ATOM 2539 O O . PHE B 1 114 ? -4.445 -18.906 -2.979 1 98.94 114 PHE B O 1
ATOM 2546 N N . HIS B 1 115 ? -6.363 -20.031 -2.764 1 98.88 115 HIS B N 1
ATOM 2547 C CA . HIS B 1 115 ? -6.109 -20.422 -1.382 1 98.88 115 HIS B CA 1
ATOM 2548 C C . HIS B 1 115 ? -5.531 -21.828 -1.306 1 98.88 115 HIS B C 1
ATOM 2550 O O . HIS B 1 115 ? -6.277 -22.812 -1.253 1 98.88 115 HIS B O 1
ATOM 2556 N N . THR B 1 116 ? -4.227 -21.875 -1.255 1 98.81 116 THR B N 1
ATOM 2557 C CA . THR B 1 116 ? -3.539 -23.172 -1.205 1 98.81 116 THR B CA 1
ATOM 2558 C C . THR B 1 116 ? -3.367 -23.625 0.237 1 98.81 116 THR B C 1
ATOM 2560 O O . THR B 1 116 ? -3.178 -24.828 0.492 1 98.81 116 THR B O 1
ATOM 2563 N N . GLY B 1 117 ? -3.379 -22.688 1.151 1 98.75 117 GLY B N 1
ATOM 2564 C CA . GLY B 1 117 ? -3.066 -22.969 2.545 1 98.75 117 GLY B CA 1
ATOM 2565 C C . GLY B 1 117 ? -1.576 -23.031 2.82 1 98.75 117 GLY B C 1
ATOM 2566 O O . GLY B 1 117 ? -1.159 -23.328 3.941 1 98.75 117 GLY B O 1
ATOM 2567 N N . TRP B 1 118 ? -0.825 -22.719 1.931 1 98.69 118 TRP B N 1
ATOM 2568 C CA . TRP B 1 118 ? 0.608 -22.969 2.031 1 98.69 118 TRP B CA 1
ATOM 2569 C C . TRP B 1 118 ? 1.301 -21.875 2.836 1 98.69 118 TRP B C 1
ATOM 2571 O O . TRP B 1 118 ? 2.449 -22.031 3.258 1 98.69 118 TRP B O 1
ATOM 2581 N N . SER B 1 119 ? 0.596 -20.719 3.039 1 98.56 119 SER B N 1
ATOM 2582 C CA . SER B 1 119 ? 1.195 -19.641 3.805 1 98.56 119 SER B CA 1
ATOM 2583 C C . SER B 1 119 ? 1.596 -20.094 5.203 1 98.56 119 SER B C 1
ATOM 2585 O O . SER B 1 119 ? 2.443 -19.484 5.848 1 98.56 119 SER B O 1
ATOM 2587 N N . ARG B 1 120 ? 1.04 -21.219 5.664 1 98.19 120 ARG B N 1
ATOM 2588 C CA . ARG B 1 120 ? 1.377 -21.75 6.98 1 98.19 120 ARG B CA 1
ATOM 2589 C C . ARG B 1 120 ? 2.832 -22.203 7.031 1 98.19 120 ARG B C 1
ATOM 2591 O O . ARG B 1 120 ? 3.391 -22.391 8.109 1 98.19 120 ARG B O 1
ATOM 2598 N N . TYR B 1 121 ? 3.447 -22.391 5.938 1 98.06 121 TYR B N 1
ATOM 2599 C CA . TYR B 1 121 ? 4.824 -22.875 5.875 1 98.06 121 TYR B CA 1
ATOM 2600 C C . TYR B 1 121 ? 5.789 -21.719 5.645 1 98.06 121 TYR B C 1
ATOM 2602 O O . TYR B 1 121 ? 6.988 -21.922 5.445 1 98.06 121 TYR B O 1
ATOM 2610 N N . TYR B 1 122 ? 5.316 -20.5 5.617 1 97.81 122 TYR B N 1
ATOM 2611 C CA . TYR B 1 122 ? 6.152 -19.312 5.418 1 97.81 122 TYR B CA 1
ATOM 2612 C C . TYR B 1 122 ? 7.344 -19.328 6.367 1 97.81 122 TYR B C 1
ATOM 2614 O O . TYR B 1 122 ? 7.184 -19.516 7.574 1 97.81 122 TYR B O 1
ATOM 2622 N N . GLY B 1 123 ? 8.539 -19.125 5.742 1 95.81 123 GLY B N 1
ATOM 2623 C CA . GLY B 1 123 ? 9.766 -19.094 6.531 1 95.81 123 GLY B CA 1
ATOM 2624 C C . GLY B 1 123 ? 10.438 -20.453 6.637 1 95.81 123 GLY B C 1
ATOM 2625 O O . GLY B 1 123 ? 11.492 -20.578 7.258 1 95.81 123 GLY B O 1
ATOM 2626 N N . SER B 1 124 ? 9.836 -21.5 6.039 1 96.19 124 SER B N 1
ATOM 2627 C CA . SER B 1 124 ? 10.43 -22.828 6.008 1 96.19 124 SER B CA 1
ATOM 2628 C C . SER B 1 124 ? 10.688 -23.281 4.574 1 96.19 124 SER B C 1
ATOM 2630 O O . SER B 1 124 ? 10.188 -22.688 3.623 1 96.19 124 SER B O 1
ATOM 2632 N N . ASP B 1 125 ? 11.43 -24.359 4.434 1 94 125 ASP B N 1
ATOM 2633 C CA . ASP B 1 125 ? 11.727 -24.922 3.117 1 94 125 ASP B CA 1
ATOM 2634 C C . ASP B 1 125 ? 10.461 -25.484 2.461 1 94 125 ASP B C 1
ATOM 2636 O O . ASP B 1 125 ? 10.336 -25.469 1.235 1 94 125 ASP B O 1
ATOM 2640 N N . ALA B 1 126 ? 9.578 -25.922 3.26 1 96.62 126 ALA B N 1
ATOM 2641 C CA . ALA B 1 126 ? 8.336 -26.5 2.75 1 96.62 126 ALA B CA 1
ATOM 2642 C C . ALA B 1 126 ? 7.531 -25.469 1.967 1 96.62 126 ALA B C 1
ATOM 2644 O O . ALA B 1 126 ? 6.699 -25.828 1.128 1 96.62 126 ALA B O 1
ATOM 2645 N N . TYR B 1 127 ? 7.746 -24.219 2.271 1 96.81 127 TYR B N 1
ATOM 2646 C CA . TYR B 1 127 ? 7.031 -23.125 1.604 1 96.81 127 TYR B CA 1
ATOM 2647 C C . TYR B 1 127 ? 7.238 -23.188 0.095 1 96.81 127 TYR B C 1
ATOM 2649 O O . TYR B 1 127 ? 6.348 -22.828 -0.674 1 96.81 127 TYR B O 1
ATOM 2657 N N . TYR B 1 128 ? 8.352 -23.734 -0.368 1 95.25 128 TYR B N 1
ATOM 2658 C CA . TYR B 1 128 ? 8.727 -23.719 -1.779 1 95.25 128 TYR B CA 1
ATOM 2659 C C . TYR B 1 128 ? 8.203 -24.969 -2.488 1 95.25 128 TYR B C 1
ATOM 2661 O O . TYR B 1 128 ? 8.422 -25.141 -3.688 1 95.25 128 TYR B O 1
ATOM 2669 N N . MET B 1 129 ? 7.512 -25.828 -1.787 1 96.5 129 MET B N 1
ATOM 2670 C CA . MET B 1 129 ? 6.93 -27.047 -2.352 1 96.5 129 MET B CA 1
ATOM 2671 C C . MET B 1 129 ? 5.445 -26.859 -2.646 1 96.5 129 MET B C 1
ATOM 2673 O O . MET B 1 129 ? 4.707 -27.828 -2.803 1 96.5 129 MET B O 1
ATOM 2677 N N . HIS B 1 130 ? 5.047 -25.672 -2.754 1 97.62 130 HIS B N 1
ATOM 2678 C CA . HIS B 1 130 ? 3.648 -25.266 -2.859 1 97.62 130 HIS B CA 1
ATOM 2679 C C . HIS B 1 130 ? 3.01 -25.812 -4.129 1 97.62 130 HIS B C 1
ATOM 2681 O O . HIS B 1 130 ? 3.709 -26.141 -5.094 1 97.62 130 HIS B O 1
ATOM 2687 N N . PRO B 1 131 ? 1.619 -25.953 -4.098 1 98.56 131 PRO B N 1
ATOM 2688 C CA . PRO B 1 131 ? 0.885 -26.141 -5.352 1 98.56 131 PRO B CA 1
ATOM 2689 C C . PRO B 1 131 ? 1.044 -24.953 -6.312 1 98.56 131 PRO B C 1
ATOM 2691 O O . PRO B 1 131 ? 1.431 -23.859 -5.895 1 98.56 131 PRO B O 1
ATOM 2694 N N . TYR B 1 132 ? 0.808 -25.219 -7.559 1 98.44 132 TYR B N 1
ATOM 2695 C CA . TYR B 1 132 ? 1.023 -24.156 -8.539 1 98.44 132 TYR B CA 1
ATOM 2696 C C . TYR B 1 132 ? -0.004 -24.234 -9.664 1 98.44 132 TYR B C 1
ATOM 2698 O O . TYR B 1 132 ? -0.598 -25.297 -9.898 1 98.44 132 TYR B O 1
ATOM 2706 N N . LEU B 1 133 ? -0.231 -23.141 -10.25 1 98.88 133 LEU B N 1
ATOM 2707 C CA . LEU B 1 133 ? -1.301 -23 -11.227 1 98.88 133 LEU B CA 1
ATOM 2708 C C . LEU B 1 133 ? -0.904 -23.609 -12.562 1 98.88 133 LEU B C 1
ATOM 2710 O O . LEU B 1 133 ? 0.166 -23.312 -13.102 1 98.88 133 LEU B O 1
ATOM 2714 N N . ASP B 1 134 ? -1.777 -24.453 -13.086 1 98.62 134 ASP B N 1
ATOM 2715 C CA . ASP B 1 134 ? -1.611 -25.016 -14.422 1 98.62 134 ASP B CA 1
ATOM 2716 C C . ASP B 1 134 ? -1.841 -23.938 -15.492 1 98.62 134 ASP B C 1
ATOM 2718 O O . ASP B 1 134 ? -2.773 -23.141 -15.391 1 98.62 134 ASP B O 1
ATOM 2722 N N . PRO B 1 135 ? -0.99 -23.938 -16.562 1 98.75 135 PRO B N 1
ATOM 2723 C CA . PRO B 1 135 ? -1.188 -22.953 -17.625 1 98.75 135 PRO B CA 1
ATOM 2724 C C . PRO B 1 135 ? -2.596 -23 -18.219 1 98.75 135 PRO B C 1
ATOM 2726 O O . PRO B 1 135 ? -3.176 -21.969 -18.531 1 98.75 135 PRO B O 1
ATOM 2729 N N . ASP B 1 136 ? -3.143 -24.203 -18.375 1 98.81 136 ASP B N 1
ATOM 2730 C CA . ASP B 1 136 ? -4.488 -24.312 -18.938 1 98.81 136 ASP B CA 1
ATOM 2731 C C . ASP B 1 136 ? -5.516 -23.641 -18.016 1 98.81 136 ASP B C 1
ATOM 2733 O O . ASP B 1 136 ? -6.465 -23.016 -18.5 1 98.81 136 ASP B O 1
ATOM 2737 N N . ALA B 1 137 ? -5.375 -23.828 -16.75 1 98.88 137 ALA B N 1
ATOM 2738 C CA . ALA B 1 137 ? -6.27 -23.188 -15.781 1 98.88 137 ALA B CA 1
ATOM 2739 C C . ALA B 1 137 ? -6.121 -21.672 -15.828 1 98.88 137 ALA B C 1
ATOM 2741 O O . ALA B 1 137 ? -7.109 -20.938 -15.75 1 98.88 137 ALA B O 1
ATOM 2742 N N . CYS B 1 138 ? -4.902 -21.234 -15.93 1 98.88 138 CYS B N 1
ATOM 2743 C CA . CYS B 1 138 ? -4.652 -19.812 -16.078 1 98.88 138 CYS B CA 1
ATOM 2744 C C . CYS B 1 138 ? -5.34 -19.25 -17.312 1 98.88 138 CYS B C 1
ATOM 2746 O O . CYS B 1 138 ? -6.027 -18.234 -17.25 1 98.88 138 CYS B O 1
ATOM 2748 N N . GLU B 1 139 ? -5.148 -19.922 -18.438 1 98.88 139 GLU B N 1
ATOM 2749 C CA . GLU B 1 139 ? -5.734 -19.469 -19.688 1 98.88 139 GLU B CA 1
ATOM 2750 C C . GLU B 1 139 ? -7.258 -19.406 -19.594 1 98.88 139 GLU B C 1
ATOM 2752 O O . GLU B 1 139 ? -7.875 -18.484 -20.141 1 98.88 139 GLU B O 1
ATOM 2757 N N . LEU B 1 140 ? -7.84 -20.391 -18.969 1 98.81 140 LEU B N 1
ATOM 2758 C CA . LEU B 1 140 ? -9.281 -20.391 -18.766 1 98.81 140 LEU B CA 1
ATOM 2759 C C . LEU B 1 140 ? -9.719 -19.094 -18.078 1 98.81 140 LEU B C 1
ATOM 2761 O O . LEU B 1 140 ? -10.672 -18.438 -18.516 1 98.81 140 LEU B O 1
ATOM 2765 N N . LEU B 1 141 ? -9.055 -18.719 -17 1 98.88 141 LEU B N 1
ATOM 2766 C CA . LEU B 1 141 ? -9.422 -17.531 -16.234 1 98.88 141 LEU B CA 1
ATOM 2767 C C . LEU B 1 141 ? -9.133 -16.266 -17.031 1 98.88 141 LEU B C 1
ATOM 2769 O O . LEU B 1 141 ? -9.898 -15.297 -16.984 1 98.88 141 LEU B O 1
ATOM 2773 N N . LEU B 1 142 ? -8.016 -16.234 -17.797 1 98.88 142 LEU B N 1
ATOM 2774 C CA . LEU B 1 142 ? -7.715 -15.102 -18.672 1 98.88 142 LEU B CA 1
ATOM 2775 C C . LEU B 1 142 ? -8.82 -14.914 -19.703 1 98.88 142 LEU B C 1
ATOM 2777 O O . LEU B 1 142 ? -9.234 -13.789 -19.984 1 98.88 142 LEU B O 1
ATOM 2781 N N . ASP B 1 143 ? -9.227 -16.016 -20.266 1 98.62 143 ASP B N 1
ATOM 2782 C CA . ASP B 1 143 ? -10.289 -15.977 -21.266 1 98.62 143 ASP B CA 1
ATOM 2783 C C . ASP B 1 143 ? -11.586 -15.438 -20.672 1 98.62 143 ASP B C 1
ATOM 2785 O O . ASP B 1 143 ? -12.391 -14.828 -21.391 1 98.62 143 ASP B O 1
ATOM 2789 N N . ARG B 1 144 ? -11.758 -15.617 -19.422 1 98.56 144 ARG B N 1
ATOM 2790 C CA . ARG B 1 144 ? -12.961 -15.148 -18.75 1 98.56 144 ARG B CA 1
ATOM 2791 C C . ARG B 1 144 ? -12.812 -13.695 -18.312 1 98.56 144 ARG B C 1
ATOM 2793 O O . ARG B 1 144 ? -13.734 -13.125 -17.719 1 98.56 144 ARG B O 1
ATOM 2800 N N . GLY B 1 145 ? -11.648 -13.148 -18.516 1 98.38 145 GLY B N 1
ATOM 2801 C CA . GLY B 1 145 ? -11.477 -11.711 -18.328 1 98.38 145 GLY B CA 1
ATOM 2802 C C . GLY B 1 145 ? -10.688 -11.367 -17.078 1 98.38 145 GLY B C 1
ATOM 2803 O O . GLY B 1 145 ? -10.461 -10.188 -16.797 1 98.38 145 GLY B O 1
ATOM 2804 N N . VAL B 1 146 ? -10.211 -12.336 -16.328 1 98.75 146 VAL B N 1
ATOM 2805 C CA . VAL B 1 146 ? -9.398 -12.094 -15.141 1 98.75 146 VAL B CA 1
ATOM 2806 C C . VAL B 1 146 ? -8.023 -11.57 -15.555 1 98.75 146 VAL B C 1
ATOM 2808 O O . VAL B 1 146 ? -7.426 -12.078 -16.516 1 98.75 146 VAL B O 1
ATOM 2811 N N . ARG B 1 147 ? -7.52 -10.57 -14.789 1 98.88 147 ARG B N 1
ATOM 2812 C CA . ARG B 1 147 ? -6.199 -10.031 -15.094 1 98.88 147 ARG B CA 1
ATOM 2813 C C . ARG B 1 147 ? -5.316 -10.008 -13.844 1 98.88 147 ARG B C 1
ATOM 2815 O O . ARG B 1 147 ? -4.121 -9.727 -13.93 1 98.88 147 ARG B O 1
ATOM 2822 N N . THR B 1 148 ? -5.887 -10.242 -12.719 1 98.94 148 THR B N 1
ATOM 2823 C CA . THR B 1 148 ? -5.125 -10.25 -11.477 1 98.94 148 THR B CA 1
ATOM 2824 C C . THR B 1 148 ? -5.223 -11.609 -10.789 1 98.94 148 THR B C 1
ATOM 2826 O O . THR B 1 148 ? -6.32 -12.094 -10.516 1 98.94 148 THR B O 1
ATOM 2829 N N . PHE B 1 149 ? -4.082 -12.203 -10.531 1 98.94 149 PHE B N 1
ATOM 2830 C CA . PHE B 1 149 ? -3.949 -13.523 -9.938 1 98.94 149 PHE B CA 1
ATOM 2831 C C . PHE B 1 149 ? -3.158 -13.453 -8.633 1 98.94 149 PHE B C 1
ATOM 2833 O O . PHE B 1 149 ? -2.027 -12.961 -8.617 1 98.94 149 PHE B O 1
ATOM 2840 N N . CYS B 1 150 ? -3.771 -13.922 -7.566 1 98.94 150 CYS B N 1
ATOM 2841 C CA . CYS B 1 150 ? -3.111 -13.891 -6.266 1 98.94 150 CYS B CA 1
ATOM 2842 C C . CYS B 1 150 ? -3.002 -15.289 -5.672 1 98.94 150 CYS B C 1
ATOM 2844 O O . CYS B 1 150 ? -3.896 -16.109 -5.848 1 98.94 150 CYS B O 1
ATOM 2846 N N . VAL B 1 151 ? -1.92 -15.477 -4.93 1 98.94 151 VAL B N 1
ATOM 2847 C CA . VAL B 1 151 ? -1.729 -16.781 -4.305 1 98.94 151 VAL B CA 1
ATOM 2848 C C . VAL B 1 151 ? -1.058 -16.609 -2.943 1 98.94 151 VAL B C 1
ATOM 2850 O O . VAL B 1 151 ? -0.23 -15.711 -2.762 1 98.94 151 VAL B O 1
ATOM 2853 N N . ASP B 1 152 ? -1.423 -17.453 -1.981 1 98.88 152 ASP B N 1
ATOM 2854 C CA . ASP B 1 152 ? -0.802 -17.453 -0.66 1 98.88 152 ASP B CA 1
ATOM 2855 C C . ASP B 1 152 ? 0.445 -18.328 -0.638 1 98.88 152 ASP B C 1
ATOM 2857 O O . ASP B 1 152 ? 0.65 -19.094 0.302 1 98.88 152 ASP B O 1
ATOM 2861 N N . ALA B 1 153 ? 1.241 -18.25 -1.642 1 97.88 153 ALA B N 1
ATOM 2862 C CA . ALA B 1 153 ? 2.484 -18.969 -1.891 1 97.88 153 ALA B CA 1
ATOM 2863 C C . ALA B 1 153 ? 3.51 -18.078 -2.588 1 97.88 153 ALA B C 1
ATOM 2865 O O . ALA B 1 153 ? 3.188 -16.969 -3.012 1 97.88 153 ALA B O 1
ATOM 2866 N N . PRO B 1 154 ? 4.793 -18.547 -2.746 1 96.62 154 PRO B N 1
ATOM 2867 C CA . PRO B 1 154 ? 5.84 -17.672 -3.268 1 96.62 154 PRO B CA 1
ATOM 2868 C C . PRO B 1 154 ? 5.684 -17.391 -4.762 1 96.62 154 PRO B C 1
ATOM 2870 O O . PRO B 1 154 ? 6.25 -16.422 -5.273 1 96.62 154 PRO B O 1
ATOM 2873 N N . SER B 1 155 ? 4.906 -18.219 -5.43 1 96.69 155 SER B N 1
ATOM 2874 C CA . SER B 1 155 ? 4.797 -18.078 -6.879 1 96.69 155 SER B CA 1
ATOM 2875 C C . SER B 1 155 ? 3.547 -18.781 -7.406 1 96.69 155 SER B C 1
ATOM 2877 O O . SER B 1 155 ? 3.105 -19.781 -6.84 1 96.69 155 SER B O 1
ATOM 2879 N N . VAL B 1 156 ? 3.018 -18.266 -8.492 1 98.25 156 VAL B N 1
ATOM 2880 C CA . VAL B 1 156 ? 1.93 -18.938 -9.195 1 98.25 156 VAL B CA 1
ATOM 2881 C C . VAL B 1 156 ? 2.482 -20.109 -9.992 1 98.25 156 VAL B C 1
ATOM 2883 O O . VAL B 1 156 ? 1.736 -21.016 -10.383 1 98.25 156 VAL B O 1
ATOM 2886 N N . ASP B 1 157 ? 3.781 -20.094 -10.266 1 97.81 157 ASP B N 1
ATOM 2887 C CA . ASP B 1 157 ? 4.457 -21.188 -10.977 1 97.81 157 ASP B CA 1
ATOM 2888 C C . ASP B 1 157 ? 5.168 -22.109 -10 1 97.81 157 ASP B C 1
ATOM 2890 O O . ASP B 1 157 ? 5.309 -21.797 -8.812 1 97.81 157 ASP B O 1
ATOM 2894 N N . GLU B 1 158 ? 5.555 -23.234 -10.539 1 95.88 158 GLU B N 1
ATOM 2895 C CA . GLU B 1 158 ? 6.355 -24.172 -9.758 1 95.88 158 GLU B CA 1
ATOM 2896 C C . GLU B 1 158 ? 7.711 -23.562 -9.391 1 95.88 158 GLU B C 1
ATOM 2898 O O . GLU B 1 158 ? 8.367 -22.953 -10.234 1 95.88 158 GLU B O 1
ATOM 2903 N N . THR B 1 159 ? 8.07 -23.656 -8.078 1 93.19 159 THR B N 1
ATOM 2904 C CA . THR B 1 159 ? 9.406 -23.219 -7.672 1 93.19 159 THR B CA 1
ATOM 2905 C C . THR B 1 159 ? 10.469 -24.219 -8.141 1 93.19 159 THR B C 1
ATOM 2907 O O . THR B 1 159 ? 10.359 -25.422 -7.883 1 93.19 159 THR B O 1
ATOM 2910 N N . PRO B 1 160 ? 11.461 -23.734 -8.82 1 90.56 160 PRO B N 1
ATOM 2911 C CA . PRO B 1 160 ? 12.531 -24.641 -9.227 1 90.56 160 PRO B CA 1
ATOM 2912 C C . PRO B 1 160 ? 13.25 -25.281 -8.047 1 90.56 160 PRO B C 1
ATOM 2914 O O . PRO B 1 160 ? 13.289 -24.688 -6.957 1 90.56 160 PRO B O 1
ATOM 2917 N N . SER B 1 161 ? 13.695 -26.453 -8.242 1 85.88 161 SER B N 1
ATOM 2918 C CA . SER B 1 161 ? 14.508 -27.203 -7.289 1 85.88 161 SER B CA 1
ATOM 2919 C C . SER B 1 161 ? 15.539 -28.078 -8 1 85.88 161 SER B C 1
ATOM 2921 O O . SER B 1 161 ? 15.578 -28.109 -9.234 1 85.88 161 SER B O 1
ATOM 2923 N N . ASP B 1 162 ? 16.406 -28.625 -7.188 1 84.19 162 ASP B N 1
ATOM 2924 C CA . ASP B 1 162 ? 17.391 -29.547 -7.766 1 84.19 162 ASP B CA 1
ATOM 2925 C C . ASP B 1 162 ? 16.688 -30.672 -8.516 1 84.19 162 ASP B C 1
ATOM 2927 O O . ASP B 1 162 ? 17.203 -31.156 -9.523 1 84.19 162 ASP B O 1
ATOM 2931 N N . GLU B 1 163 ? 15.562 -31.047 -8.117 1 81.75 163 GLU B N 1
ATOM 2932 C CA . GLU B 1 163 ? 14.812 -32.156 -8.703 1 81.75 163 GLU B CA 1
ATOM 2933 C C . GLU B 1 163 ? 13.859 -31.656 -9.789 1 81.75 163 GLU B C 1
ATOM 2935 O O . GLU B 1 163 ? 13.398 -32.438 -10.617 1 81.75 163 GLU B O 1
ATOM 2940 N N . GLN B 1 164 ? 13.57 -30.469 -9.695 1 77.75 164 GLN B N 1
ATOM 2941 C CA . GLN B 1 164 ? 12.633 -29.859 -10.633 1 77.75 164 GLN B CA 1
ATOM 2942 C C . GLN B 1 164 ? 13.289 -28.719 -11.398 1 77.75 164 GLN B C 1
ATOM 2944 O O . GLN B 1 164 ? 13.625 -27.688 -10.812 1 77.75 164 GLN B O 1
ATOM 2949 N N . ALA B 1 165 ? 13.406 -28.938 -12.625 1 78.56 165 ALA B N 1
ATOM 2950 C CA . ALA B 1 165 ? 14.086 -27.969 -13.484 1 78.56 165 ALA B CA 1
ATOM 2951 C C . ALA B 1 165 ? 13.266 -26.672 -13.609 1 78.56 165 ALA B C 1
ATOM 2953 O O . ALA B 1 165 ? 12.055 -26.688 -13.422 1 78.56 165 ALA B O 1
ATOM 2954 N N . ASP B 1 166 ? 13.938 -25.641 -13.773 1 82.25 166 ASP B N 1
ATOM 2955 C CA . ASP B 1 166 ? 13.312 -24.375 -14.156 1 82.25 166 ASP B CA 1
ATOM 2956 C C . ASP B 1 166 ? 12.5 -24.531 -15.445 1 82.25 166 ASP B C 1
ATOM 2958 O O . ASP B 1 166 ? 13.055 -24.812 -16.5 1 82.25 166 ASP B O 1
ATOM 2962 N N . ASN B 1 167 ? 11.18 -24.453 -15.344 1 87.12 167 ASN B N 1
ATOM 2963 C CA . ASN B 1 167 ? 10.289 -24.641 -16.484 1 87.12 167 ASN B CA 1
ATOM 2964 C C . ASN B 1 167 ? 9.969 -23.328 -17.172 1 87.12 167 ASN B C 1
ATOM 2966 O O . ASN B 1 167 ? 9.039 -23.25 -17.984 1 87.12 167 ASN B O 1
ATOM 2970 N N . GLY B 1 168 ? 10.57 -22.281 -16.75 1 91.19 168 GLY B N 1
ATOM 2971 C CA . GLY B 1 168 ? 10.5 -21 -17.453 1 91.19 168 GLY B CA 1
ATOM 2972 C C . GLY B 1 168 ? 9.32 -20.156 -17.016 1 91.19 168 GLY B C 1
ATOM 2973 O O . GLY B 1 168 ? 8.898 -19.25 -17.75 1 91.19 168 GLY B O 1
ATOM 2974 N N . TYR B 1 169 ? 8.578 -20.5 -16.016 1 95.88 169 TYR B N 1
ATOM 2975 C CA . TYR B 1 169 ? 7.527 -19.703 -15.398 1 95.88 169 TYR B CA 1
ATOM 2976 C C . TYR B 1 169 ? 6.402 -19.422 -16.391 1 95.88 169 TYR B C 1
ATOM 2978 O O . TYR B 1 169 ? 6.059 -18.25 -16.625 1 95.88 169 TYR B O 1
ATOM 2986 N N . PRO B 1 170 ? 5.836 -20.438 -16.984 1 97.88 170 PRO B N 1
ATOM 2987 C CA . PRO B 1 170 ? 4.859 -20.266 -18.062 1 97.88 170 PRO B CA 1
ATOM 2988 C C . PRO B 1 170 ? 3.66 -19.422 -17.625 1 97.88 170 PRO B C 1
ATOM 2990 O O . PRO B 1 170 ? 3.143 -18.625 -18.406 1 97.88 170 PRO B O 1
ATOM 2993 N N . VAL B 1 171 ? 3.197 -19.531 -16.406 1 98.69 171 VAL B N 1
ATOM 2994 C CA . VAL B 1 171 ? 2.014 -18.812 -15.961 1 98.69 171 VAL B CA 1
ATOM 2995 C C . VAL B 1 171 ? 2.34 -17.328 -15.812 1 98.69 171 VAL B C 1
ATOM 2997 O O . VAL B 1 171 ? 1.544 -16.469 -16.203 1 98.69 171 VAL B O 1
ATOM 3000 N N . HIS B 1 172 ? 3.521 -17.016 -15.281 1 98.5 172 HIS B N 1
ATOM 3001 C CA . HIS B 1 172 ? 3.955 -15.617 -15.258 1 98.5 172 HIS B CA 1
ATOM 3002 C C . HIS B 1 172 ? 3.883 -15 -16.656 1 98.5 172 HIS B C 1
ATOM 3004 O O . HIS B 1 172 ? 3.379 -13.883 -16.812 1 98.5 172 HIS B O 1
ATOM 3010 N N . HIS B 1 173 ? 4.348 -15.727 -17.578 1 98.38 173 HIS B N 1
ATOM 3011 C CA . HIS B 1 173 ? 4.398 -15.203 -18.938 1 98.38 173 HIS B CA 1
ATOM 3012 C C . HIS B 1 173 ? 2.994 -15.023 -19.516 1 98.38 173 HIS B C 1
ATOM 3014 O O . HIS B 1 173 ? 2.717 -14.031 -20.188 1 98.38 173 HIS B O 1
ATOM 3020 N N . LEU B 1 174 ? 2.125 -15.977 -19.312 1 98.75 174 LEU B N 1
ATOM 3021 C CA . LEU B 1 174 ? 0.75 -15.867 -19.781 1 98.75 174 LEU B CA 1
ATOM 3022 C C . LEU B 1 174 ? 0.075 -14.625 -19.219 1 98.75 174 LEU B C 1
ATOM 3024 O O . LEU B 1 174 ? -0.543 -13.859 -19.969 1 98.75 174 LEU B O 1
ATOM 3028 N N . ILE B 1 175 ? 0.234 -14.406 -17.938 1 98.81 175 ILE B N 1
ATOM 3029 C CA . ILE B 1 175 ? -0.426 -13.289 -17.266 1 98.81 175 ILE B CA 1
ATOM 3030 C C . ILE B 1 175 ? 0.182 -11.977 -17.734 1 98.81 175 ILE B C 1
ATOM 3032 O O . ILE B 1 175 ? -0.542 -11.023 -18.047 1 98.81 175 ILE B O 1
ATOM 3036 N N . ALA B 1 176 ? 1.498 -11.93 -17.828 1 98.62 176 ALA B N 1
ATOM 3037 C CA . ALA B 1 176 ? 2.172 -10.727 -18.312 1 98.62 176 ALA B CA 1
ATOM 3038 C C . ALA B 1 176 ? 1.737 -10.375 -19.734 1 98.62 176 ALA B C 1
ATOM 3040 O O . ALA B 1 176 ? 1.479 -9.203 -20.031 1 98.62 176 ALA B O 1
ATOM 3041 N N . ALA B 1 177 ? 1.679 -11.367 -20.562 1 98.19 177 ALA B N 1
ATOM 3042 C CA . ALA B 1 177 ? 1.309 -11.156 -21.953 1 98.19 177 ALA B CA 1
ATOM 3043 C C . ALA B 1 177 ? -0.107 -10.594 -22.062 1 98.19 177 ALA B C 1
ATOM 3045 O O . ALA B 1 177 ? -0.412 -9.844 -23 1 98.19 177 ALA B O 1
ATOM 3046 N N . ALA B 1 178 ? -0.946 -10.93 -21.141 1 98.38 178 ALA B N 1
ATOM 3047 C CA . ALA B 1 178 ? -2.332 -10.469 -21.141 1 98.38 178 ALA B CA 1
ATOM 3048 C C . ALA B 1 178 ? -2.455 -9.109 -20.453 1 98.38 178 ALA B C 1
ATOM 3050 O O . ALA B 1 178 ? -3.561 -8.586 -20.297 1 98.38 178 ALA B O 1
ATOM 3051 N N . GLY B 1 179 ? -1.292 -8.539 -20 1 98.06 179 GLY B N 1
ATOM 3052 C CA . GLY B 1 179 ? -1.319 -7.266 -19.297 1 98.06 179 GLY B CA 1
ATOM 3053 C C . GLY B 1 179 ? -1.795 -7.387 -17.859 1 98.06 179 GLY B C 1
ATOM 3054 O O . GLY B 1 179 ? -2.277 -6.414 -17.281 1 98.06 179 GLY B O 1
ATOM 3055 N N . GLY B 1 180 ? -1.712 -8.625 -17.328 1 98.69 180 GLY B N 1
ATOM 3056 C CA . GLY B 1 180 ? -2.176 -8.883 -15.969 1 98.69 180 GLY B CA 1
ATOM 3057 C C . GLY B 1 180 ? -1.081 -8.734 -14.93 1 98.69 180 GLY B C 1
ATOM 3058 O O . GLY B 1 180 ? 0.071 -8.453 -15.266 1 98.69 180 GLY B O 1
ATOM 3059 N N . VAL B 1 181 ? -1.508 -8.875 -13.664 1 98.88 181 VAL B N 1
ATOM 3060 C CA . VAL B 1 181 ? -0.585 -8.75 -12.547 1 98.88 181 VAL B CA 1
ATOM 3061 C C . VAL B 1 181 ? -0.73 -9.953 -11.617 1 98.88 181 VAL B C 1
ATOM 3063 O O . VAL B 1 181 ? -1.735 -10.672 -11.672 1 98.88 181 VAL B O 1
ATOM 3066 N N . ILE B 1 182 ? 0.341 -10.18 -10.883 1 98.94 182 ILE B N 1
ATOM 3067 C CA . ILE B 1 182 ? 0.379 -11.32 -9.969 1 98.94 182 ILE B CA 1
ATOM 3068 C C . ILE B 1 182 ? 0.631 -10.828 -8.539 1 98.94 182 ILE B C 1
ATOM 3070 O O . ILE B 1 182 ? 1.502 -9.984 -8.312 1 98.94 182 ILE B O 1
ATOM 3074 N N . GLY B 1 183 ? -0.177 -11.25 -7.629 1 98.88 183 GLY B N 1
ATOM 3075 C CA . GLY B 1 183 ? 0.086 -11.086 -6.207 1 98.88 183 GLY B CA 1
ATOM 3076 C C . GLY B 1 183 ? 0.609 -12.344 -5.543 1 98.88 183 GLY B C 1
ATOM 3077 O O . GLY B 1 183 ? -0.023 -13.398 -5.621 1 98.88 183 GLY B O 1
ATOM 3078 N N . GLU B 1 184 ? 1.762 -12.242 -4.887 1 98.62 184 GLU B N 1
ATOM 3079 C CA . GLU B 1 184 ? 2.393 -13.406 -4.277 1 98.62 184 GLU B CA 1
ATOM 3080 C C . GLU B 1 184 ? 2.656 -13.18 -2.791 1 98.62 184 GLU B C 1
ATOM 3082 O O . GLU B 1 184 ? 2.686 -12.039 -2.328 1 98.62 184 GLU B O 1
ATOM 3087 N N . ASN B 1 185 ? 2.83 -14.312 -2.074 1 98.44 185 ASN B N 1
ATOM 3088 C CA . ASN B 1 185 ? 3.113 -14.328 -0.643 1 98.44 185 ASN B CA 1
ATOM 3089 C C . ASN B 1 185 ? 1.98 -13.688 0.159 1 98.44 185 ASN B C 1
ATOM 3091 O O . ASN B 1 185 ? 2.229 -12.953 1.113 1 98.44 185 ASN B O 1
ATOM 3095 N N . LEU B 1 186 ? 0.767 -13.906 -0.274 1 98.88 186 LEU B N 1
ATOM 3096 C CA . LEU B 1 186 ? -0.34 -13.523 0.597 1 98.88 186 LEU B CA 1
ATOM 3097 C C . LEU B 1 186 ? -0.451 -14.477 1.783 1 98.88 186 LEU B C 1
ATOM 3099 O O . LEU B 1 186 ? 0.097 -15.578 1.753 1 98.88 186 LEU B O 1
ATOM 3103 N N . CYS B 1 187 ? -1.141 -14.023 2.811 1 98.81 187 CYS B N 1
ATOM 3104 C CA . CYS B 1 187 ? -1.396 -14.859 3.98 1 98.81 187 CYS B CA 1
ATOM 3105 C C . CYS B 1 187 ? -2.773 -14.57 4.562 1 98.81 187 CYS B C 1
ATOM 3107 O O . CYS B 1 187 ? -3.504 -13.719 4.055 1 98.81 187 CYS B O 1
ATOM 3109 N N . HIS B 1 188 ? -3.203 -15.391 5.449 1 98.81 188 HIS B N 1
ATOM 3110 C CA . HIS B 1 188 ? -4.426 -15.234 6.23 1 98.81 188 HIS B CA 1
ATOM 3111 C C . HIS B 1 188 ? -5.66 -15.32 5.34 1 98.81 188 HIS B C 1
ATOM 3113 O O . HIS B 1 188 ? -6.699 -14.734 5.656 1 98.81 188 HIS B O 1
ATOM 3119 N N . VAL B 1 189 ? -5.535 -16.016 4.238 1 98.81 189 VAL B N 1
ATOM 3120 C CA . VAL B 1 189 ? -6.668 -16.156 3.33 1 98.81 189 VAL B CA 1
ATOM 3121 C C . VAL B 1 189 ? -7.785 -16.938 4.016 1 98.81 189 VAL B C 1
ATOM 3123 O O . VAL B 1 189 ? -8.969 -16.734 3.729 1 98.81 189 VAL B O 1
ATOM 3126 N N . ASP B 1 190 ? -7.438 -17.75 4.984 1 98.5 190 ASP B N 1
ATOM 3127 C CA . ASP B 1 190 ? -8.391 -18.562 5.746 1 98.5 190 ASP B CA 1
ATOM 3128 C C . ASP B 1 190 ? -9.32 -17.672 6.578 1 98.5 190 ASP B C 1
ATOM 3130 O O . ASP B 1 190 ? -10.375 -18.109 7.02 1 98.5 190 ASP B O 1
ATOM 3134 N N . LEU B 1 191 ? -8.938 -16.453 6.77 1 98.62 191 LEU B N 1
ATOM 3135 C CA . LEU B 1 191 ? -9.734 -15.562 7.613 1 98.62 191 LEU B CA 1
ATOM 3136 C C . LEU B 1 191 ? -10.805 -14.852 6.797 1 98.62 191 LEU B C 1
ATOM 3138 O O . LEU B 1 191 ? -11.664 -14.172 7.355 1 98.62 191 LEU B O 1
ATOM 3142 N N . ILE B 1 192 ? -10.766 -15 5.488 1 98.44 192 ILE B N 1
ATOM 3143 C CA . ILE B 1 192 ? -11.836 -14.469 4.652 1 98.44 192 ILE B CA 1
ATOM 3144 C C . ILE B 1 192 ? -13.062 -15.367 4.754 1 98.44 192 ILE B C 1
ATOM 3146 O O . ILE B 1 192 ? -13.25 -16.266 3.93 1 98.44 192 ILE B O 1
ATOM 3150 N N . ASP B 1 193 ? -13.898 -15.141 5.699 1 97.44 193 ASP B N 1
ATOM 3151 C CA . ASP B 1 193 ? -15.062 -15.977 5.961 1 97.44 193 ASP B CA 1
ATOM 3152 C C . ASP B 1 193 ? -16.359 -15.25 5.602 1 97.44 193 ASP B C 1
ATOM 3154 O O . ASP B 1 193 ? -17.406 -15.523 6.18 1 97.44 193 ASP B O 1
ATOM 3158 N N . PHE B 1 194 ? -16.328 -14.273 4.738 1 96.38 194 PHE B N 1
ATOM 3159 C CA . PHE B 1 194 ? -17.453 -13.523 4.207 1 96.38 194 PHE B CA 1
ATOM 3160 C C . PHE B 1 194 ? -17.453 -13.539 2.682 1 96.38 194 PHE B C 1
ATOM 3162 O O . PHE B 1 194 ? -16.391 -13.672 2.062 1 96.38 194 PHE B O 1
ATOM 3169 N N . PRO B 1 195 ? -18.641 -13.477 2.072 1 93.88 195 PRO B N 1
ATOM 3170 C CA . PRO B 1 195 ? -18.734 -13.617 0.617 1 93.88 195 PRO B CA 1
ATOM 3171 C C . PRO B 1 195 ? -18.297 -12.359 -0.127 1 93.88 195 PRO B C 1
ATOM 3173 O O . PRO B 1 195 ? -18.375 -11.258 0.417 1 93.88 195 PRO B O 1
ATOM 3176 N N . ASP B 1 196 ? -17.812 -12.547 -1.279 1 94.19 196 ASP B N 1
ATOM 3177 C CA . ASP B 1 196 ? -17.516 -11.508 -2.27 1 94.19 196 ASP B CA 1
ATOM 3178 C C . ASP B 1 196 ? -16.734 -10.359 -1.65 1 94.19 196 ASP B C 1
ATOM 3180 O O . ASP B 1 196 ? -17.125 -9.195 -1.769 1 94.19 196 ASP B O 1
ATOM 3184 N N . PRO B 1 197 ? -15.578 -10.688 -1.047 1 97 197 PRO B N 1
ATOM 3185 C CA . PRO B 1 197 ? -14.773 -9.602 -0.482 1 97 197 PRO B CA 1
ATOM 3186 C C . PRO B 1 197 ? -14.281 -8.625 -1.543 1 97 197 PRO B C 1
ATOM 3188 O O . PRO B 1 197 ? -14.023 -9.016 -2.682 1 97 197 PRO B O 1
ATOM 3191 N N . LEU B 1 198 ? -14.195 -7.336 -1.178 1 97.44 198 LEU B N 1
ATOM 3192 C CA . LEU B 1 198 ? -13.359 -6.422 -1.948 1 97.44 198 LEU B CA 1
ATOM 3193 C C . LEU B 1 198 ? -11.883 -6.613 -1.61 1 97.44 198 LEU B C 1
ATOM 3195 O O . LEU B 1 198 ? -11.469 -6.383 -0.473 1 97.44 198 LEU B O 1
ATOM 3199 N N . VAL B 1 199 ? -11.148 -7.051 -2.566 1 98.5 199 VAL B N 1
ATOM 3200 C CA . VAL B 1 199 ? -9.719 -7.254 -2.367 1 98.5 199 VAL B CA 1
ATOM 3201 C C . VAL B 1 199 ? -8.945 -6.047 -2.887 1 98.5 199 VAL B C 1
ATOM 3203 O O . VAL B 1 199 ? -9.25 -5.523 -3.963 1 98.5 199 VAL B O 1
ATOM 3206 N N . SER B 1 200 ? -8.047 -5.547 -2.043 1 98.69 200 SER B N 1
ATOM 3207 C CA . SER B 1 200 ? -7.121 -4.48 -2.416 1 98.69 200 SER B CA 1
ATOM 3208 C C . SER B 1 200 ? -5.672 -4.934 -2.275 1 98.69 200 SER B C 1
ATOM 3210 O O . SER B 1 200 ? -5.258 -5.395 -1.21 1 98.69 200 SER B O 1
ATOM 3212 N N . LEU B 1 201 ? -4.879 -4.852 -3.281 1 98.38 201 LEU B N 1
ATOM 3213 C CA . LEU B 1 201 ? -3.455 -5.168 -3.256 1 98.38 201 LEU B CA 1
ATOM 3214 C C . LEU B 1 201 ? -2.641 -4.055 -3.908 1 98.38 201 LEU B C 1
ATOM 3216 O O . LEU B 1 201 ? -1.708 -4.328 -4.668 1 98.38 201 LEU B O 1
ATOM 3220 N N . LEU B 1 202 ? -2.979 -2.842 -3.709 1 98.81 202 LEU B N 1
ATOM 3221 C CA . LEU B 1 202 ? -2.332 -1.663 -4.273 1 98.81 202 LEU B CA 1
ATOM 3222 C C . LEU B 1 202 ? -0.868 -1.593 -3.854 1 98.81 202 LEU B C 1
ATOM 3224 O O . LEU B 1 202 ? -0.565 -1.434 -2.67 1 98.81 202 LEU B O 1
ATOM 3228 N N . PRO B 1 203 ? 0.018 -1.722 -4.793 1 98.88 203 PRO B N 1
ATOM 3229 C CA . PRO B 1 203 ? 1.441 -1.608 -4.469 1 98.88 203 PRO B CA 1
ATOM 3230 C C . PRO B 1 203 ? 1.898 -0.16 -4.312 1 98.88 203 PRO B C 1
ATOM 3232 O O . PRO B 1 203 ? 1.328 0.741 -4.934 1 98.88 203 PRO B O 1
ATOM 3235 N N . ILE B 1 204 ? 2.863 0.03 -3.451 1 98.75 204 ILE B N 1
ATOM 3236 C CA . ILE B 1 204 ? 3.479 1.351 -3.512 1 98.75 204 ILE B CA 1
ATOM 3237 C C . ILE B 1 204 ? 3.986 1.619 -4.926 1 98.75 204 ILE B C 1
ATOM 3239 O O . ILE B 1 204 ? 4.426 0.699 -5.621 1 98.75 204 ILE B O 1
ATOM 3243 N N . SER B 1 205 ? 3.871 2.861 -5.324 1 98.44 205 SER B N 1
ATOM 3244 C CA . SER B 1 205 ? 4.27 3.242 -6.676 1 98.44 205 SER B CA 1
ATOM 3245 C C . SER B 1 205 ? 5.766 3.529 -6.75 1 98.44 205 SER B C 1
ATOM 3247 O O . SER B 1 205 ? 6.23 4.562 -6.266 1 98.44 205 SER B O 1
ATOM 3249 N N . ILE B 1 206 ? 6.523 2.602 -7.32 1 98.75 206 ILE B N 1
ATOM 3250 C CA . ILE B 1 206 ? 7.961 2.746 -7.5 1 98.75 206 ILE B CA 1
ATOM 3251 C C . ILE B 1 206 ? 8.281 2.957 -8.977 1 98.75 206 ILE B C 1
ATOM 3253 O O . ILE B 1 206 ? 7.836 2.188 -9.836 1 98.75 206 ILE B O 1
ATOM 3257 N N . GLU B 1 207 ? 9.031 3.92 -9.25 1 98.62 207 GLU B N 1
ATOM 3258 C CA . GLU B 1 207 ? 9.344 4.332 -10.609 1 98.62 207 GLU B CA 1
ATOM 3259 C C . GLU B 1 207 ? 10.031 3.211 -11.383 1 98.62 207 GLU B C 1
ATOM 3261 O O . GLU B 1 207 ? 11.055 2.682 -10.945 1 98.62 207 GLU B O 1
ATOM 3266 N N . GLY B 1 208 ? 9.375 2.803 -12.484 1 98.38 208 GLY B N 1
ATOM 3267 C CA . GLY B 1 208 ? 10.008 1.868 -13.406 1 98.38 208 GLY B CA 1
ATOM 3268 C C . GLY B 1 208 ? 10.164 0.477 -12.828 1 98.38 208 GLY B C 1
ATOM 3269 O O . GLY B 1 208 ? 11 -0.304 -13.289 1 98.38 208 GLY B O 1
ATOM 3270 N N . SER B 1 209 ? 9.43 0.13 -11.891 1 98.75 209 SER B N 1
ATOM 3271 C CA . SER B 1 209 ? 9.695 -1.096 -11.148 1 98.75 209 SER B CA 1
ATOM 3272 C C . SER B 1 209 ? 8.945 -2.279 -11.742 1 98.75 209 SER B C 1
ATOM 3274 O O . SER B 1 209 ? 7.805 -2.137 -12.188 1 98.75 209 SER B O 1
ATOM 3276 N N . ASP B 1 210 ? 9.523 -3.428 -11.641 1 98.81 210 ASP B N 1
ATOM 3277 C CA . ASP B 1 210 ? 8.969 -4.695 -12.117 1 98.81 210 ASP B CA 1
ATOM 3278 C C . ASP B 1 210 ? 7.863 -5.188 -11.188 1 98.81 210 ASP B C 1
ATOM 3280 O O . ASP B 1 210 ? 7.09 -6.078 -11.555 1 98.81 210 ASP B O 1
ATOM 3284 N N . GLY B 1 211 ? 7.797 -4.742 -10.07 1 98.62 211 GLY B N 1
ATOM 3285 C CA . GLY B 1 211 ? 6.891 -5.062 -8.977 1 98.62 211 GLY B CA 1
ATOM 3286 C C . GLY B 1 211 ? 7.105 -4.191 -7.75 1 98.62 211 GLY B C 1
ATOM 3287 O O . GLY B 1 211 ? 7.883 -3.236 -7.789 1 98.62 211 GLY B O 1
ATOM 3288 N N . ALA B 1 212 ? 6.363 -4.461 -6.711 1 98.88 212 ALA B N 1
ATOM 3289 C CA . ALA B 1 212 ? 6.516 -3.713 -5.465 1 98.88 212 ALA B CA 1
ATOM 3290 C C . ALA B 1 212 ? 5.75 -4.379 -4.328 1 98.88 212 ALA B C 1
ATOM 3292 O O . ALA B 1 212 ? 4.738 -5.047 -4.562 1 98.88 212 ALA B O 1
ATOM 3293 N N . PRO B 1 213 ? 6.223 -4.16 -3.119 1 98.81 213 PRO B N 1
ATOM 3294 C CA . PRO B 1 213 ? 5.441 -4.582 -1.954 1 98.81 213 PRO B CA 1
ATOM 3295 C C . PRO B 1 213 ? 4.074 -3.904 -1.884 1 98.81 213 PRO B C 1
ATOM 3297 O O . PRO B 1 213 ? 3.898 -2.801 -2.408 1 98.81 213 PRO B O 1
ATOM 3300 N N . THR B 1 214 ? 3.174 -4.605 -1.333 1 98.81 214 THR B N 1
ATOM 3301 C CA . THR B 1 214 ? 1.817 -4.105 -1.134 1 98.81 214 THR B CA 1
ATOM 3302 C C . THR B 1 214 ? 1.31 -4.461 0.26 1 98.81 214 THR B C 1
ATOM 3304 O O . THR B 1 214 ? 1.809 -5.398 0.887 1 98.81 214 THR B O 1
ATOM 3307 N N . ARG B 1 215 ? 0.459 -3.645 0.796 1 98.88 215 ARG B N 1
ATOM 3308 C CA . ARG B 1 215 ? -0.397 -4.07 1.898 1 98.88 215 ARG B CA 1
ATOM 3309 C C . ARG B 1 215 ? -1.727 -4.609 1.382 1 98.88 215 ARG B C 1
ATOM 3311 O O . ARG B 1 215 ? -2.693 -3.861 1.239 1 98.88 215 ARG B O 1
ATOM 3318 N N . ALA B 1 216 ? -1.801 -5.871 1.196 1 98.88 216 ALA B N 1
ATOM 3319 C CA . ALA B 1 216 ? -2.992 -6.516 0.65 1 98.88 216 ALA B CA 1
ATOM 3320 C C . ALA B 1 216 ? -4.035 -6.75 1.737 1 98.88 216 ALA B C 1
ATOM 3322 O O . ALA B 1 216 ? -3.699 -7.141 2.857 1 98.88 216 ALA B O 1
ATOM 3323 N N . VAL B 1 217 ? -5.312 -6.523 1.4 1 98.94 217 VAL B N 1
ATOM 3324 C CA . VAL B 1 217 ? -6.387 -6.762 2.359 1 98.94 217 VAL B CA 1
ATOM 3325 C C . VAL B 1 217 ? -7.617 -7.297 1.633 1 98.94 217 VAL B C 1
ATOM 3327 O O . VAL B 1 217 ? -7.746 -7.137 0.417 1 98.94 217 VAL B O 1
ATOM 3330 N N . ALA B 1 218 ? -8.461 -7.926 2.312 1 98.75 218 ALA B N 1
ATOM 3331 C CA . ALA B 1 218 ? -9.836 -8.234 1.935 1 98.75 218 ALA B CA 1
ATOM 3332 C C . ALA B 1 218 ? -10.828 -7.492 2.824 1 98.75 218 ALA B C 1
ATOM 3334 O O . ALA B 1 218 ? -10.703 -7.508 4.051 1 98.75 218 ALA B O 1
ATOM 3335 N N . LEU B 1 219 ? -11.75 -6.855 2.234 1 97.94 219 LEU B N 1
ATOM 3336 C CA . LEU B 1 219 ? -12.727 -6.043 2.957 1 97.94 219 LEU B CA 1
ATOM 3337 C C . LEU B 1 219 ? -14.125 -6.637 2.836 1 97.94 219 LEU B C 1
ATOM 3339 O O . LEU B 1 219 ? -14.562 -6.988 1.737 1 97.94 219 LEU B O 1
ATOM 3343 N N . ASP B 1 220 ? -14.789 -6.785 3.969 1 96.81 220 ASP B N 1
ATOM 3344 C CA . ASP B 1 220 ? -16.234 -7.016 4.004 1 96.81 220 ASP B CA 1
ATOM 3345 C C . ASP B 1 220 ? -17 -5.695 3.988 1 96.81 220 ASP B C 1
ATOM 3347 O O . ASP B 1 220 ? -17.016 -4.969 4.984 1 96.81 220 ASP B O 1
ATOM 3351 N N . LEU B 1 221 ? -17.562 -5.402 2.818 1 92.62 221 LEU B N 1
ATOM 3352 C CA . LEU B 1 221 ? -18.312 -4.156 2.713 1 92.62 221 LEU B CA 1
ATOM 3353 C C . LEU B 1 221 ? -19.75 -4.359 3.137 1 92.62 221 LEU B C 1
ATOM 3355 O O . LEU B 1 221 ? -20.391 -5.348 2.754 1 92.62 221 LEU B O 1
ATOM 3359 N N . GLY B 1 222 ? -20.219 -3.564 4.152 1 81.38 222 GLY B N 1
ATOM 3360 C CA . GLY B 1 222 ? -21.594 -3.617 4.609 1 81.38 222 GLY B CA 1
ATOM 3361 C C . GLY B 1 222 ? -22.484 -2.572 3.957 1 81.38 222 GLY B C 1
ATOM 3362 O O . GLY B 1 222 ? -21.984 -1.562 3.451 1 81.38 222 GLY B O 1
ATOM 3363 N N . TYR B 1 223 ? -23.844 -2.916 3.832 1 69.69 223 TYR B N 1
ATOM 3364 C CA . TYR B 1 223 ? -24.844 -1.956 3.381 1 69.69 223 TYR B CA 1
ATOM 3365 C C . TYR B 1 223 ? -25.922 -1.754 4.438 1 69.69 223 TYR B C 1
ATOM 3367 O O . TYR B 1 223 ? -26.203 -2.658 5.227 1 69.69 223 TYR B O 1
#